Protein AF-0000000078526919 (afdb_homodimer)

pLDDT: mean 97.55, std 2.31, range [70.88, 98.94]

Organism: NCBI:txid29354

Solvent-accessible surface area (backbone atoms only — not comparable to full-atom values): 27205 Å² total; per-residue (Å²): 117,49,40,42,67,61,34,47,48,50,59,70,68,55,74,51,50,83,26,18,33,36,36,26,36,54,46,44,68,9,29,40,35,33,36,46,90,38,31,36,31,35,14,50,44,46,66,88,52,96,64,54,69,58,77,54,49,42,52,47,74,63,44,54,70,42,44,31,36,36,25,27,30,92,43,60,65,25,34,25,65,89,35,48,40,48,31,48,65,33,10,70,80,32,33,39,38,30,26,43,74,48,46,68,61,48,25,66,75,37,72,42,64,66,88,36,51,41,66,38,35,63,77,38,71,44,82,49,77,72,74,22,35,42,29,22,35,64,12,21,54,69,49,54,67,58,36,86,87,77,65,39,28,55,28,24,16,36,38,41,35,29,29,70,31,34,37,35,41,38,45,60,24,32,87,56,88,61,52,65,66,62,54,55,74,66,58,74,32,34,31,36,42,35,35,29,31,16,64,51,24,69,35,47,73,70,70,43,77,32,30,16,34,36,60,55,41,33,50,50,43,56,73,58,54,30,58,27,35,32,70,27,36,24,67,37,31,84,90,48,42,42,68,69,62,58,28,52,43,25,28,52,58,76,35,66,88,60,43,67,51,88,80,55,56,41,39,76,49,76,47,67,98,117,49,40,41,68,59,35,48,49,51,59,69,69,54,73,50,49,84,27,18,32,35,34,27,35,55,46,44,68,8,31,39,36,33,37,45,88,38,30,35,31,34,14,50,44,46,67,88,52,96,64,52,70,58,77,54,49,41,53,46,73,65,45,54,68,41,45,30,36,36,25,27,29,91,42,59,65,23,33,27,67,90,36,49,40,49,30,49,65,33,11,70,81,31,32,39,38,30,27,44,76,48,46,68,62,48,27,65,74,39,72,39,64,67,88,38,51,42,66,37,34,64,75,39,72,44,82,49,76,73,73,22,35,40,29,22,35,64,13,20,55,70,48,51,68,58,36,86,89,79,67,40,30,56,28,25,17,36,38,41,35,29,30,70,31,33,35,35,41,38,45,59,24,32,87,56,86,61,51,65,66,62,55,55,74,66,60,73,33,36,31,36,42,36,34,29,32,16,65,51,23,69,36,48,73,69,70,43,77,30,31,15,34,34,61,55,39,32,51,50,44,56,72,55,52,30,59,26,35,31,70,28,36,23,66,36,33,85,90,48,41,43,67,68,61,59,29,51,43,24,30,51,58,76,34,65,86,62,43,67,52,88,80,56,55,41,38,76,49,77,46,66,99

Sequence (546 aa):
MKEGKELIHEINESAPAFGEAAIWWLGQMGFAVKLAGRTFYLDAFLSQHPNRRIPSLLKPEEVTNADYFFGSHDHTDHIDRKVWHQLSVSSPNAKFIVPKLLIPSLSNDLHINLDRFIGLDDGITLELLDNIRITGIASAHEFLDQDPETGSYPYMGCVLEGGGCSLYHSGDTCVYEGMYGKLRKFGKLDVMFLPINGRDGRRYRENIIGNMTFQEAADMAGTFRPGLVVPAHYEMFAKNREDPLLFADYLAAKYPGINHWIGRHGEKFLIKHMKEGKELIHEINESAPAFGEAAIWWLGQMGFAVKLAGRTFYLDAFLSQHPNRRIPSLLKPEEVTNADYFFGSHDHTDHIDRKVWHQLSVSSPNAKFIVPKLLIPSLSNDLHINLDRFIGLDDGITLELLDNIRITGIASAHEFLDQDPETGSYPYMGCVLEGGGCSLYHSGDTCVYEGMYGKLRKFGKLDVMFLPINGRDGRRYRENIIGNMTFQEAADMAGTFRPGLVVPAHYEMFAKNREDPLLFADYLAAKYPGINHWIGRHGEKFLIKH

Structure (mmCIF, N/CA/C/O backbone):
data_AF-0000000078526919-model_v1
#
loop_
_entity.id
_entity.type
_entity.pdbx_description
1 polymer Beta-lactamase
#
loop_
_atom_site.group_PDB
_atom_site.id
_atom_site.type_symbol
_atom_site.label_atom_id
_atom_site.label_alt_id
_atom_site.label_comp_id
_atom_site.label_asym_id
_atom_site.label_entity_id
_atom_site.label_seq_id
_atom_site.pdbx_PDB_ins_code
_atom_site.Cartn_x
_atom_site.Cartn_y
_atom_site.Cartn_z
_atom_site.occupancy
_atom_site.B_iso_or_equiv
_atom_site.auth_seq_id
_atom_site.auth_comp_id
_atom_site.auth_asym_id
_atom_site.auth_atom_id
_atom_site.pdbx_PDB_model_num
ATOM 1 N N . MET A 1 1 ? -13.898 31.656 -3.881 1 71 1 MET A N 1
ATOM 2 C CA . MET A 1 1 ? -12.961 31.188 -2.865 1 71 1 MET A CA 1
ATOM 3 C C . MET A 1 1 ? -12.656 32.312 -1.861 1 71 1 MET A C 1
ATOM 5 O O . MET A 1 1 ? -12.359 33.438 -2.25 1 71 1 MET A O 1
ATOM 9 N N . LYS A 1 2 ? -13.133 32.094 -0.527 1 85.19 2 LYS A N 1
ATOM 10 C CA . LYS A 1 2 ? -12.828 33.094 0.466 1 85.19 2 LYS A CA 1
ATOM 11 C C . LYS A 1 2 ? -11.352 33.094 0.841 1 85.19 2 LYS A C 1
ATOM 13 O O . LYS A 1 2 ? -10.75 32.031 0.945 1 85.19 2 LYS A O 1
ATOM 18 N N . GLU A 1 3 ? -10.797 34.312 0.961 1 91.25 3 GLU A N 1
ATOM 19 C CA . GLU A 1 3 ? -9.398 34.469 1.363 1 91.25 3 GLU A CA 1
ATOM 20 C C . GLU A 1 3 ? -9.211 35.625 2.312 1 91.25 3 GLU A C 1
ATOM 22 O O . GLU A 1 3 ? -10.156 36.375 2.566 1 91.25 3 GLU A O 1
ATOM 27 N N . GLY A 1 4 ? -8.117 35.656 2.857 1 95.25 4 GLY A N 1
ATOM 28 C CA . GLY A 1 4 ? -7.738 36.781 3.703 1 95.25 4 GLY A CA 1
ATOM 29 C C . GLY A 1 4 ? -8.703 37.031 4.848 1 95.25 4 GLY A C 1
ATOM 30 O O . GLY A 1 4 ? -9.109 36.062 5.531 1 95.25 4 GLY A O 1
ATOM 31 N N . LYS A 1 5 ? -8.992 38.25 5.07 1 95.69 5 LYS A N 1
ATOM 32 C CA . LYS A 1 5 ? -9.805 38.656 6.207 1 95.69 5 LYS A CA 1
ATOM 33 C C . LYS A 1 5 ? -11.219 38.094 6.109 1 95.69 5 LYS A C 1
ATOM 35 O O . LYS A 1 5 ? -11.844 37.781 7.129 1 95.69 5 LYS A O 1
ATOM 40 N N . GLU A 1 6 ? -11.656 37.969 4.941 1 96.25 6 GLU A N 1
ATOM 41 C CA . GLU A 1 6 ? -12.984 37.375 4.762 1 96.25 6 GLU A CA 1
ATOM 42 C C . GLU A 1 6 ? -13.023 35.938 5.254 1 96.25 6 GLU A C 1
ATOM 44 O O . GLU A 1 6 ? -14 35.5 5.879 1 96.25 6 GLU A O 1
ATOM 49 N N . LEU A 1 7 ? -12 35.156 4.891 1 97.5 7 LEU A N 1
ATOM 50 C CA . LEU A 1 7 ? -11.898 33.781 5.359 1 97.5 7 LEU A CA 1
ATOM 51 C C . LEU A 1 7 ? -11.773 33.719 6.879 1 97.5 7 LEU A C 1
ATOM 53 O O . LEU A 1 7 ? -12.445 32.938 7.535 1 97.5 7 LEU A O 1
ATOM 57 N N . ILE A 1 8 ? -10.961 34.594 7.434 1 97.94 8 ILE A N 1
ATOM 58 C CA . ILE A 1 8 ? -10.773 34.688 8.875 1 97.94 8 ILE A CA 1
ATOM 59 C C . ILE A 1 8 ? -12.109 35 9.555 1 97.94 8 ILE A C 1
ATOM 61 O O . ILE A 1 8 ? -12.453 34.406 10.57 1 97.94 8 ILE A O 1
ATOM 65 N N . HIS A 1 9 ? -12.797 35.906 8.984 1 97.31 9 HIS A N 1
ATOM 66 C CA . HIS A 1 9 ? -14.102 36.312 9.516 1 97.31 9 HIS A CA 1
ATOM 67 C C . HIS A 1 9 ? -15.07 35.125 9.5 1 97.31 9 HIS A C 1
ATOM 69 O O . HIS A 1 9 ? -15.789 34.906 10.477 1 97.31 9 HIS A O 1
ATOM 75 N N . GLU A 1 10 ? -15.102 34.406 8.422 1 97.5 10 GLU A N 1
ATOM 76 C CA . GLU A 1 10 ? -15.969 33.25 8.344 1 97.5 10 GLU A CA 1
ATOM 77 C C . GLU A 1 10 ? -15.602 32.219 9.406 1 97.5 10 GLU A C 1
ATOM 79 O O . GLU A 1 10 ? -16.484 31.641 10.062 1 97.5 10 GLU A O 1
ATOM 84 N N . ILE A 1 11 ? -14.305 31.938 9.547 1 97.81 11 ILE A N 1
ATOM 85 C CA . ILE A 1 11 ? -13.844 30.984 10.547 1 97.81 11 ILE A CA 1
ATOM 86 C C . ILE A 1 11 ? -14.266 31.453 11.938 1 97.81 11 ILE A C 1
ATOM 88 O O . ILE A 1 11 ? -14.781 30.672 12.734 1 97.81 11 ILE A O 1
ATOM 92 N N . ASN A 1 12 ? -14.125 32.75 12.195 1 97.62 12 ASN A N 1
ATOM 93 C CA . ASN A 1 12 ? -14.469 33.281 13.5 1 97.62 12 ASN A CA 1
ATOM 94 C C . ASN A 1 12 ? -15.961 33.156 13.789 1 97.62 12 ASN A C 1
ATOM 96 O O . ASN A 1 12 ? -16.359 32.875 14.922 1 97.62 12 ASN A O 1
ATOM 100 N N . GLU A 1 13 ? -16.734 33.344 12.781 1 97.19 13 GLU A N 1
ATOM 101 C CA . GLU A 1 13 ? -18.172 33.375 12.961 1 97.19 13 GLU A CA 1
ATOM 102 C C . GLU A 1 13 ? -18.766 31.969 13.016 1 97.19 13 GLU A C 1
ATOM 104 O O . GLU A 1 13 ? -19.906 31.797 13.43 1 97.19 13 GLU A O 1
ATOM 109 N N . SER A 1 14 ? -18 31.047 12.508 1 97.06 14 SER A N 1
ATOM 110 C CA . SER A 1 14 ? -18.469 29.672 12.508 1 97.06 14 SER A CA 1
ATOM 111 C C . SER A 1 14 ? -18.469 29.094 13.922 1 97.06 14 SER A C 1
ATOM 113 O O . SER A 1 14 ? -17.5 29.234 14.656 1 97.06 14 SER A O 1
ATOM 115 N N . ALA A 1 15 ? -19.594 28.469 14.328 1 96 15 ALA A N 1
ATOM 116 C CA . ALA A 1 15 ? -19.734 27.875 15.648 1 96 15 ALA A CA 1
ATOM 117 C C . ALA A 1 15 ? -20.375 26.484 15.555 1 96 15 ALA A C 1
ATOM 119 O O . ALA A 1 15 ? -21.547 26.312 15.914 1 96 15 ALA A O 1
ATOM 120 N N . PRO A 1 16 ? -19.562 25.547 15.078 1 97.19 16 PRO A N 1
ATOM 121 C CA . PRO A 1 16 ? -20.125 24.203 14.992 1 97.19 16 PRO A CA 1
ATOM 122 C C . PRO A 1 16 ? -20.688 23.703 16.328 1 97.19 16 PRO A C 1
ATOM 124 O O . PRO A 1 16 ? -20.094 23.969 17.391 1 97.19 16 PRO A O 1
ATOM 127 N N . ALA A 1 17 ? -21.797 22.953 16.281 1 96.75 17 ALA A N 1
ATOM 128 C CA . ALA A 1 17 ? -22.422 22.359 17.469 1 96.75 17 ALA A CA 1
ATOM 129 C C . ALA A 1 17 ? -21.734 21.062 17.875 1 96.75 17 ALA A C 1
ATOM 131 O O . ALA A 1 17 ? -20.766 20.641 17.219 1 96.75 17 ALA A O 1
ATOM 132 N N . PHE A 1 18 ? -22.203 20.594 19.094 1 96.75 18 PHE A N 1
ATOM 133 C CA . PHE A 1 18 ? -21.734 19.266 19.469 1 96.75 18 PHE A CA 1
ATOM 134 C C . PHE A 1 18 ? -22.047 18.25 18.375 1 96.75 18 PHE A C 1
ATOM 136 O O . PHE A 1 18 ? -23.141 18.234 17.828 1 96.75 18 PHE A O 1
ATOM 143 N N . GLY A 1 19 ? -21.047 17.531 17.953 1 97.25 19 GLY A N 1
ATOM 144 C CA . GLY A 1 19 ? -21.219 16.562 16.875 1 97.25 19 GLY A CA 1
ATOM 145 C C . GLY A 1 19 ? -20.875 17.125 15.516 1 97.25 19 GLY A C 1
ATOM 146 O O . GLY A 1 19 ? -20.984 16.438 14.508 1 97.25 19 GLY A O 1
ATOM 147 N N . GLU A 1 20 ? -20.391 18.422 15.562 1 97.81 20 GLU A N 1
ATOM 148 C CA . GLU A 1 20 ? -20.047 19.047 14.297 1 97.81 20 GLU A CA 1
ATOM 149 C C . GLU A 1 20 ? -18.641 19.641 14.328 1 97.81 20 GLU A C 1
ATOM 151 O O . GLU A 1 20 ? -18.125 19.984 15.398 1 97.81 20 GLU A O 1
ATOM 156 N N . ALA A 1 21 ? -18.031 19.688 13.219 1 98.25 21 ALA A N 1
ATOM 157 C CA . ALA A 1 21 ? -16.781 20.422 12.992 1 98.25 21 ALA A CA 1
ATOM 158 C C . ALA A 1 21 ? -16.828 21.172 11.664 1 98.25 21 ALA A C 1
ATOM 160 O O . ALA A 1 21 ? -17.375 20.672 10.68 1 98.25 21 ALA A O 1
ATOM 161 N N . ALA A 1 22 ? -16.344 22.375 11.711 1 98.38 22 ALA A N 1
ATOM 162 C CA . ALA A 1 22 ? -16.203 23.156 10.484 1 98.38 22 ALA A CA 1
ATOM 163 C C . ALA A 1 22 ? -14.766 23.094 9.969 1 98.38 22 ALA A C 1
ATOM 165 O O . ALA A 1 22 ? -13.812 23.234 10.742 1 98.38 22 ALA A O 1
ATOM 166 N N . ILE A 1 23 ? -14.625 22.859 8.641 1 98.5 23 ILE A N 1
ATOM 167 C CA . ILE A 1 23 ? -13.297 22.641 8.062 1 98.5 23 ILE A CA 1
ATOM 168 C C . ILE A 1 23 ? -13.141 23.484 6.801 1 98.5 23 ILE A C 1
ATOM 170 O O . ILE A 1 23 ? -14.078 23.609 6.008 1 98.5 23 ILE A O 1
ATOM 174 N N . TRP A 1 24 ? -11.992 24.094 6.688 1 98.38 24 TRP A N 1
ATOM 175 C CA . TRP A 1 24 ? -11.586 24.828 5.488 1 98.38 24 TRP A CA 1
ATOM 176 C C . TRP A 1 24 ? -10.281 24.266 4.926 1 98.38 24 TRP A C 1
ATOM 178 O O . TRP A 1 24 ? -9.305 24.094 5.66 1 98.38 24 TRP A O 1
ATOM 188 N N . TRP A 1 25 ? -10.281 24 3.637 1 97.88 25 TRP A N 1
ATOM 189 C CA . TRP A 1 25 ? -9.047 23.531 3.004 1 97.88 25 TRP A CA 1
ATOM 190 C C . TRP A 1 25 ? -8.172 24.719 2.604 1 97.88 25 TRP A C 1
ATOM 192 O O . TRP A 1 25 ? -8.594 25.578 1.83 1 97.88 25 TRP A O 1
ATOM 202 N N . LEU A 1 26 ? -6.977 24.703 3.096 1 97.5 26 LEU A N 1
ATOM 203 C CA . LEU A 1 26 ? -6.055 25.797 2.807 1 97.5 26 LEU A CA 1
ATOM 204 C C . LEU A 1 26 ? -5.086 25.406 1.695 1 97.5 26 LEU A C 1
ATOM 206 O O . LEU A 1 26 ? -4.316 26.25 1.217 1 97.5 26 LEU A O 1
ATOM 210 N N . GLY A 1 27 ? -5.141 24.188 1.254 1 96.38 27 GLY A N 1
ATOM 211 C CA . GLY A 1 27 ? -4.246 23.672 0.232 1 96.38 27 GLY A CA 1
ATOM 212 C C . GLY A 1 27 ? -3.209 22.703 0.776 1 96.38 27 GLY A C 1
ATOM 213 O O . GLY A 1 27 ? -2.896 22.734 1.969 1 96.38 27 GLY A O 1
ATOM 214 N N . GLN A 1 28 ? -2.676 21.766 -0.161 1 97.12 28 GLN A N 1
ATOM 215 C CA . GLN A 1 28 ? -1.702 20.75 0.254 1 97.12 28 GLN A CA 1
ATOM 216 C C . GLN A 1 28 ? -2.254 19.891 1.384 1 97.12 28 GLN A C 1
ATOM 218 O O . GLN A 1 28 ? -3.32 19.297 1.247 1 97.12 28 GLN A O 1
ATOM 223 N N . MET A 1 29 ? -1.653 19.844 2.525 1 98.31 29 MET A N 1
ATOM 224 C CA . MET A 1 29 ? -2.201 19.172 3.703 1 98.31 29 MET A CA 1
ATOM 225 C C . MET A 1 29 ? -2.705 20.188 4.723 1 98.31 29 MET A C 1
ATOM 227 O O . MET A 1 29 ? -2.895 19.859 5.895 1 98.31 29 MET A O 1
ATOM 231 N N . GLY A 1 30 ? -2.92 21.406 4.242 1 98.19 30 GLY A N 1
ATOM 232 C CA . GLY A 1 30 ? -3.312 22.484 5.145 1 98.19 30 GLY A CA 1
ATOM 233 C C . GLY A 1 30 ? -4.816 22.594 5.324 1 98.19 30 GLY A C 1
ATOM 234 O O . GLY A 1 30 ? -5.555 22.703 4.348 1 98.19 30 GLY A O 1
ATOM 235 N N . PHE A 1 31 ? -5.262 22.625 6.594 1 98.62 31 PHE A N 1
ATOM 236 C CA . PHE A 1 31 ? -6.676 22.766 6.926 1 98.62 31 PHE A CA 1
ATOM 237 C C . PHE A 1 31 ? -6.859 23.672 8.133 1 98.62 31 PHE A C 1
ATOM 239 O O . PHE A 1 31 ? -6.07 23.625 9.086 1 98.62 31 PHE A O 1
ATOM 246 N N . ALA A 1 32 ? -7.844 24.516 8.078 1 98.69 32 ALA A N 1
ATOM 247 C CA . ALA A 1 32 ? -8.406 25.109 9.297 1 98.69 32 ALA A CA 1
ATOM 248 C C . ALA A 1 32 ? -9.594 24.297 9.797 1 98.69 32 ALA A C 1
ATOM 250 O O . ALA A 1 32 ? -10.453 23.891 9.016 1 98.69 32 ALA A O 1
ATOM 251 N N . VAL A 1 33 ? -9.57 24.016 11.062 1 98.75 33 VAL A N 1
ATOM 252 C CA . VAL A 1 33 ? -10.609 23.188 11.664 1 98.75 33 VAL A CA 1
ATOM 253 C C . VAL A 1 33 ? -11.172 23.875 12.906 1 98.75 33 VAL A C 1
ATOM 255 O O . VAL A 1 33 ? -10.406 24.328 13.758 1 98.75 33 VAL A O 1
ATOM 258 N N . LYS A 1 34 ? -12.383 24.031 12.969 1 98.12 34 LYS A N 1
ATOM 259 C CA . LYS A 1 34 ? -13.055 24.5 14.18 1 98.12 34 LYS A CA 1
ATOM 260 C C . LYS A 1 34 ? -13.93 23.422 14.789 1 98.12 34 LYS A C 1
ATOM 262 O O . LYS A 1 34 ? -14.836 22.891 14.125 1 98.12 34 LYS A O 1
ATOM 267 N N . LEU A 1 35 ? -13.586 23.062 15.961 1 96.31 35 LEU A N 1
ATOM 268 C CA . LEU A 1 35 ? -14.367 22.078 16.703 1 96.31 35 LEU A CA 1
ATOM 269 C C . LEU A 1 35 ? -14.289 22.344 18.203 1 96.31 35 LEU A C 1
ATOM 271 O O . LEU A 1 35 ? -13.242 22.766 18.719 1 96.31 35 LEU A O 1
ATOM 275 N N . ALA A 1 36 ? -15.359 22.094 18.922 1 96.56 36 ALA A N 1
ATOM 276 C CA . ALA A 1 36 ? -15.461 22.297 20.375 1 96.56 36 ALA A CA 1
ATOM 277 C C . ALA A 1 36 ? -15 23.688 20.766 1 96.56 36 ALA A C 1
ATOM 279 O O . ALA A 1 36 ? -14.234 23.844 21.734 1 96.56 36 ALA A O 1
ATOM 280 N N . GLY A 1 37 ? -15.289 24.656 19.844 1 95.81 37 GLY A N 1
ATOM 281 C CA . GLY A 1 37 ? -15.047 26.062 20.156 1 95.81 37 GLY A CA 1
ATOM 282 C C . GLY A 1 37 ? -13.602 26.469 19.922 1 95.81 37 GLY A C 1
ATOM 283 O O . GLY A 1 37 ? -13.234 27.625 20.188 1 95.81 37 GLY A O 1
ATOM 284 N N . ARG A 1 38 ? -12.766 25.578 19.438 1 98.25 38 ARG A N 1
ATOM 285 C CA . ARG A 1 38 ? -11.344 25.875 19.25 1 98.25 38 ARG A CA 1
ATOM 286 C C . ARG A 1 38 ? -10.977 25.812 17.766 1 98.25 38 ARG A C 1
ATOM 288 O O . ARG A 1 38 ? -11.57 25.047 17 1 98.25 38 ARG A O 1
ATOM 295 N N . THR A 1 39 ? -10.086 26.656 17.406 1 98.69 39 THR A N 1
ATOM 296 C CA . THR A 1 39 ? -9.625 26.734 16.016 1 98.69 39 THR A CA 1
ATOM 297 C C . THR A 1 39 ? -8.234 26.125 15.883 1 98.69 39 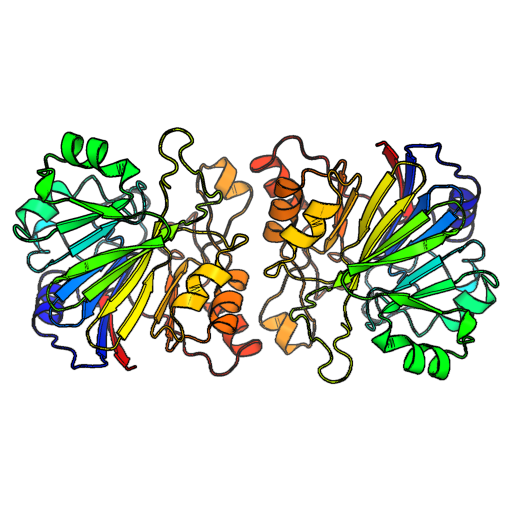THR A C 1
ATOM 299 O O . THR A 1 39 ? -7.293 26.547 16.562 1 98.69 39 THR A O 1
ATOM 302 N N . PHE A 1 40 ? -8.125 25.125 15 1 98.88 40 PHE A N 1
ATOM 303 C CA . PHE A 1 40 ? -6.863 24.484 14.664 1 98.88 40 PHE A CA 1
ATOM 304 C C . PHE A 1 40 ? -6.422 24.844 13.25 1 98.88 40 PHE A C 1
ATOM 306 O O . PHE A 1 40 ? -7.246 24.922 12.336 1 98.88 40 PHE A O 1
ATOM 313 N N . TYR A 1 41 ? -5.172 25.094 13.078 1 98.88 41 TYR A N 1
ATOM 314 C CA . TYR A 1 41 ? -4.539 25.078 11.766 1 98.88 41 TYR A CA 1
ATOM 315 C C . TYR A 1 41 ? -3.592 23.891 11.625 1 98.88 41 TYR A C 1
ATOM 317 O O . TYR A 1 41 ? -2.551 23.844 12.289 1 98.88 41 TYR A O 1
ATOM 325 N N . LEU A 1 42 ? -3.959 22.922 10.797 1 98.88 42 LEU A N 1
ATOM 326 C CA . LEU A 1 42 ? -3.184 21.719 10.539 1 98.88 42 LEU A CA 1
ATOM 327 C C . LEU A 1 42 ? -2.309 21.875 9.305 1 98.88 42 LEU A C 1
ATOM 329 O O . LEU A 1 42 ? -2.82 22.094 8.195 1 98.88 42 LEU A O 1
ATOM 333 N N . ASP A 1 43 ? -0.997 21.828 9.469 1 98.88 43 ASP A N 1
ATOM 334 C CA . ASP A 1 43 ? -0.038 21.859 8.367 1 98.88 43 ASP A CA 1
ATOM 335 C C . ASP A 1 43 ? -0.298 23.047 7.445 1 98.88 43 ASP A C 1
ATOM 337 O O . ASP A 1 43 ? -0.268 22.906 6.223 1 98.88 43 ASP A O 1
ATOM 341 N N . ALA A 1 44 ? -0.567 24.188 8.039 1 98.44 44 ALA A N 1
ATOM 342 C CA . ALA A 1 44 ? -0.835 25.375 7.234 1 98.44 44 ALA A CA 1
ATOM 343 C C . ALA A 1 44 ? 0.43 25.859 6.531 1 98.44 44 ALA A C 1
ATOM 345 O O . ALA A 1 44 ? 1.426 26.188 7.18 1 98.44 44 ALA A O 1
ATOM 346 N N . PHE A 1 45 ? 0.409 25.828 5.266 1 98.31 45 PHE A N 1
ATOM 347 C CA . PHE A 1 45 ? 1.481 26.359 4.43 1 98.31 45 PHE A CA 1
ATOM 348 C C . PHE A 1 45 ? 1.107 27.719 3.869 1 98.31 45 PHE A C 1
ATOM 350 O O . PHE A 1 45 ? 0.336 27.812 2.91 1 98.31 45 PHE A O 1
ATOM 357 N N . LEU A 1 46 ? 1.76 28.812 4.418 1 98.06 46 LEU A N 1
ATOM 358 C CA . LEU A 1 46 ? 1.25 30.141 4.117 1 98.06 46 LEU A CA 1
ATOM 359 C C . LEU A 1 46 ? 2.307 30.984 3.404 1 98.06 46 LEU A C 1
ATOM 361 O O . LEU A 1 46 ? 1.989 32 2.811 1 98.06 46 LEU A O 1
ATOM 365 N N . SER A 1 47 ? 3.547 30.578 3.488 1 97.12 47 SER A N 1
ATOM 366 C CA . SER A 1 47 ? 4.609 31.359 2.873 1 97.12 47 SER A CA 1
ATOM 367 C C . SER A 1 47 ? 4.574 31.25 1.353 1 97.12 47 SER A C 1
ATOM 369 O O . SER A 1 47 ? 4.043 30.266 0.813 1 97.12 47 SER A O 1
ATOM 371 N N . GLN A 1 48 ? 5.094 32.25 0.787 1 93.19 48 GLN A N 1
ATOM 372 C CA . GLN A 1 48 ? 5.309 32.188 -0.654 1 93.19 48 GLN A CA 1
ATOM 373 C C . GLN A 1 48 ? 6.426 31.203 -0.989 1 93.19 48 GLN A C 1
ATOM 375 O O . GLN A 1 48 ? 7.316 30.969 -0.171 1 93.19 48 GLN A O 1
ATOM 380 N N . HIS A 1 49 ? 6.266 30.594 -2.049 1 93.19 49 HIS A N 1
ATOM 381 C CA . HIS A 1 49 ? 7.238 29.641 -2.582 1 93.19 49 HIS A CA 1
ATOM 382 C C . HIS A 1 49 ? 7.289 29.703 -4.105 1 93.19 49 HIS A C 1
ATOM 384 O O . HIS A 1 49 ? 6.25 29.797 -4.762 1 93.19 49 HIS A O 1
ATOM 390 N N . PRO A 1 50 ? 8.484 29.781 -4.652 1 91.88 50 PRO A N 1
ATOM 391 C CA . PRO A 1 50 ? 8.609 29.969 -6.098 1 91.88 50 PRO A CA 1
ATOM 392 C C . PRO A 1 50 ? 7.898 28.875 -6.898 1 91.88 50 PRO A C 1
ATOM 394 O O . PRO A 1 50 ? 7.41 29.141 -8 1 91.88 50 PRO A O 1
ATOM 397 N N . ASN A 1 51 ? 7.805 27.672 -6.379 1 92.31 51 ASN A N 1
ATOM 398 C CA . ASN A 1 51 ? 7.227 26.562 -7.129 1 92.31 51 ASN A CA 1
ATOM 399 C C . ASN A 1 51 ? 5.77 26.328 -6.746 1 92.31 51 ASN A C 1
ATOM 401 O O . ASN A 1 51 ? 5.168 25.328 -7.164 1 92.31 51 ASN A O 1
ATOM 405 N N . ARG A 1 52 ? 5.254 27.156 -5.91 1 94.06 52 ARG A N 1
ATOM 406 C CA . ARG A 1 52 ? 3.859 27.016 -5.5 1 94.06 52 ARG A CA 1
ATOM 407 C C . ARG A 1 52 ? 2.916 27.328 -6.656 1 94.06 52 ARG A C 1
ATOM 409 O O . ARG A 1 52 ? 3.113 28.312 -7.379 1 94.06 52 ARG A O 1
ATOM 416 N N . ARG A 1 53 ? 1.874 26.484 -6.895 1 94.12 53 ARG A N 1
ATOM 417 C CA . ARG A 1 53 ? 0.895 26.672 -7.957 1 94.12 53 ARG A CA 1
ATOM 418 C C . ARG A 1 53 ? -0.37 27.344 -7.422 1 94.12 53 ARG A C 1
ATOM 420 O O . ARG A 1 53 ? -1.156 27.891 -8.188 1 94.12 53 ARG A O 1
ATOM 427 N N . ILE A 1 54 ? -0.567 27.219 -6.125 1 92.25 54 ILE A N 1
ATOM 428 C CA . ILE A 1 54 ? -1.75 27.766 -5.457 1 92.25 54 ILE A CA 1
ATOM 429 C C . ILE A 1 54 ? -1.337 28.828 -4.449 1 92.25 54 ILE A C 1
ATOM 431 O O . ILE A 1 54 ? -0.588 28.547 -3.51 1 92.25 54 ILE A O 1
ATOM 435 N N . PRO A 1 55 ? -1.783 29.984 -4.676 1 93 55 PRO A N 1
ATOM 436 C CA . PRO A 1 55 ? -1.413 31.047 -3.73 1 93 55 PRO A CA 1
ATOM 437 C C . PRO A 1 55 ? -1.942 30.781 -2.32 1 93 55 PRO A C 1
ATOM 439 O O . PRO A 1 55 ? -2.957 30.109 -2.154 1 93 55 PRO A O 1
ATOM 442 N N . SER A 1 56 ? -1.211 31.391 -1.365 1 95.56 56 SER A N 1
ATOM 443 C CA . SER A 1 56 ? -1.696 31.266 0.006 1 95.56 56 SER A CA 1
ATOM 444 C C . SER A 1 56 ? -3.008 32.031 0.194 1 95.56 56 SER A C 1
ATOM 446 O O . SER A 1 56 ? -3.174 33.125 -0.331 1 95.56 56 SER A O 1
ATOM 448 N N . LEU A 1 57 ? -3.922 31.469 0.877 1 96.38 57 LEU A N 1
ATOM 449 C CA . LEU A 1 57 ? -5.223 32.094 1.115 1 96.38 57 LEU A CA 1
ATOM 450 C C . LEU A 1 57 ? -5.145 33.125 2.236 1 96.38 57 LEU A C 1
ATOM 452 O O . LEU A 1 57 ? -6.031 33.969 2.367 1 96.38 57 LEU A O 1
ATOM 456 N N . LEU A 1 58 ? -4.102 33 3.02 1 97.81 58 LEU A N 1
ATOM 457 C CA . LEU A 1 58 ? -3.963 33.844 4.211 1 97.81 58 LEU A CA 1
ATOM 458 C C . LEU A 1 58 ? -2.529 34.344 4.363 1 97.81 58 LEU A C 1
ATOM 460 O O . LEU A 1 58 ? -1.579 33.562 4.133 1 97.81 58 LEU A O 1
ATOM 464 N N . LYS A 1 59 ? -2.463 35.562 4.727 1 97.69 59 LYS A N 1
ATOM 465 C CA . LYS A 1 59 ? -1.178 36.062 5.234 1 97.69 59 LYS A CA 1
ATOM 466 C C . LYS A 1 59 ? -0.997 35.688 6.703 1 97.69 59 LYS A C 1
ATOM 468 O O . LYS A 1 59 ? -1.966 35.656 7.465 1 97.69 59 LYS A O 1
ATOM 473 N N . PRO A 1 60 ? 0.268 35.375 7.004 1 98.12 60 PRO A N 1
ATOM 474 C CA . PRO A 1 60 ? 0.496 34.969 8.391 1 98.12 60 PRO A CA 1
ATOM 475 C C . PRO A 1 60 ? -0.022 36 9.398 1 98.12 60 PRO A C 1
ATOM 477 O O . PRO A 1 60 ? -0.505 35.625 10.469 1 98.12 60 PRO A O 1
ATOM 480 N N . GLU A 1 61 ? -0.01 37.281 9.062 1 98 61 GLU A N 1
ATOM 481 C CA . GLU A 1 61 ? -0.446 38.375 9.953 1 98 61 GLU A CA 1
ATOM 482 C C . GLU A 1 61 ? -1.96 38.344 10.141 1 98 61 GLU A C 1
ATOM 484 O O . GLU A 1 61 ? -2.479 38.906 11.109 1 98 61 GLU A O 1
ATOM 489 N N . GLU A 1 62 ? -2.584 37.719 9.234 1 98.12 62 GLU A N 1
ATOM 490 C CA . GLU A 1 62 ? -4.043 37.719 9.266 1 98.12 62 GLU A CA 1
ATOM 491 C C . GLU A 1 62 ? -4.57 36.594 10.172 1 98.12 62 GLU A C 1
ATOM 493 O O . GLU A 1 62 ? -5.734 36.625 10.562 1 98.12 62 GLU A O 1
ATOM 498 N N . VAL A 1 63 ? -3.754 35.594 10.508 1 98.62 63 VAL A N 1
ATOM 499 C CA . VAL A 1 63 ? -4.172 34.469 11.328 1 98.62 63 VAL A CA 1
ATOM 500 C C . VAL A 1 63 ? -4.141 34.844 12.805 1 98.62 63 VAL A C 1
ATOM 502 O O . VAL A 1 63 ? -3.205 34.5 13.523 1 98.62 63 VAL A O 1
ATOM 505 N N . THR A 1 64 ? -5.191 35.5 13.273 1 98.19 64 THR A N 1
ATOM 506 C CA . THR A 1 64 ? -5.242 36.031 14.633 1 98.19 64 THR A CA 1
ATOM 507 C C . THR A 1 64 ? -6.113 35.156 15.531 1 98.19 64 THR A C 1
ATOM 509 O O . THR A 1 64 ? -6.301 35.469 16.703 1 98.19 64 THR A O 1
ATOM 512 N N . ASN A 1 65 ? -6.605 34.125 14.953 1 98.31 65 ASN A N 1
ATOM 513 C CA . ASN A 1 65 ? -7.691 33.406 15.625 1 98.31 65 ASN A CA 1
ATOM 514 C C . ASN A 1 65 ? -7.285 31.984 16.016 1 98.31 65 ASN A C 1
ATOM 516 O O . ASN A 1 65 ? -8.125 31.188 16.438 1 98.31 65 ASN A O 1
ATOM 520 N N . ALA A 1 66 ? -6.023 31.594 15.898 1 98.81 66 ALA A N 1
ATOM 521 C CA . ALA A 1 66 ? -5.609 30.219 16.141 1 98.81 66 ALA A CA 1
ATOM 522 C C . ALA A 1 66 ? -5.539 29.938 17.641 1 98.81 66 ALA A C 1
ATOM 524 O O . ALA A 1 66 ? -5.031 30.75 18.422 1 98.81 66 ALA A O 1
ATOM 525 N N . ASP A 1 67 ? -6.125 28.844 18.062 1 98.81 67 ASP A N 1
ATOM 526 C CA . ASP A 1 67 ? -5.84 28.281 19.375 1 98.81 67 ASP A CA 1
ATOM 527 C C . ASP A 1 67 ? -4.664 27.312 19.312 1 98.81 67 ASP A C 1
ATOM 529 O O . ASP A 1 67 ? -3.85 27.25 20.234 1 98.81 67 ASP A O 1
ATOM 533 N N . TYR A 1 68 ? -4.59 26.547 18.234 1 98.88 68 TYR A N 1
ATOM 534 C CA . TYR A 1 68 ? -3.533 25.562 18.062 1 98.88 68 TYR A CA 1
ATOM 535 C C . TYR A 1 68 ? -3.027 25.562 16.625 1 98.88 68 TYR A C 1
ATOM 537 O O . TYR A 1 68 ? -3.814 25.688 15.68 1 98.88 68 TYR A O 1
ATOM 545 N N . PHE A 1 69 ? -1.775 25.438 16.438 1 98.88 69 PHE A N 1
ATOM 546 C CA . PHE A 1 69 ? -1.133 25.016 15.203 1 98.88 69 PHE A CA 1
ATOM 547 C C . PHE A 1 69 ? -0.598 23.594 15.312 1 98.88 69 PHE A C 1
ATOM 549 O O . PHE A 1 69 ? -0.031 23.219 16.344 1 98.88 69 PHE A O 1
ATOM 556 N N . PHE A 1 70 ? -0.898 22.797 14.383 1 98.94 70 PHE A N 1
ATOM 557 C CA . PHE A 1 70 ? -0.282 21.484 14.289 1 98.94 70 PHE A CA 1
ATOM 558 C C . PHE A 1 70 ? 0.645 21.391 13.086 1 98.94 70 PHE A C 1
ATOM 560 O O . PHE A 1 70 ? 0.26 21.766 11.969 1 98.94 70 PHE A O 1
ATOM 567 N N . GLY A 1 71 ? 1.838 21.078 13.305 1 98.88 71 GLY A N 1
ATOM 568 C CA . GLY A 1 71 ? 2.805 20.75 12.266 1 98.88 71 GLY A CA 1
ATOM 569 C C . GLY A 1 71 ? 3.248 19.297 12.312 1 98.88 71 GLY A C 1
ATOM 570 O O . GLY A 1 71 ? 3.916 18.875 13.258 1 98.88 71 GLY A O 1
ATOM 571 N N . SER A 1 72 ? 2.969 18.594 11.281 1 98.88 72 SER A N 1
ATOM 572 C CA . SER A 1 72 ? 3.176 17.141 11.258 1 98.88 72 SER A CA 1
ATOM 573 C C . SER A 1 72 ? 4.66 16.797 11.172 1 98.88 72 SER A C 1
ATOM 575 O O . SER A 1 72 ? 5.102 15.781 11.711 1 98.88 72 SER A O 1
ATOM 577 N N . HIS A 1 73 ? 5.41 17.594 10.391 1 98.75 73 HIS A N 1
ATOM 578 C CA . HIS A 1 73 ? 6.84 17.344 10.25 1 98.75 73 HIS A CA 1
ATOM 579 C C . HIS A 1 73 ? 7.562 18.547 9.664 1 98.75 73 HIS A C 1
ATOM 581 O O . HIS A 1 73 ? 6.926 19.5 9.219 1 98.75 73 HIS A O 1
ATOM 587 N N . ASP A 1 74 ? 8.875 18.469 9.648 1 98.06 74 ASP A N 1
ATOM 588 C CA . ASP A 1 74 ? 9.695 19.656 9.406 1 98.06 74 ASP A CA 1
ATOM 589 C C . ASP A 1 74 ? 9.977 19.828 7.918 1 98.06 74 ASP A C 1
ATOM 591 O O . ASP A 1 74 ? 11.125 20.031 7.52 1 98.06 74 ASP A O 1
ATOM 595 N N . HIS A 1 75 ? 9.062 19.719 7.051 1 97.69 75 HIS A N 1
ATOM 596 C CA . HIS A 1 75 ? 9.086 20.234 5.684 1 97.69 75 HIS A CA 1
ATOM 597 C C . HIS A 1 75 ? 8.359 21.562 5.582 1 97.69 75 HIS A C 1
ATOM 599 O O . HIS A 1 75 ? 7.395 21.812 6.305 1 97.69 75 HIS A O 1
ATOM 605 N N . THR A 1 76 ? 8.773 22.375 4.684 1 95.94 76 THR A N 1
ATOM 606 C CA . THR A 1 76 ? 8.32 23.75 4.574 1 95.94 76 THR A CA 1
ATOM 607 C C . THR A 1 76 ? 6.809 23.812 4.363 1 95.94 76 THR A C 1
ATOM 609 O O . THR A 1 76 ? 6.141 24.719 4.859 1 95.94 76 THR A O 1
ATOM 612 N N . ASP A 1 77 ? 6.297 22.828 3.658 1 96.88 77 ASP A N 1
ATOM 613 C CA . ASP A 1 77 ? 4.879 22.859 3.328 1 96.88 77 ASP A CA 1
ATOM 614 C C . ASP A 1 77 ? 4.035 22.297 4.469 1 96.88 77 ASP A C 1
ATOM 616 O O . ASP A 1 77 ? 2.811 22.203 4.352 1 96.88 77 ASP A O 1
ATOM 620 N N . HIS A 1 78 ? 4.641 21.938 5.613 1 98.38 78 HIS A N 1
ATOM 621 C CA . HIS A 1 78 ? 3.918 21.438 6.781 1 98.38 78 HIS A CA 1
ATOM 622 C C . HIS A 1 78 ? 4.242 22.266 8.023 1 98.38 78 HIS A C 1
ATOM 624 O O . HIS A 1 78 ? 3.346 22.844 8.648 1 98.38 78 HIS A O 1
ATOM 630 N N . ILE A 1 79 ? 5.438 22.328 8.359 1 98.56 79 ILE A N 1
ATOM 631 C CA . ILE A 1 79 ? 5.93 23.312 9.305 1 98.56 79 ILE A CA 1
ATOM 632 C C . ILE A 1 79 ? 6.605 24.453 8.547 1 98.56 79 ILE A C 1
ATOM 634 O O . ILE A 1 79 ? 7.801 24.391 8.25 1 98.56 79 ILE A O 1
ATOM 638 N N . ASP A 1 80 ? 5.809 25.469 8.328 1 98.25 80 ASP A N 1
ATOM 639 C CA . ASP A 1 80 ? 6.258 26.625 7.562 1 98.25 80 ASP A CA 1
ATOM 640 C C . ASP A 1 80 ? 7.121 27.547 8.414 1 98.25 80 ASP A C 1
ATOM 642 O O . ASP A 1 80 ? 6.656 28.594 8.875 1 98.25 80 ASP A O 1
ATOM 646 N N . ARG A 1 81 ? 8.367 27.25 8.516 1 98.06 81 ARG A N 1
ATOM 647 C CA . ARG A 1 81 ? 9.281 27.953 9.406 1 98.06 81 ARG A CA 1
ATOM 648 C C . ARG A 1 81 ? 9.352 29.438 9.062 1 98.06 81 ARG A C 1
ATOM 650 O O . ARG A 1 81 ? 9.578 30.281 9.938 1 98.06 81 ARG A O 1
ATOM 657 N N . LYS A 1 82 ? 9.117 29.797 7.855 1 97.69 82 LYS A N 1
ATOM 658 C CA . LYS A 1 82 ? 9.234 31.172 7.414 1 97.69 82 LYS A CA 1
ATOM 659 C C . LYS A 1 82 ? 8.18 32.062 8.07 1 97.69 82 LYS A C 1
ATOM 661 O O . LYS A 1 82 ? 8.375 33.281 8.219 1 97.69 82 LYS A O 1
ATOM 666 N N . VAL A 1 83 ? 7.086 31.406 8.461 1 98.38 83 VAL A N 1
ATOM 667 C CA . VAL A 1 83 ? 6.012 32.312 8.891 1 98.38 83 VAL A CA 1
ATOM 668 C C . VAL A 1 83 ? 5.609 31.969 10.328 1 98.38 83 VAL A C 1
ATOM 670 O O . VAL A 1 83 ? 4.84 32.719 10.945 1 98.38 83 VAL A O 1
ATOM 673 N N . TRP A 1 84 ? 6.121 30.875 10.945 1 98.69 84 TRP A N 1
ATOM 674 C CA . TRP A 1 84 ? 5.625 30.422 12.242 1 98.69 84 TRP A CA 1
ATOM 675 C C . TRP A 1 84 ? 5.902 31.469 13.32 1 98.69 84 TRP A C 1
ATOM 677 O O . TRP A 1 84 ? 5.117 31.625 14.258 1 98.69 84 TRP A O 1
ATOM 687 N N . HIS A 1 85 ? 7.055 32.219 13.211 1 98.5 85 HIS A N 1
ATOM 688 C CA . HIS A 1 85 ? 7.273 33.281 14.156 1 98.5 85 HIS A CA 1
ATOM 689 C C . HIS A 1 85 ? 6.152 34.312 14.078 1 98.5 85 HIS A C 1
ATOM 691 O O . HIS A 1 85 ? 5.594 34.719 15.102 1 98.5 85 HIS A O 1
ATOM 697 N N . GLN A 1 86 ? 5.883 34.75 12.867 1 98.62 86 GLN A N 1
ATOM 698 C CA . GLN A 1 86 ? 4.805 35.719 12.688 1 98.62 86 GLN A CA 1
ATOM 699 C C . GLN A 1 86 ? 3.477 35.156 13.195 1 98.62 86 GLN A C 1
ATOM 701 O O . GLN A 1 86 ? 2.664 35.906 13.758 1 98.62 86 GLN A O 1
ATOM 706 N N . LEU A 1 87 ? 3.199 33.875 12.992 1 98.75 87 LEU A N 1
ATOM 707 C CA . LEU A 1 87 ? 1.986 33.219 13.484 1 98.75 87 LEU A CA 1
ATOM 708 C C . LEU A 1 87 ? 1.918 33.281 15.008 1 98.75 87 LEU A C 1
ATOM 710 O O . LEU A 1 87 ? 0.843 33.5 15.578 1 98.75 87 LEU A O 1
ATOM 714 N N . SER A 1 88 ? 3.082 33.125 15.656 1 98.62 88 SER A N 1
ATOM 715 C CA . SER A 1 88 ? 3.131 33.188 17.109 1 98.62 88 SER A CA 1
ATOM 716 C C . SER A 1 88 ? 2.809 34.594 17.594 1 98.62 88 SER A C 1
ATOM 718 O O . SER A 1 88 ? 2.238 34.781 18.672 1 98.62 88 SER A O 1
ATOM 720 N N . VAL A 1 89 ? 3.135 35.562 16.797 1 98.5 89 VAL A N 1
ATOM 721 C CA . VAL A 1 89 ? 2.871 36.969 17.141 1 98.5 89 VAL A CA 1
ATOM 722 C C . VAL A 1 89 ? 1.405 37.281 16.875 1 98.5 89 VAL A C 1
ATOM 724 O O . VAL A 1 89 ? 0.75 37.938 17.688 1 98.5 89 VAL A O 1
ATOM 727 N N . SER A 1 90 ? 0.899 36.812 15.742 1 98.44 90 SER A N 1
ATOM 728 C CA . SER A 1 90 ? -0.455 37.156 15.312 1 98.44 90 SER A CA 1
ATOM 729 C C . SER A 1 90 ? -1.497 36.406 16.156 1 98.44 90 SER A C 1
ATOM 731 O O . SER A 1 90 ? -2.613 36.906 16.328 1 98.44 90 SER A O 1
ATOM 733 N N . SER A 1 91 ? -1.165 35.25 16.609 1 98.56 91 SER A N 1
ATOM 734 C CA . SER A 1 91 ? -1.982 34.469 17.547 1 98.56 91 SER A CA 1
ATOM 735 C C . SER A 1 91 ? -1.237 34.219 18.859 1 98.56 91 SER A C 1
ATOM 737 O O . SER A 1 91 ? -0.761 33.125 19.109 1 98.56 91 SER A O 1
ATOM 739 N N . PRO A 1 92 ? -1.292 35.156 19.719 1 97.88 92 PRO A N 1
ATOM 740 C CA . PRO A 1 92 ? -0.387 35.156 20.875 1 97.88 92 PRO A CA 1
ATOM 741 C C . PRO A 1 92 ? -0.74 34.062 21.891 1 97.88 92 PRO A C 1
ATOM 743 O O . PRO A 1 92 ? 0.111 33.656 22.672 1 97.88 92 PRO A O 1
ATOM 746 N N . ASN A 1 93 ? -1.913 33.594 21.875 1 96.88 93 ASN A N 1
ATOM 747 C CA . ASN A 1 93 ? -2.312 32.562 22.844 1 96.88 93 ASN A CA 1
ATOM 748 C C . ASN A 1 93 ? -2.244 31.172 22.234 1 96.88 93 ASN A C 1
ATOM 750 O O . ASN A 1 93 ? -2.504 30.172 22.922 1 96.88 93 ASN A O 1
ATOM 754 N N . ALA A 1 94 ? -1.874 31.047 20.953 1 98.62 94 ALA A N 1
ATOM 755 C CA . ALA A 1 94 ? -1.863 29.766 20.266 1 98.62 94 ALA A CA 1
ATOM 756 C C . ALA A 1 94 ? -0.715 28.891 20.766 1 98.62 94 ALA A C 1
ATOM 758 O O . ALA A 1 94 ? 0.366 29.391 21.078 1 98.62 94 ALA A O 1
ATOM 759 N N . LYS A 1 95 ? -0.95 27.594 20.844 1 98.81 95 LYS A N 1
ATOM 760 C CA . LYS A 1 95 ? 0.096 26.609 21.078 1 98.81 95 LYS A CA 1
ATOM 761 C C . LYS A 1 95 ? 0.473 25.891 19.781 1 98.81 95 LYS A C 1
ATOM 763 O O . LYS A 1 95 ? -0.346 25.781 18.859 1 98.81 95 LYS A O 1
ATOM 768 N N . PHE A 1 96 ? 1.688 25.5 19.719 1 98.88 96 PHE A N 1
ATOM 769 C CA . PHE A 1 96 ? 2.232 24.797 18.562 1 98.88 96 PHE A CA 1
ATOM 770 C C . PHE A 1 96 ? 2.463 23.312 18.875 1 98.88 96 PHE A C 1
ATOM 772 O O . PHE A 1 96 ? 3.346 22.984 19.672 1 98.88 96 PHE A O 1
ATOM 779 N N . ILE A 1 97 ? 1.662 22.469 18.297 1 98.88 97 ILE A N 1
ATOM 780 C CA . ILE A 1 97 ? 1.782 21.016 18.5 1 98.88 97 ILE A CA 1
ATOM 781 C C . ILE A 1 97 ? 2.625 20.422 17.375 1 98.88 97 ILE A C 1
ATOM 783 O O . ILE A 1 97 ? 2.279 20.547 16.188 1 98.88 97 ILE A O 1
ATOM 787 N N . VAL A 1 98 ? 3.732 19.812 17.719 1 98.88 98 VAL A N 1
ATOM 788 C CA . VAL A 1 98 ? 4.688 19.281 16.75 1 98.88 98 VAL A CA 1
ATOM 789 C C . VAL A 1 98 ? 5.289 17.984 17.281 1 98.88 98 VAL A C 1
ATOM 791 O O . VAL A 1 98 ? 5.113 17.641 18.453 1 98.88 98 VAL A O 1
ATOM 794 N N . PRO A 1 99 ? 5.926 17.156 16.391 1 98.75 99 PRO A N 1
ATOM 795 C CA . PRO A 1 99 ? 6.727 16.078 16.953 1 98.75 99 PRO A CA 1
ATOM 796 C C . PRO A 1 99 ? 7.715 16.547 18.016 1 98.75 99 PRO A C 1
ATOM 798 O O . PRO A 1 99 ? 8.453 17.516 17.781 1 98.75 99 PRO A O 1
ATOM 801 N N . LYS A 1 100 ? 7.699 15.859 19.125 1 98.38 100 LYS A N 1
ATOM 802 C CA . LYS A 1 100 ? 8.523 16.281 20.25 1 98.38 100 LYS A CA 1
ATOM 803 C C . LYS A 1 100 ? 9.984 16.438 19.844 1 98.38 100 LYS A C 1
ATOM 805 O O . LYS A 1 100 ? 10.688 17.312 20.344 1 98.38 100 LYS A O 1
ATOM 810 N N . LEU A 1 101 ? 10.398 15.609 18.922 1 97.69 101 LEU A N 1
ATOM 811 C CA . LEU A 1 101 ? 11.773 15.57 18.453 1 97.69 101 LEU A CA 1
ATOM 812 C C . LEU A 1 101 ? 12.195 16.922 17.875 1 97.69 101 LEU A C 1
ATOM 814 O O . LEU A 1 101 ? 13.375 17.25 17.859 1 97.69 101 LEU A O 1
ATOM 818 N N . LEU A 1 102 ? 11.266 17.719 17.438 1 98.19 102 LEU A N 1
ATOM 819 C CA . LEU A 1 102 ? 11.57 18.922 16.656 1 98.19 102 LEU A CA 1
ATOM 820 C C . LEU A 1 102 ? 11.594 20.156 17.531 1 98.19 102 LEU A C 1
ATOM 822 O O . LEU A 1 102 ? 12.062 21.219 17.109 1 98.19 102 LEU A O 1
ATOM 826 N N . ILE A 1 103 ? 11.156 20.125 18.75 1 98.06 103 ILE A N 1
ATOM 827 C CA . ILE A 1 103 ? 10.82 21.281 19.578 1 98.06 103 ILE A CA 1
ATOM 828 C C . ILE A 1 103 ? 12.07 22.125 19.828 1 98.06 103 ILE A C 1
ATOM 830 O O . ILE A 1 103 ? 12.055 23.344 19.656 1 98.06 103 ILE A O 1
ATOM 834 N N . PRO A 1 104 ? 13.234 21.5 20.203 1 96.56 104 PRO A N 1
ATOM 835 C CA . PRO A 1 104 ? 14.398 22.359 20.469 1 96.56 104 PRO A CA 1
ATOM 836 C C . PRO A 1 104 ? 14.812 23.188 19.266 1 96.56 104 PRO A C 1
ATOM 838 O O . PRO A 1 104 ? 15.055 24.391 19.391 1 96.56 104 PRO A O 1
ATOM 841 N N . SER A 1 105 ? 14.844 22.547 18.141 1 97.69 105 SER A N 1
ATOM 842 C CA . SER A 1 105 ? 15.234 23.266 16.938 1 97.69 105 SER A CA 1
ATOM 843 C C . SER A 1 105 ? 14.219 24.344 16.578 1 97.69 105 SER A C 1
ATOM 845 O O . SER A 1 105 ? 14.602 25.453 16.219 1 97.69 105 SER A O 1
ATOM 847 N N . LEU A 1 106 ? 12.953 24.016 16.656 1 98.25 106 LEU A N 1
ATOM 848 C CA . LEU A 1 106 ? 11.891 24.953 16.297 1 98.25 106 LEU A CA 1
ATOM 849 C C . LEU A 1 106 ? 11.891 26.156 17.219 1 98.25 106 LEU A C 1
ATOM 851 O O . LEU A 1 106 ? 11.828 27.312 16.766 1 98.25 106 LEU A O 1
ATOM 855 N N . SER A 1 107 ? 11.914 25.922 18.516 1 97.44 107 SER A N 1
ATOM 856 C CA . SER A 1 107 ? 11.875 27.016 19.469 1 97.44 107 SER A CA 1
ATOM 857 C C . SER A 1 107 ? 13.047 27.969 19.266 1 97.44 107 SER A C 1
ATOM 859 O O . SER A 1 107 ? 12.859 29.188 19.188 1 97.44 107 SER A O 1
ATOM 861 N N . ASN A 1 108 ? 14.234 27.406 19.141 1 96.81 108 ASN A N 1
ATOM 862 C CA . ASN A 1 108 ? 15.445 28.219 19 1 96.81 108 ASN A CA 1
ATOM 863 C C . ASN A 1 108 ? 15.445 29 17.703 1 96.81 108 ASN A C 1
ATOM 865 O O . ASN A 1 108 ? 15.617 30.219 17.703 1 96.81 108 ASN A O 1
ATOM 869 N N . ASP A 1 109 ? 15.125 28.359 16.656 1 98 109 ASP A N 1
ATOM 870 C CA . ASP A 1 109 ? 15.281 28.953 15.328 1 98 109 ASP A CA 1
ATOM 871 C C . ASP A 1 109 ? 14.164 29.953 15.031 1 98 109 ASP A C 1
ATOM 873 O O . ASP A 1 109 ? 14.367 30.922 14.312 1 98 109 ASP A O 1
ATOM 877 N N . LEU A 1 110 ? 12.992 29.719 15.594 1 98.12 110 LEU A N 1
ATOM 878 C CA . LEU A 1 110 ? 11.828 30.516 15.219 1 98.12 110 LEU A CA 1
ATOM 879 C C . LEU A 1 110 ? 11.539 31.578 16.266 1 98.12 110 LEU A C 1
ATOM 881 O O . LEU A 1 110 ? 10.609 32.375 16.125 1 98.12 110 LEU A O 1
ATOM 885 N N . HIS A 1 111 ? 12.305 31.578 17.312 1 97.44 111 HIS A N 1
ATOM 886 C CA . HIS A 1 111 ? 12.148 32.531 18.391 1 97.44 111 HIS A CA 1
ATOM 887 C C . HIS A 1 111 ? 10.742 32.5 18.969 1 97.44 111 HIS A C 1
ATOM 889 O O . HIS A 1 111 ? 10.094 33.531 19.125 1 97.44 111 HIS A O 1
ATOM 895 N N . ILE A 1 112 ? 10.25 31.328 19.141 1 98.44 112 ILE A N 1
ATOM 896 C CA . ILE A 1 112 ? 9 31.047 19.844 1 98.44 112 ILE A CA 1
ATOM 897 C C . ILE A 1 112 ? 9.305 30.359 21.172 1 98.44 112 ILE A C 1
ATOM 899 O O . ILE A 1 112 ? 10.055 29.375 21.219 1 98.44 112 ILE A O 1
ATOM 903 N N . ASN A 1 113 ? 8.781 30.922 22.234 1 97.62 113 ASN A N 1
ATOM 904 C CA . ASN A 1 113 ? 9.078 30.391 23.562 1 97.62 113 ASN A CA 1
ATOM 905 C C . ASN A 1 113 ? 8.742 28.906 23.672 1 97.62 113 ASN A C 1
ATOM 907 O O . ASN A 1 113 ? 7.723 28.469 23.156 1 97.62 113 ASN A O 1
ATOM 911 N N . LEU A 1 114 ? 9.523 28.172 24.406 1 98 114 LEU A N 1
ATOM 912 C CA . LEU A 1 114 ? 9.383 26.734 24.578 1 98 114 LEU A CA 1
ATOM 913 C C . LEU A 1 114 ? 8.008 26.375 25.141 1 98 114 LEU A C 1
ATOM 915 O O . LEU A 1 114 ? 7.445 25.344 24.812 1 98 114 LEU A O 1
ATOM 919 N N . ASP A 1 115 ? 7.527 27.188 26 1 97.31 115 ASP A N 1
ATOM 920 C CA . ASP A 1 115 ? 6.277 26.891 26.688 1 97.31 115 ASP A CA 1
ATOM 921 C C . ASP A 1 115 ? 5.086 26.984 25.734 1 97.31 115 ASP A C 1
ATOM 923 O O . ASP A 1 115 ? 3.982 26.547 26.078 1 97.31 115 ASP A O 1
ATOM 927 N N . ARG A 1 116 ? 5.328 27.469 24.484 1 98.44 116 ARG A N 1
ATOM 928 C CA . ARG A 1 116 ? 4.285 27.562 23.469 1 98.44 116 ARG A CA 1
ATOM 929 C C . ARG A 1 116 ? 4.188 26.266 22.672 1 98.44 116 ARG A C 1
ATOM 931 O O . ARG A 1 116 ? 3.215 26.047 21.938 1 98.44 116 ARG A O 1
ATOM 938 N N . PHE A 1 117 ? 5.148 25.406 22.875 1 98.69 117 PHE A N 1
ATOM 939 C CA . PHE A 1 117 ? 5.172 24.156 22.109 1 98.69 117 P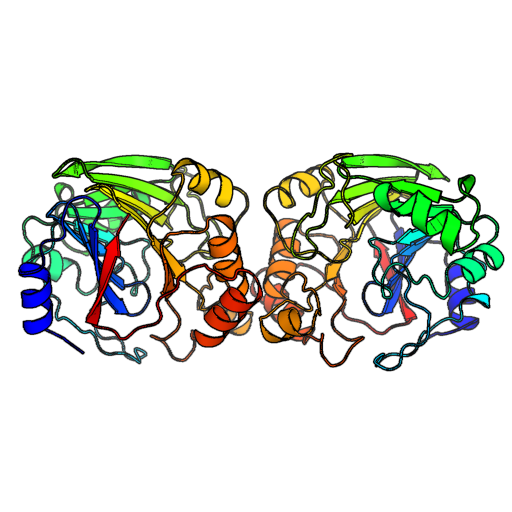HE A CA 1
ATOM 940 C C . PHE A 1 117 ? 4.605 23.016 22.938 1 98.69 117 PHE A C 1
ATOM 942 O O . PHE A 1 117 ? 4.809 22.969 24.156 1 98.69 117 PHE A O 1
ATOM 949 N N . ILE A 1 118 ? 3.893 22.141 22.297 1 98.44 118 ILE A N 1
ATOM 950 C CA . ILE A 1 118 ? 3.441 20.844 22.812 1 98.44 118 ILE A CA 1
ATOM 951 C C . ILE A 1 118 ? 4.004 19.734 21.938 1 98.44 118 ILE A C 1
ATOM 953 O O . ILE A 1 118 ? 3.871 19.75 20.719 1 98.44 118 ILE A O 1
ATOM 957 N N . GLY A 1 119 ? 4.633 18.766 22.562 1 98.56 119 GLY A N 1
ATOM 958 C CA . GLY A 1 119 ? 5.273 17.688 21.828 1 98.56 119 GLY A CA 1
ATOM 959 C C . GLY A 1 119 ? 4.406 16.438 21.719 1 98.56 119 GLY A C 1
ATOM 960 O O . GLY A 1 119 ? 3.863 15.961 22.719 1 98.56 119 GLY A O 1
ATOM 961 N N . LEU A 1 120 ? 4.258 15.961 20.516 1 98.38 120 LEU A N 1
ATOM 962 C CA . LEU A 1 120 ? 3.537 14.719 20.266 1 98.38 120 LEU A CA 1
ATOM 963 C C . LEU A 1 120 ? 4.504 13.594 19.891 1 98.38 120 LEU A C 1
ATOM 965 O O . LEU A 1 120 ? 5.621 13.859 19.438 1 98.38 120 LEU A O 1
ATOM 969 N N . ASP A 1 121 ? 4.074 12.445 20.125 1 98.75 121 ASP A N 1
ATOM 970 C CA . ASP A 1 121 ? 4.766 11.242 19.672 1 98.75 121 ASP A CA 1
ATOM 971 C C . ASP A 1 121 ? 3.781 10.102 19.422 1 98.75 121 ASP A C 1
ATOM 973 O O . ASP A 1 121 ? 2.58 10.25 19.656 1 98.75 121 ASP A O 1
ATOM 977 N N . ASP A 1 122 ? 4.363 9.055 18.844 1 98.75 122 ASP A N 1
ATOM 978 C CA . ASP A 1 122 ? 3.506 7.926 18.484 1 98.75 122 ASP A CA 1
ATOM 979 C C . ASP A 1 122 ? 2.768 7.383 19.703 1 98.75 122 ASP A C 1
ATOM 981 O O . ASP A 1 122 ? 3.393 7.02 20.703 1 98.75 122 ASP A O 1
ATOM 985 N N . GLY A 1 123 ? 1.461 7.352 19.594 1 98.38 123 GLY A N 1
ATOM 986 C CA . GLY A 1 123 ? 0.642 6.75 20.641 1 98.38 123 GLY A CA 1
ATOM 987 C C . GLY A 1 123 ? 0.416 7.664 21.828 1 98.38 123 GLY A C 1
ATOM 988 O O . GLY A 1 123 ? -0.341 7.328 22.734 1 98.38 123 GLY A O 1
ATOM 989 N N . ILE A 1 124 ? 0.984 8.812 21.891 1 98.31 124 ILE A N 1
ATOM 990 C CA . ILE A 1 124 ? 0.825 9.742 23 1 98.31 124 ILE A CA 1
ATOM 991 C C . ILE A 1 124 ? -0.454 10.555 22.812 1 98.31 124 ILE A C 1
ATOM 993 O O . ILE A 1 124 ? -0.672 11.141 21.75 1 98.31 124 ILE A O 1
ATOM 997 N N . THR A 1 125 ? -1.259 10.547 23.812 1 98.69 125 THR A N 1
ATOM 998 C CA . THR A 1 125 ? -2.486 11.336 23.828 1 98.69 125 THR A CA 1
ATOM 999 C C . THR A 1 125 ? -2.352 12.523 24.781 1 98.69 125 THR A C 1
ATOM 1001 O O . THR A 1 125 ? -1.954 12.367 25.938 1 98.69 125 THR A O 1
ATOM 1004 N N . LEU A 1 126 ? -2.65 13.648 24.312 1 98.5 126 LEU A N 1
ATOM 1005 C CA . LEU A 1 126 ? -2.607 14.859 25.125 1 98.5 126 LEU A CA 1
ATOM 1006 C C . LEU A 1 126 ? -4 15.461 25.266 1 98.5 126 LEU A C 1
ATOM 1008 O O . LEU A 1 126 ? -4.793 15.453 24.328 1 98.5 126 LEU A O 1
ATOM 1012 N N . GLU A 1 127 ? -4.25 16.016 26.438 1 98.38 127 GLU A N 1
ATOM 1013 C CA . GLU A 1 127 ? -5.484 16.75 26.703 1 98.38 127 GLU A CA 1
ATOM 1014 C C . GLU A 1 127 ? -5.301 18.25 26.438 1 98.38 127 GLU A C 1
ATOM 1016 O O . GLU A 1 127 ? -4.371 18.875 26.969 1 98.38 127 GLU A O 1
ATOM 1021 N N . LEU A 1 128 ? -6.164 18.766 25.562 1 98.44 128 LEU A N 1
ATOM 1022 C CA . LEU A 1 128 ? -6.168 20.188 25.234 1 98.44 128 LEU A CA 1
ATOM 1023 C C . LEU A 1 128 ? -7.359 20.891 25.875 1 98.44 128 LEU A C 1
ATOM 1025 O O . LEU A 1 128 ? -8.062 20.312 26.703 1 98.44 128 LEU A O 1
ATOM 1029 N N . LEU A 1 129 ? -7.469 22.172 25.609 1 97.25 129 LEU A N 1
ATOM 1030 C CA . LEU A 1 129 ? -8.586 22.922 26.156 1 97.25 129 LEU A CA 1
ATOM 1031 C C . LEU A 1 129 ? -9.914 22.359 25.672 1 97.25 129 LEU A C 1
ATOM 1033 O O . LEU A 1 129 ? -9.984 21.766 24.594 1 97.25 129 LEU A O 1
ATOM 1037 N N . ASP A 1 130 ? -10.977 22.531 26.516 1 97.25 130 ASP A N 1
ATOM 1038 C CA . ASP A 1 130 ? -12.359 22.234 26.156 1 97.25 130 ASP A CA 1
ATOM 1039 C C . ASP A 1 130 ? -12.547 20.734 25.891 1 97.25 130 ASP A C 1
ATOM 1041 O O . ASP A 1 130 ? -13.281 20.344 24.984 1 97.25 130 ASP A O 1
ATOM 1045 N N . ASN A 1 131 ? -11.805 19.891 26.578 1 97.38 131 ASN A N 1
ATOM 1046 C CA . ASN A 1 131 ? -11.914 18.438 26.547 1 97.38 131 ASN A CA 1
ATOM 1047 C C . ASN A 1 131 ? -11.578 17.891 25.172 1 97.38 131 ASN A C 1
ATOM 1049 O O . ASN A 1 131 ? -12.219 16.938 24.703 1 97.38 131 ASN A O 1
ATOM 1053 N N . ILE A 1 132 ? -10.688 18.594 24.469 1 98.5 132 ILE A N 1
ATOM 1054 C CA . ILE A 1 132 ? -10.172 18.094 23.203 1 98.5 132 ILE A CA 1
ATOM 1055 C C . ILE A 1 132 ? -8.953 17.203 23.453 1 98.5 132 ILE A C 1
ATOM 1057 O O . ILE A 1 132 ? -8.125 17.516 24.312 1 98.5 132 ILE A O 1
ATOM 1061 N N . ARG A 1 133 ? -8.945 16.094 22.828 1 98.62 133 ARG A N 1
ATOM 1062 C CA . ARG A 1 133 ? -7.785 15.211 22.891 1 98.62 133 ARG A CA 1
ATOM 1063 C C . ARG A 1 133 ? -7.098 15.133 21.531 1 98.62 133 ARG A C 1
ATOM 1065 O O . ARG A 1 133 ? -7.762 15.109 20.484 1 98.62 133 ARG A O 1
ATOM 1072 N N . ILE A 1 134 ? -5.777 15.094 21.547 1 98.88 134 ILE A N 1
ATOM 1073 C CA . ILE A 1 134 ? -4.992 14.859 20.344 1 98.88 134 ILE A CA 1
ATOM 1074 C C . ILE A 1 134 ? -4.035 13.688 20.578 1 98.88 134 ILE A C 1
ATOM 1076 O O . ILE A 1 134 ? -3.361 13.625 21.609 1 98.88 134 ILE A O 1
ATOM 1080 N N . THR A 1 135 ? -4.039 12.719 19.688 1 98.94 135 THR A N 1
ATOM 1081 C CA . THR A 1 135 ? -3.154 11.555 19.766 1 98.94 135 THR A CA 1
ATOM 1082 C C . THR A 1 135 ? -2.229 11.508 18.547 1 98.94 135 THR A C 1
ATOM 1084 O O . THR A 1 135 ? -2.684 11.641 17.406 1 98.94 135 THR A O 1
ATOM 1087 N N . GLY A 1 136 ? -0.938 11.344 18.859 1 98.88 136 GLY A N 1
ATOM 1088 C CA . GLY A 1 136 ? 0.022 11.227 17.766 1 98.88 136 GLY A CA 1
ATOM 1089 C C . GLY A 1 136 ? 0.056 9.852 17.141 1 98.88 136 GLY A C 1
ATOM 1090 O O . GLY A 1 136 ? -0.057 8.844 17.844 1 98.88 136 GLY A O 1
ATOM 1091 N N . ILE A 1 137 ? 0.172 9.82 15.828 1 98.75 137 ILE A N 1
ATOM 1092 C CA . ILE A 1 137 ? 0.401 8.609 15.047 1 98.75 137 ILE A CA 1
ATOM 1093 C C . ILE A 1 137 ? 1.659 8.773 14.195 1 98.75 137 ILE A C 1
ATOM 1095 O O . ILE A 1 137 ? 1.73 9.672 13.352 1 98.75 137 ILE A O 1
ATOM 1099 N N . ALA A 1 138 ? 2.623 7.945 14.43 1 98.62 138 ALA A N 1
ATOM 1100 C CA . ALA A 1 138 ? 3.826 8.039 13.602 1 98.62 138 ALA A CA 1
ATOM 1101 C C . ALA A 1 138 ? 3.486 7.898 12.125 1 98.62 138 ALA A C 1
ATOM 1103 O O . ALA A 1 138 ? 2.588 7.137 11.75 1 98.62 138 ALA A O 1
ATOM 1104 N N . SER A 1 139 ? 4.141 8.602 11.297 1 98.56 139 SER A N 1
ATOM 1105 C CA . SER A 1 139 ? 3.963 8.547 9.844 1 98.56 139 SER A CA 1
ATOM 1106 C C . SER A 1 139 ? 5.219 8.039 9.148 1 98.56 139 SER A C 1
ATOM 1108 O O . SER A 1 139 ? 6.336 8.297 9.609 1 98.56 139 SER A O 1
ATOM 1110 N N . ALA A 1 140 ? 5.008 7.297 8.102 1 98.25 140 ALA A N 1
ATOM 1111 C CA . ALA A 1 140 ? 6.102 6.848 7.25 1 98.25 140 ALA A CA 1
ATOM 1112 C C . ALA A 1 140 ? 6.246 7.746 6.023 1 98.25 140 ALA A C 1
ATOM 1114 O O . ALA A 1 140 ? 5.684 7.457 4.965 1 98.25 140 ALA A O 1
ATOM 1115 N N . HIS A 1 141 ? 6.938 8.922 6.293 1 97.56 141 HIS A N 1
ATOM 1116 C CA . HIS A 1 141 ? 7.27 9.703 5.109 1 97.56 141 HIS A CA 1
ATOM 1117 C C . HIS A 1 141 ? 8.305 8.992 4.246 1 97.56 141 HIS A C 1
ATOM 1119 O O . HIS A 1 141 ? 9.406 9.5 4.035 1 97.56 141 HIS A O 1
ATOM 1125 N N . GLU A 1 142 ? 8.031 8.055 3.846 1 93.44 142 GLU A N 1
ATOM 1126 C CA . GLU A 1 142 ? 8.43 6.855 3.115 1 93.44 142 GLU A CA 1
ATOM 1127 C C . GLU A 1 142 ? 9.078 5.836 4.043 1 93.44 142 GLU A C 1
ATOM 1129 O O . GLU A 1 142 ? 9.203 4.66 3.693 1 93.44 142 GLU A O 1
ATOM 1134 N N . PHE A 1 143 ? 9.68 6.324 5.086 1 96.56 143 PHE A N 1
ATOM 1135 C CA . PHE A 1 143 ? 10.133 5.453 6.16 1 96.56 143 PHE A CA 1
ATOM 1136 C C . PHE A 1 143 ? 9.719 6.008 7.52 1 96.56 143 PHE A C 1
ATOM 1138 O O . PHE A 1 143 ? 9.414 7.195 7.641 1 96.56 143 PHE A O 1
ATOM 1145 N N . LEU A 1 144 ? 9.633 5.211 8.562 1 97.12 144 LEU A N 1
ATOM 1146 C CA . LEU A 1 144 ? 9.234 5.664 9.891 1 97.12 144 LEU A CA 1
ATOM 1147 C C . LEU A 1 144 ? 10.344 6.488 10.539 1 97.12 144 LEU A C 1
ATOM 1149 O O . LEU A 1 144 ? 10.086 7.301 11.422 1 97.12 144 LEU A O 1
ATOM 1153 N N . ASP A 1 145 ? 11.453 6.391 10.133 1 97.12 145 ASP A N 1
ATOM 1154 C CA . ASP A 1 145 ? 12.633 7.152 10.523 1 97.12 145 ASP A CA 1
ATOM 1155 C C . ASP A 1 145 ? 12.664 7.391 12.031 1 97.12 145 ASP A C 1
ATOM 1157 O O . ASP A 1 145 ? 12.859 8.523 12.477 1 97.12 145 ASP A O 1
ATOM 1161 N N . GLN A 1 146 ? 12.43 6.418 12.875 1 97.5 146 GLN A N 1
ATOM 1162 C CA . GLN A 1 146 ? 12.484 6.531 14.328 1 97.5 146 GLN A CA 1
ATOM 1163 C C . GLN A 1 146 ? 13.875 6.945 14.797 1 97.5 146 GLN A C 1
ATOM 1165 O O . GLN A 1 146 ? 14.875 6.34 14.414 1 97.5 146 GLN A O 1
ATOM 1170 N N . ASP A 1 147 ? 13.906 7.984 15.609 1 97.81 147 ASP A N 1
ATOM 1171 C CA . ASP A 1 147 ? 15.18 8.422 16.172 1 97.81 147 ASP A CA 1
ATOM 1172 C C . ASP A 1 147 ? 15.766 7.352 17.094 1 97.81 147 ASP A C 1
ATOM 1174 O O . ASP A 1 147 ? 15.141 6.957 18.078 1 97.81 147 ASP A O 1
ATOM 1178 N N . PRO A 1 148 ? 16.969 6.906 16.766 1 96.88 148 PRO A N 1
ATOM 1179 C CA . PRO A 1 148 ? 17.516 5.785 17.531 1 96.88 148 PRO A CA 1
ATOM 1180 C C . PRO A 1 148 ? 17.859 6.172 18.969 1 96.88 148 PRO A C 1
ATOM 1182 O O . PRO A 1 148 ? 17.875 5.316 19.859 1 96.88 148 PRO A O 1
ATOM 1185 N N . GLU A 1 149 ? 18.109 7.434 19.219 1 96.75 149 GLU A N 1
ATOM 1186 C CA . GLU A 1 149 ? 18.516 7.887 20.547 1 96.75 149 GLU A CA 1
ATOM 1187 C C . GLU A 1 149 ? 17.297 8.055 21.469 1 96.75 149 GLU A C 1
ATOM 1189 O O . GLU A 1 149 ? 17.312 7.617 22.609 1 96.75 149 GLU A O 1
ATOM 1194 N N . THR A 1 150 ? 16.25 8.609 20.953 1 96.69 150 THR A N 1
ATOM 1195 C CA . THR A 1 150 ? 15.125 8.992 21.797 1 96.69 150 THR A CA 1
ATOM 1196 C C . THR A 1 150 ? 13.953 8.031 21.609 1 96.69 150 THR A C 1
ATOM 1198 O O . THR A 1 150 ? 13.039 7.996 22.438 1 96.69 150 THR A O 1
ATOM 1201 N N . GLY A 1 151 ? 13.977 7.328 20.453 1 97.56 151 GLY A N 1
ATOM 1202 C CA . GLY A 1 151 ? 12.844 6.484 20.109 1 97.56 151 GLY A CA 1
ATOM 1203 C C . GLY A 1 151 ? 11.664 7.27 19.562 1 97.56 151 GLY A C 1
ATOM 1204 O O . GLY A 1 151 ? 10.617 6.691 19.25 1 97.56 151 GLY A O 1
ATOM 1205 N N . SER A 1 152 ? 11.812 8.578 19.375 1 98.19 152 SER A N 1
ATOM 1206 C CA . SER A 1 152 ? 10.742 9.445 18.891 1 98.19 152 SER A CA 1
ATOM 1207 C C . SER A 1 152 ? 10.703 9.469 17.359 1 98.19 152 SER A C 1
ATOM 1209 O O . SER A 1 152 ? 11.641 9.023 16.703 1 98.19 152 SER A O 1
ATOM 1211 N N . TYR A 1 153 ? 9.625 9.914 16.859 1 98.62 153 TYR A N 1
ATOM 1212 C CA . TYR A 1 153 ? 9.438 9.93 15.414 1 98.62 153 TYR A CA 1
ATOM 1213 C C . TYR A 1 153 ? 9.406 11.359 14.883 1 98.62 153 TYR A C 1
ATOM 1215 O O . TYR A 1 153 ? 8.805 12.25 15.5 1 98.62 153 TYR A O 1
ATOM 1223 N N . PRO A 1 154 ? 10.023 11.602 13.734 1 98.38 154 PRO A N 1
ATOM 1224 C CA . PRO A 1 154 ? 10.086 12.961 13.18 1 98.38 154 PRO A CA 1
ATOM 1225 C C . PRO A 1 154 ? 8.859 13.312 12.352 1 98.38 154 PRO A C 1
ATOM 1227 O O . PRO A 1 154 ? 8.617 14.492 12.07 1 98.38 154 PRO A O 1
ATOM 1230 N N . TYR A 1 155 ? 8.164 12.32 11.82 1 98.62 155 TYR A N 1
ATOM 1231 C CA . TYR A 1 155 ? 6.961 12.492 11.016 1 98.62 155 TYR A CA 1
ATOM 1232 C C . TYR A 1 155 ? 5.73 11.977 11.758 1 98.62 155 TYR A C 1
ATOM 1234 O O . TYR A 1 155 ? 5.754 10.883 12.32 1 98.62 155 TYR A O 1
ATOM 1242 N N . MET A 1 156 ? 4.695 12.844 11.719 1 97.56 156 MET A N 1
ATOM 1243 C CA . MET A 1 156 ? 3.553 12.508 12.562 1 97.56 156 MET A CA 1
ATOM 1244 C C . MET A 1 156 ? 2.242 12.875 11.875 1 97.56 156 MET A C 1
ATOM 1246 O O . MET A 1 156 ? 2.154 13.906 11.203 1 97.56 156 MET A O 1
ATOM 1250 N N . GLY A 1 157 ? 1.226 11.953 11.984 1 98.69 157 GLY A N 1
ATOM 1251 C CA . GLY A 1 157 ? -0.169 12.359 11.914 1 98.69 157 GLY A CA 1
ATOM 1252 C C . GLY A 1 157 ? -0.81 12.523 13.281 1 98.69 157 GLY A C 1
ATOM 1253 O O . GLY A 1 157 ? -0.135 12.406 14.312 1 98.69 157 GLY A O 1
ATOM 1254 N N . CYS A 1 158 ? -2.068 12.898 13.32 1 98.88 158 CYS A N 1
ATOM 1255 C CA . CYS A 1 158 ? -2.754 13.008 14.602 1 98.88 158 CYS A CA 1
ATOM 1256 C C . CYS A 1 158 ? -4.234 12.672 14.461 1 98.88 158 CYS A C 1
ATOM 1258 O O . CYS A 1 158 ? -4.797 12.797 13.367 1 98.88 158 CYS A O 1
ATOM 1260 N N . VAL A 1 159 ? -4.789 12.172 15.531 1 98.88 159 VAL A N 1
ATOM 1261 C CA . VAL A 1 159 ? -6.234 12.062 15.688 1 98.88 159 VAL A CA 1
ATOM 1262 C C . VAL A 1 159 ? -6.727 13.125 16.672 1 98.88 159 VAL A C 1
ATOM 1264 O O . VAL A 1 159 ? -6.258 13.188 17.812 1 98.88 159 VAL A O 1
ATOM 1267 N N . LEU A 1 160 ? -7.566 13.969 16.188 1 98.62 160 LEU A N 1
ATOM 1268 C CA . LEU A 1 160 ? -8.219 14.984 17 1 98.62 160 LEU A CA 1
ATOM 1269 C C . LEU A 1 160 ? -9.609 14.539 17.422 1 98.62 160 LEU A C 1
ATOM 1271 O O . LEU A 1 160 ? -10.438 14.188 16.578 1 98.62 160 LEU A O 1
ATOM 1275 N N . GLU A 1 161 ? -9.828 14.477 18.688 1 98.44 161 GLU A N 1
ATOM 1276 C CA . GLU A 1 161 ? -11.141 14.148 19.219 1 98.44 161 GLU A CA 1
ATOM 1277 C C . GLU A 1 161 ? -11.688 15.281 20.078 1 98.44 161 GLU A C 1
ATOM 1279 O O . GLU A 1 161 ? -11.055 15.68 21.062 1 98.44 161 GLU A O 1
ATOM 1284 N N . GLY A 1 162 ? -12.797 15.844 19.75 1 97.56 162 GLY A N 1
ATOM 1285 C CA . GLY A 1 162 ? -13.414 16.922 20.484 1 97.56 162 GLY A CA 1
ATOM 1286 C C . GLY A 1 162 ? -14.805 17.266 20 1 97.56 162 GLY A C 1
ATOM 1287 O O . GLY A 1 162 ? -15.102 17.141 18.812 1 97.56 162 GLY A O 1
ATOM 1288 N N . GLY A 1 163 ? -15.641 17.766 20.906 1 96.62 163 GLY A N 1
ATOM 1289 C CA . GLY A 1 163 ? -16.984 18.156 20.516 1 96.62 163 GLY A CA 1
ATOM 1290 C C . GLY A 1 163 ? -17.781 17.031 19.891 1 96.62 163 GLY A C 1
ATOM 1291 O O . GLY A 1 163 ? -18.594 17.25 19 1 96.62 163 GLY A O 1
ATOM 1292 N N . GLY A 1 164 ? -17.469 15.875 20.203 1 97.38 164 GLY A N 1
ATOM 1293 C CA . GLY A 1 164 ? -18.219 14.734 19.672 1 97.38 164 GLY A CA 1
ATOM 1294 C C . GLY A 1 164 ? -17.734 14.289 18.312 1 97.38 164 GLY A C 1
ATOM 1295 O O . GLY A 1 164 ? -18.328 13.391 17.703 1 97.38 164 GLY A O 1
ATOM 1296 N N . CYS A 1 165 ? -16.609 14.891 17.797 1 97.75 165 CYS A N 1
ATOM 1297 C CA . CYS A 1 165 ? -16.078 14.562 16.484 1 97.75 165 CYS A CA 1
ATOM 1298 C C . CYS A 1 165 ? -14.68 13.977 16.609 1 97.75 165 CYS A C 1
ATOM 1300 O O . CYS A 1 165 ? -13.961 14.242 17.578 1 97.75 165 CYS A O 1
ATOM 1302 N N . SER A 1 166 ? -14.336 13.141 15.664 1 98.31 166 SER A N 1
ATOM 1303 C CA . SER A 1 166 ? -13 12.562 15.555 1 98.31 166 SER A CA 1
ATOM 1304 C C . SER A 1 166 ? -12.438 12.734 14.141 1 98.31 166 SER A C 1
ATOM 1306 O O . SER A 1 166 ? -13.094 12.375 13.164 1 98.31 166 SER A O 1
ATOM 1308 N N . LEU A 1 167 ? -11.227 13.305 14.055 1 98.56 167 LEU A N 1
ATOM 1309 C CA . LEU A 1 167 ? -10.578 13.594 12.781 1 98.56 167 LEU A CA 1
ATOM 1310 C C . LEU A 1 167 ? -9.164 13.023 12.75 1 98.56 167 LEU A C 1
ATOM 1312 O O . LEU A 1 167 ? -8.406 13.164 13.711 1 98.56 167 LEU A O 1
ATOM 1316 N N . TYR A 1 168 ? -8.891 12.344 11.711 1 98.94 168 TYR A N 1
ATOM 1317 C CA . TYR A 1 168 ? -7.523 11.891 11.492 1 98.94 168 TYR A CA 1
ATOM 1318 C C . TYR A 1 168 ? -6.84 12.719 10.414 1 98.94 168 TYR A C 1
ATOM 1320 O O . TYR A 1 168 ? -7.324 12.789 9.281 1 98.94 168 TYR A O 1
ATOM 1328 N N . HIS A 1 169 ? -5.789 13.383 10.75 1 98.94 169 HIS A N 1
ATOM 1329 C CA . HIS A 1 169 ? -4.871 14.055 9.836 1 98.94 169 HIS A CA 1
ATOM 1330 C C . HIS A 1 169 ? -3.568 13.273 9.695 1 98.94 169 HIS A C 1
ATOM 1332 O O . HIS A 1 169 ? -2.75 13.25 10.617 1 98.94 169 HIS A O 1
ATOM 1338 N N . SER A 1 170 ? -3.33 12.773 8.508 1 98.88 170 SER A N 1
ATOM 1339 C CA . SER A 1 170 ? -2.264 11.789 8.367 1 98.88 170 SER A CA 1
ATOM 1340 C C . SER A 1 170 ? -0.9 12.461 8.25 1 98.88 170 SER A C 1
ATOM 1342 O O . SER A 1 170 ? 0.135 11.812 8.43 1 98.88 170 SER A O 1
ATOM 1344 N N . GLY A 1 171 ? -0.896 13.789 7.961 1 98.62 171 GLY A N 1
ATOM 1345 C CA . GLY A 1 171 ? 0.365 14.312 7.461 1 98.62 171 GLY A CA 1
ATOM 1346 C C . GLY A 1 171 ? 0.837 13.625 6.195 1 98.62 171 GLY A C 1
ATOM 1347 O O . GLY A 1 171 ? 0.024 13.227 5.355 1 98.62 171 GLY A O 1
ATOM 1348 N N . ASP A 1 172 ? 2.17 13.711 6.008 1 98.75 172 ASP A N 1
ATOM 1349 C CA . ASP A 1 172 ? 2.764 12.961 4.906 1 98.75 172 ASP A CA 1
ATOM 1350 C C . ASP A 1 172 ? 3.107 11.539 5.34 1 98.75 172 ASP A C 1
ATOM 1352 O O . ASP A 1 172 ? 3.846 11.336 6.305 1 98.75 172 ASP A O 1
ATOM 1356 N N . THR A 1 173 ? 2.547 10.586 4.641 1 98.81 173 THR A N 1
ATOM 1357 C CA . THR A 1 173 ? 2.789 9.219 5.066 1 98.81 173 THR A CA 1
ATOM 1358 C C . THR A 1 173 ? 2.5 8.234 3.936 1 98.81 173 THR A C 1
ATOM 1360 O O . THR A 1 173 ? 1.605 8.469 3.119 1 98.81 173 THR A O 1
ATOM 1363 N N . CYS A 1 174 ? 3.264 7.199 3.861 1 98.56 174 CYS A N 1
ATOM 1364 C CA . CYS A 1 174 ? 2.873 5.957 3.197 1 98.56 174 CYS A CA 1
ATOM 1365 C C . CYS A 1 174 ? 2.156 5.023 4.164 1 98.56 174 CYS A C 1
ATOM 1367 O O . CYS A 1 174 ? 2.168 5.25 5.379 1 98.56 174 CYS A O 1
ATOM 1369 N N . VAL A 1 175 ? 1.477 4.004 3.572 1 98.19 175 VAL A N 1
ATOM 1370 C CA . VAL A 1 175 ? 0.954 2.941 4.426 1 98.19 175 VAL A CA 1
ATOM 1371 C C . VAL A 1 175 ? 2.104 2.08 4.941 1 98.19 175 VAL A C 1
ATOM 1373 O O . VAL A 1 175 ? 3.059 1.804 4.211 1 98.19 175 VAL A O 1
ATOM 1376 N N . TYR A 1 176 ? 2.084 1.684 6.176 1 97.31 176 TYR A N 1
ATOM 1377 C CA . TYR A 1 176 ? 3.109 0.818 6.75 1 97.31 176 TYR A CA 1
ATOM 1378 C C . TYR A 1 176 ? 2.496 -0.178 7.727 1 97.31 176 TYR A C 1
ATOM 1380 O O . TYR A 1 176 ? 1.364 0.006 8.18 1 97.31 176 TYR A O 1
ATOM 1388 N N . GLU A 1 177 ? 3.221 -1.241 7.961 1 96.19 177 GLU A N 1
ATOM 1389 C CA . GLU A 1 177 ? 2.748 -2.295 8.859 1 96.19 177 GLU A CA 1
ATOM 1390 C C . GLU A 1 177 ? 2.465 -1.748 10.25 1 96.19 177 GLU A C 1
ATOM 1392 O O . GLU A 1 177 ? 3.307 -1.064 10.836 1 96.19 177 GLU A O 1
ATOM 1397 N N . GLY A 1 178 ? 1.28 -2.021 10.758 1 96.25 178 GLY A N 1
ATOM 1398 C CA . GLY A 1 178 ? 0.895 -1.581 12.086 1 96.25 178 GLY A CA 1
ATOM 1399 C C . GLY A 1 178 ? 0.04 -0.327 12.078 1 96.25 178 GLY A C 1
ATOM 1400 O O . GLY A 1 178 ? -0.615 -0.008 13.07 1 96.25 178 GLY A O 1
ATOM 1401 N N . MET A 1 179 ? 0.029 0.383 11.008 1 98 179 MET A N 1
ATOM 1402 C CA . MET A 1 179 ? -0.688 1.651 10.898 1 98 179 MET A CA 1
ATOM 1403 C C . MET A 1 179 ? -2.182 1.453 11.133 1 98 179 MET A C 1
ATOM 1405 O O . MET A 1 179 ? -2.807 2.219 11.867 1 98 179 MET A O 1
ATOM 1409 N N . TYR A 1 180 ? -2.777 0.406 10.508 1 97.75 180 TYR A N 1
ATOM 1410 C CA . TYR A 1 180 ? -4.211 0.156 10.617 1 97.75 180 TYR A CA 1
ATOM 1411 C C . TYR A 1 180 ? -4.59 -0.221 12.039 1 97.75 180 TYR A C 1
ATOM 1413 O O . TYR A 1 180 ? -5.633 0.205 12.547 1 97.75 180 TYR A O 1
ATOM 1421 N N . GLY A 1 181 ? -3.715 -1.015 12.664 1 97.25 181 GLY A N 1
ATOM 1422 C CA . GLY A 1 181 ? -3.963 -1.35 14.055 1 97.25 181 GLY A CA 1
ATOM 1423 C C . GLY A 1 181 ? -4.027 -0.134 14.961 1 97.25 181 GLY A C 1
ATOM 1424 O O . GLY A 1 181 ? -4.887 -0.051 15.836 1 97.25 181 GLY A O 1
ATOM 1425 N N . LYS A 1 182 ? -3.154 0.803 14.75 1 97.75 182 LYS A N 1
ATOM 1426 C CA . LYS A 1 182 ? -3.131 2.037 15.531 1 97.75 182 LYS A CA 1
ATOM 1427 C C . LYS A 1 182 ? -4.418 2.832 15.336 1 97.75 182 LYS A C 1
ATOM 1429 O O . LYS A 1 182 ? -5.008 3.314 16.312 1 97.75 182 LYS A O 1
ATOM 1434 N N . LEU A 1 183 ? -4.891 2.898 14.117 1 98.31 183 LEU A N 1
ATOM 1435 C CA . LEU A 1 183 ? -6.047 3.727 13.789 1 98.31 183 LEU A CA 1
ATOM 1436 C C . LEU A 1 183 ? -7.34 3.061 14.258 1 98.31 183 LEU A C 1
ATOM 1438 O O . LEU A 1 183 ? -8.305 3.746 14.602 1 98.31 183 LEU A O 1
ATOM 1442 N N . ARG A 1 184 ? -7.367 1.749 14.344 1 97.69 184 ARG A N 1
ATOM 1443 C CA . ARG A 1 184 ? -8.562 1.009 14.742 1 97.69 184 ARG A CA 1
ATOM 1444 C C . ARG A 1 184 ? -8.914 1.286 16.203 1 97.69 184 ARG A C 1
ATOM 1446 O O . ARG A 1 184 ? -10.062 1.1 16.609 1 97.69 184 ARG A O 1
ATOM 1453 N N . LYS A 1 185 ? -7.984 1.768 16.922 1 97.25 185 LYS A N 1
ATOM 1454 C CA . LYS A 1 185 ? -8.211 2.047 18.344 1 97.25 185 LYS A CA 1
ATOM 1455 C C . LYS A 1 185 ? -9.203 3.191 18.531 1 97.25 185 LYS A C 1
ATOM 1457 O O . LYS A 1 185 ? -9.734 3.387 19.625 1 97.25 185 LYS A O 1
ATOM 1462 N N . PHE A 1 186 ? -9.453 3.965 17.5 1 97.62 186 PHE A N 1
ATOM 1463 C CA . PHE A 1 186 ? -10.266 5.168 17.609 1 97.62 186 PHE A CA 1
ATOM 1464 C C . PHE A 1 186 ? -11.695 4.902 17.141 1 97.62 186 PHE A C 1
ATOM 1466 O O . PHE A 1 186 ? -12.539 5.805 17.172 1 97.62 186 PHE A O 1
ATOM 1473 N N . GLY A 1 187 ? -12.039 3.68 16.797 1 93.44 187 GLY A N 1
ATOM 1474 C CA . GLY A 1 187 ? -13.359 3.4 16.266 1 93.44 187 GLY A CA 1
ATOM 1475 C C . GLY A 1 187 ? -13.648 4.121 14.953 1 93.44 187 GLY A C 1
ATOM 1476 O O . GLY A 1 187 ? -12.773 4.219 14.086 1 93.44 187 GLY A O 1
ATOM 1477 N N . LYS A 1 188 ? -14.914 4.609 14.82 1 94.62 188 LYS A N 1
ATOM 1478 C CA . LYS A 1 188 ? -15.281 5.289 13.578 1 94.62 188 LYS A CA 1
ATOM 1479 C C . LYS A 1 188 ? -14.773 6.727 13.562 1 94.62 188 LYS A C 1
ATOM 1481 O O . LYS A 1 188 ? -15.07 7.504 14.469 1 94.62 188 LYS A O 1
ATOM 1486 N N . LEU A 1 189 ? -13.977 7.062 12.602 1 98.25 189 LEU A N 1
ATOM 1487 C CA . LEU A 1 189 ? -13.477 8.414 12.391 1 98.25 189 LEU A CA 1
ATOM 1488 C C . LEU A 1 189 ? -14.461 9.234 11.555 1 98.25 189 LEU A C 1
ATOM 1490 O O . LEU A 1 189 ? -15.031 8.719 10.586 1 98.25 189 LEU A O 1
ATOM 1494 N N . ASP A 1 190 ? -14.703 10.438 11.945 1 98.56 190 ASP A N 1
ATOM 1495 C CA . ASP A 1 190 ? -15.625 11.289 11.195 1 98.56 190 ASP A CA 1
ATOM 1496 C C . ASP A 1 190 ? -14.977 11.789 9.906 1 98.56 190 ASP A C 1
ATOM 1498 O O . ASP A 1 190 ? -15.648 11.906 8.875 1 98.56 190 ASP A O 1
ATOM 1502 N N . VAL A 1 191 ? -13.688 12.102 9.992 1 98.69 191 VAL A N 1
ATOM 1503 C CA . VAL A 1 191 ? -12.992 12.602 8.812 1 98.69 191 VAL A CA 1
ATOM 1504 C C . VAL A 1 191 ? -11.578 12.016 8.758 1 98.69 191 VAL A C 1
ATOM 1506 O O . VAL A 1 191 ? -10.93 11.852 9.789 1 98.69 191 VAL A O 1
ATOM 1509 N N . MET A 1 192 ? -11.156 11.656 7.598 1 98.81 192 MET A N 1
ATOM 1510 C CA . MET A 1 192 ? -9.758 11.336 7.324 1 98.81 192 MET A CA 1
ATOM 1511 C C . MET A 1 192 ? -9.195 12.258 6.246 1 98.81 192 MET A C 1
ATOM 1513 O O . MET A 1 192 ? -9.727 12.32 5.137 1 98.81 192 MET A O 1
ATOM 1517 N N . PHE A 1 193 ? -8.164 13.047 6.559 1 98.88 193 PHE A N 1
ATOM 1518 C CA . PHE A 1 193 ? -7.375 13.773 5.574 1 98.88 193 PHE A CA 1
ATOM 1519 C C . PHE A 1 193 ? -6.176 12.953 5.113 1 98.88 193 PHE A C 1
ATOM 1521 O O . PHE A 1 193 ? -5.273 12.664 5.902 1 98.88 193 PHE A O 1
ATOM 1528 N N . LEU A 1 194 ? -6.16 12.57 3.818 1 98.94 194 LEU A N 1
ATOM 1529 C CA . LEU A 1 194 ? -5.145 11.633 3.344 1 98.94 194 LEU A CA 1
ATOM 1530 C C . LEU A 1 194 ? -4.418 12.195 2.129 1 98.94 194 LEU A C 1
ATOM 1532 O O . LEU A 1 194 ? -5.051 12.68 1.186 1 98.94 194 LEU A O 1
ATOM 1536 N N . PRO A 1 195 ? -3.084 12.18 2.148 1 98.88 195 PRO A N 1
ATOM 1537 C CA . PRO A 1 195 ? -2.357 12.547 0.929 1 98.88 195 PRO A CA 1
ATOM 1538 C C . PRO A 1 195 ? -2.512 11.508 -0.182 1 98.88 195 PRO A C 1
ATOM 1540 O O . PRO A 1 195 ? -2.605 10.312 0.096 1 98.88 195 PRO A O 1
ATOM 1543 N N . ILE A 1 196 ? -2.475 11.984 -1.47 1 98.88 196 ILE A N 1
ATOM 1544 C CA . ILE A 1 196 ? -2.699 11.008 -2.527 1 98.88 196 ILE A CA 1
ATOM 1545 C C . ILE A 1 196 ? -1.698 11.227 -3.658 1 98.88 196 ILE A C 1
ATOM 1547 O O . ILE A 1 196 ? -1.854 10.68 -4.754 1 98.88 196 ILE A O 1
ATOM 1551 N N . ASN A 1 197 ? -0.629 12.055 -3.385 1 98.56 197 ASN A N 1
ATOM 1552 C CA . ASN A 1 197 ? 0.272 12.445 -4.461 1 98.56 197 ASN A CA 1
ATOM 1553 C C . ASN A 1 197 ? 1.154 11.289 -4.91 1 98.56 197 ASN A C 1
ATOM 1555 O O . ASN A 1 197 ? 1.762 11.344 -5.98 1 98.56 197 ASN A O 1
ATOM 1559 N N . GLY A 1 198 ? 1.259 10.219 -4.094 1 98.44 198 GLY A N 1
ATOM 1560 C CA . GLY A 1 198 ? 1.994 9.023 -4.48 1 98.44 198 GLY A CA 1
ATOM 1561 C C . GLY A 1 198 ? 3.498 9.188 -4.367 1 98.44 198 GLY A C 1
ATOM 1562 O O . GLY A 1 198 ? 3.984 9.93 -3.51 1 98.44 198 GLY A O 1
ATOM 1563 N N . ARG A 1 199 ? 4.195 8.352 -5.055 1 98.69 199 ARG A N 1
ATOM 1564 C CA . ARG A 1 199 ? 5.652 8.266 -5.023 1 98.69 199 ARG A CA 1
ATOM 1565 C C . ARG A 1 199 ? 6.18 7.496 -6.23 1 98.69 199 ARG A C 1
ATOM 1567 O O . ARG A 1 199 ? 5.492 6.629 -6.77 1 98.69 199 ARG A O 1
ATOM 1574 N N . ASP A 1 200 ? 7.375 7.844 -6.711 1 98.5 200 ASP A N 1
ATOM 1575 C CA . ASP A 1 200 ? 8.047 7.121 -7.785 1 98.5 200 ASP A CA 1
ATOM 1576 C C . ASP A 1 200 ? 9.539 7.465 -7.828 1 98.5 200 ASP A C 1
ATOM 1578 O O . ASP A 1 200 ? 10.031 8.203 -6.977 1 98.5 200 ASP A O 1
ATOM 1582 N N . GLY A 1 201 ? 10.234 6.828 -8.812 1 98.44 201 GLY A N 1
ATOM 1583 C CA . GLY A 1 201 ? 11.68 6.992 -8.906 1 98.44 201 GLY A CA 1
ATOM 1584 C C . GLY A 1 201 ? 12.094 8.414 -9.227 1 98.44 201 GLY A C 1
ATOM 1585 O O . GLY A 1 201 ? 13.047 8.938 -8.641 1 98.44 201 GLY A O 1
ATOM 1586 N N . ARG A 1 202 ? 11.406 9 -10.156 1 98.06 202 ARG A N 1
ATOM 1587 C CA . ARG A 1 202 ? 11.727 10.375 -10.531 1 98.06 202 ARG A CA 1
ATOM 1588 C C . ARG A 1 202 ? 11.648 11.305 -9.328 1 98.06 202 ARG A C 1
ATOM 1590 O O . ARG A 1 202 ? 12.602 12.031 -9.031 1 98.06 202 ARG A O 1
ATOM 1597 N N . ARG A 1 203 ? 10.57 11.289 -8.617 1 98.25 203 ARG A N 1
ATOM 1598 C CA . ARG A 1 203 ? 10.375 12.133 -7.449 1 98.25 203 ARG A CA 1
ATOM 1599 C C . ARG A 1 203 ? 11.438 11.859 -6.391 1 98.25 203 ARG A C 1
ATOM 1601 O O . ARG A 1 203 ? 12.016 12.797 -5.828 1 98.25 203 ARG A O 1
ATOM 1608 N N . TYR A 1 204 ? 11.68 10.617 -6.176 1 98.31 204 TYR A N 1
ATOM 1609 C CA . TYR A 1 204 ? 12.664 10.266 -5.16 1 98.31 204 TYR A CA 1
ATOM 1610 C C . TYR A 1 204 ? 14.031 10.836 -5.504 1 98.31 204 TYR A C 1
ATOM 1612 O O . TYR A 1 204 ? 14.711 11.398 -4.641 1 98.31 204 TYR A O 1
ATOM 1620 N N . ARG A 1 205 ? 14.453 10.734 -6.754 1 97.69 205 ARG A N 1
ATOM 1621 C CA . ARG A 1 205 ? 15.75 11.227 -7.199 1 97.69 205 ARG A CA 1
ATOM 1622 C C . ARG A 1 205 ? 15.82 12.75 -7.098 1 97.69 205 ARG A C 1
ATOM 1624 O O . ARG A 1 205 ? 16.906 13.312 -6.93 1 97.69 205 ARG A O 1
ATOM 1631 N N . GLU A 1 206 ? 14.695 13.375 -7.188 1 97.31 206 GLU A N 1
ATOM 1632 C CA . GLU A 1 206 ? 14.641 14.836 -7.113 1 97.31 206 GLU A CA 1
ATOM 1633 C C . GLU A 1 206 ? 14.398 15.305 -5.68 1 97.31 206 GLU A C 1
ATOM 1635 O O . GLU A 1 206 ? 14.055 16.469 -5.449 1 97.31 206 GLU A O 1
ATOM 1640 N N . ASN A 1 207 ? 14.445 14.414 -4.727 1 96.31 207 ASN A N 1
ATOM 1641 C CA . ASN A 1 207 ? 14.289 14.672 -3.301 1 96.31 207 ASN A CA 1
ATOM 1642 C C . ASN A 1 207 ? 12.867 15.125 -2.967 1 96.31 207 ASN A C 1
ATOM 1644 O O . ASN A 1 207 ? 12.664 15.938 -2.062 1 96.31 207 ASN A O 1
ATOM 1648 N N . ILE A 1 208 ? 11.898 14.719 -3.77 1 97 208 ILE A N 1
ATOM 1649 C CA . ILE A 1 208 ? 10.477 14.844 -3.48 1 97 208 ILE A CA 1
ATOM 1650 C C . ILE A 1 208 ? 9.977 13.57 -2.795 1 97 208 ILE A C 1
ATOM 1652 O O . ILE A 1 208 ? 9.641 12.594 -3.461 1 97 208 ILE A O 1
ATOM 1656 N N . ILE A 1 209 ? 9.93 13.617 -1.489 1 96.31 209 ILE A N 1
ATOM 1657 C CA . ILE A 1 209 ? 9.602 12.422 -0.715 1 96.31 209 ILE A CA 1
ATOM 1658 C C . ILE A 1 209 ? 8.109 12.117 -0.845 1 96.31 209 ILE A C 1
ATOM 1660 O O . ILE A 1 209 ? 7.273 13.008 -0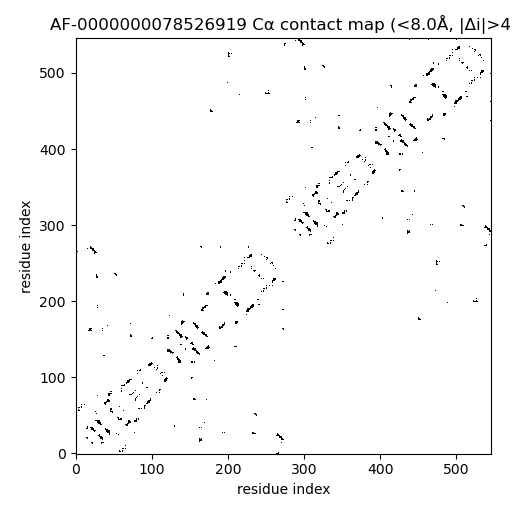.709 1 96.31 209 ILE A O 1
ATOM 1664 N N . GLY A 1 210 ? 7.812 10.891 -1.11 1 97.12 210 GLY A N 1
ATOM 1665 C CA . GLY A 1 210 ? 6.473 10.508 -1.532 1 97.12 210 GLY A CA 1
ATOM 1666 C C . GLY A 1 210 ? 5.555 10.18 -0.372 1 97.12 210 GLY A C 1
ATOM 1667 O O . GLY A 1 210 ? 5.984 10.156 0.782 1 97.12 210 GLY A O 1
ATOM 1668 N N . ASN A 1 211 ? 4.305 9.992 -0.629 1 98.69 211 ASN A N 1
ATOM 1669 C CA . ASN A 1 211 ? 3.225 9.586 0.264 1 98.69 211 ASN A CA 1
ATOM 1670 C C . ASN A 1 211 ? 2.418 8.43 -0.319 1 98.69 211 ASN A C 1
ATOM 1672 O O . ASN A 1 211 ? 2.922 7.672 -1.15 1 98.69 211 ASN A O 1
ATOM 1676 N N . MET A 1 212 ? 1.208 8.188 0.22 1 98.75 212 MET A N 1
ATOM 1677 C CA . MET A 1 212 ? 0.281 7.184 -0.295 1 98.75 212 MET A CA 1
ATOM 1678 C C . MET A 1 212 ? -0.061 7.457 -1.756 1 98.75 212 MET A C 1
ATOM 1680 O O . MET A 1 212 ? -0.209 8.617 -2.15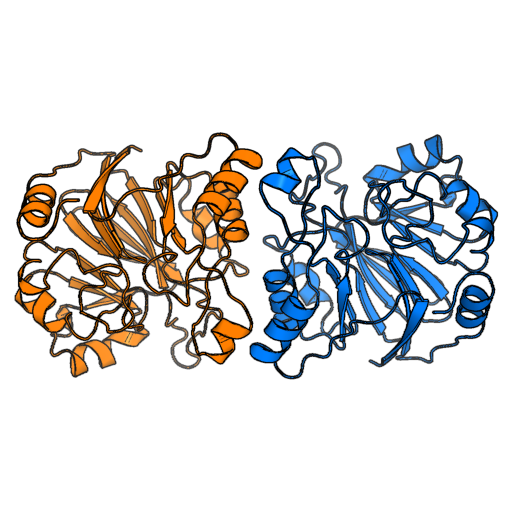6 1 98.75 212 MET A O 1
ATOM 1684 N N . THR A 1 213 ? -0.212 6.398 -2.529 1 98.75 213 THR A N 1
ATOM 1685 C CA . THR A 1 213 ? -0.901 6.527 -3.809 1 98.75 213 THR A CA 1
ATOM 1686 C C . THR A 1 213 ? -2.398 6.734 -3.598 1 98.75 213 THR A C 1
ATOM 1688 O O . THR A 1 213 ? -2.91 6.531 -2.494 1 98.75 213 THR A O 1
ATOM 1691 N N . PHE A 1 214 ? -3.043 7.164 -4.695 1 98.88 214 PHE A N 1
ATOM 1692 C CA . PHE A 1 214 ? -4.484 7.344 -4.562 1 98.88 214 PHE A CA 1
ATOM 1693 C C . PHE A 1 214 ? -5.172 6.016 -4.27 1 98.88 214 PHE A C 1
ATOM 1695 O O . PHE A 1 214 ? -6.191 5.977 -3.58 1 98.88 214 PHE A O 1
ATOM 1702 N N . GLN A 1 215 ? -4.582 4.898 -4.73 1 98.81 215 GLN A N 1
ATOM 1703 C CA . GLN A 1 215 ? -5.129 3.574 -4.457 1 98.81 215 GLN A CA 1
ATOM 1704 C C . GLN A 1 215 ? -5.035 3.234 -2.973 1 98.81 215 GLN A C 1
ATOM 1706 O O . GLN A 1 215 ? -6.012 2.777 -2.373 1 98.81 215 GLN A O 1
ATOM 1711 N N . GLU A 1 216 ? -3.869 3.471 -2.412 1 98.75 216 GLU A N 1
ATOM 1712 C CA . GLU A 1 216 ? -3.65 3.197 -0.995 1 98.75 216 GLU A CA 1
ATOM 1713 C C . GLU A 1 216 ? -4.582 4.031 -0.122 1 98.75 216 GLU A C 1
ATOM 1715 O O . GLU A 1 216 ? -5.141 3.527 0.855 1 98.75 216 GLU A O 1
ATOM 1720 N N . ALA A 1 217 ? -4.715 5.277 -0.463 1 98.94 217 ALA A N 1
ATOM 1721 C CA . ALA A 1 217 ? -5.59 6.168 0.291 1 98.94 217 ALA A CA 1
ATOM 1722 C C . ALA A 1 217 ? -7.043 5.711 0.21 1 98.94 217 ALA A C 1
ATOM 1724 O O . ALA A 1 217 ? -7.75 5.684 1.221 1 98.94 217 ALA A O 1
ATOM 1725 N N . ALA A 1 218 ? -7.492 5.348 -1.004 1 98.88 218 ALA A N 1
ATOM 1726 C CA . ALA A 1 218 ? -8.859 4.863 -1.183 1 98.88 218 ALA A CA 1
ATOM 1727 C C . ALA A 1 218 ? -9.094 3.574 -0.397 1 98.88 218 ALA A C 1
ATOM 1729 O O . ALA A 1 218 ? -10.133 3.41 0.244 1 98.88 218 ALA A O 1
ATOM 1730 N N . ASP A 1 219 ? -8.125 2.695 -0.451 1 98.69 219 ASP A N 1
ATOM 1731 C CA . ASP A 1 219 ? -8.242 1.433 0.272 1 98.69 219 ASP A CA 1
ATOM 1732 C C . ASP A 1 219 ? -8.281 1.666 1.78 1 98.69 219 ASP A C 1
ATOM 1734 O O . ASP A 1 219 ? -9.008 0.976 2.5 1 98.69 219 ASP A O 1
ATOM 1738 N N . MET A 1 220 ? -7.496 2.602 2.262 1 98.62 220 MET A N 1
ATOM 1739 C CA . MET A 1 220 ? -7.551 2.947 3.68 1 98.62 220 MET A CA 1
ATOM 1740 C C . MET A 1 220 ? -8.93 3.477 4.055 1 98.62 220 MET A C 1
ATOM 1742 O O . MET A 1 220 ? -9.516 3.053 5.055 1 98.62 220 MET A O 1
ATOM 1746 N N . ALA A 1 221 ? -9.445 4.402 3.266 1 98.81 221 ALA A N 1
ATOM 1747 C CA . ALA A 1 221 ? -10.789 4.922 3.498 1 98.81 221 ALA A CA 1
ATOM 1748 C C . ALA A 1 221 ? -11.82 3.797 3.477 1 98.81 221 ALA A C 1
ATOM 1750 O O . ALA A 1 221 ? -12.742 3.775 4.297 1 98.81 221 ALA A O 1
ATOM 1751 N N . GLY A 1 222 ? -11.695 2.904 2.516 1 98.38 222 GLY A N 1
ATOM 1752 C CA . GLY A 1 222 ? -12.594 1.762 2.432 1 98.38 222 GLY A CA 1
ATOM 1753 C C . GLY A 1 222 ? -12.562 0.889 3.672 1 98.38 222 GLY A C 1
ATOM 1754 O O . GLY A 1 222 ? -13.594 0.365 4.094 1 98.38 222 GLY A O 1
ATOM 1755 N N . THR A 1 223 ? -11.383 0.731 4.25 1 97.69 223 THR A N 1
ATOM 1756 C CA . THR A 1 223 ? -11.195 -0.111 5.426 1 97.69 223 THR A CA 1
ATOM 1757 C C . THR A 1 223 ? -11.828 0.525 6.656 1 97.69 223 THR A C 1
ATOM 1759 O O . THR A 1 223 ? -12.508 -0.152 7.43 1 97.69 223 THR A O 1
ATOM 1762 N N . PHE A 1 224 ? -11.656 1.81 6.805 1 98.44 224 PHE A N 1
ATOM 1763 C CA . PHE A 1 224 ? -12.062 2.461 8.047 1 98.44 224 PHE A CA 1
ATOM 1764 C C . PHE A 1 224 ? -13.453 3.064 7.914 1 98.44 224 PHE A C 1
ATOM 1766 O O . PHE A 1 224 ? -14.094 3.381 8.922 1 98.44 224 PHE A O 1
ATOM 1773 N N . ARG A 1 225 ? -13.898 3.318 6.672 1 98.25 225 ARG A N 1
ATOM 1774 C CA . ARG A 1 225 ? -15.227 3.842 6.359 1 98.25 225 ARG A CA 1
ATOM 1775 C C . ARG A 1 225 ? -15.531 5.09 7.188 1 98.25 225 ARG A C 1
ATOM 1777 O O . ARG A 1 225 ? -16.547 5.141 7.891 1 98.25 225 ARG A O 1
ATOM 1784 N N . PRO A 1 226 ? -14.656 6.102 7.059 1 98.56 226 PRO A N 1
ATOM 1785 C CA . PRO A 1 226 ? -14.922 7.348 7.785 1 98.56 226 PRO A CA 1
ATOM 1786 C C . PRO A 1 226 ? -16.219 8.023 7.336 1 98.56 226 PRO A C 1
ATOM 1788 O O . PRO A 1 226 ? -16.781 7.66 6.309 1 98.56 226 PRO A O 1
ATOM 1791 N N . GLY A 1 227 ? -16.688 8.945 8.203 1 98.31 227 GLY A N 1
ATOM 1792 C CA . GLY A 1 227 ? -17.797 9.758 7.734 1 98.31 227 GLY A CA 1
ATOM 1793 C C . GLY A 1 227 ? -17.516 10.461 6.426 1 98.31 227 GLY A C 1
ATOM 1794 O O . GLY A 1 227 ? -18.375 10.539 5.551 1 98.31 227 GLY A O 1
ATOM 1795 N N . LEU A 1 228 ? -16.297 10.953 6.277 1 98.56 228 LEU A N 1
ATOM 1796 C CA . LEU A 1 228 ? -15.82 11.664 5.094 1 98.56 228 LEU A CA 1
ATOM 1797 C C . LEU A 1 228 ? -14.32 11.477 4.906 1 98.56 228 LEU A C 1
ATOM 1799 O O . LEU A 1 228 ? -13.555 11.578 5.863 1 98.56 228 LEU A O 1
ATOM 1803 N N . VAL A 1 229 ? -13.93 11.117 3.711 1 98.81 229 VAL A N 1
ATOM 1804 C CA . VAL A 1 229 ? -12.5 11.117 3.391 1 98.81 229 VAL A CA 1
ATOM 1805 C C . VAL A 1 229 ? -12.188 12.297 2.467 1 98.81 229 VAL A C 1
ATOM 1807 O O . VAL A 1 229 ? -12.953 12.602 1.553 1 98.81 229 VAL A O 1
ATOM 1810 N N . VAL A 1 230 ? -11.086 13.008 2.768 1 98.81 230 VAL A N 1
ATOM 1811 C CA . VAL A 1 230 ? -10.648 14.188 2.02 1 98.81 230 VAL A CA 1
ATOM 1812 C C . VAL A 1 230 ? -9.234 13.961 1.483 1 98.81 230 VAL A C 1
ATOM 1814 O O . VAL A 1 230 ? -8.258 14.055 2.23 1 98.81 230 VAL A O 1
ATOM 1817 N N . PRO A 1 231 ? -9.133 13.633 0.165 1 98.88 231 PRO A N 1
ATOM 1818 C CA . PRO A 1 231 ? -7.789 13.586 -0.413 1 98.88 231 PRO A CA 1
ATOM 1819 C C . PRO A 1 231 ? -7.113 14.953 -0.462 1 98.88 231 PRO A C 1
ATOM 1821 O O . PRO A 1 231 ? -7.781 15.969 -0.687 1 98.88 231 PRO A O 1
ATOM 1824 N N . ALA A 1 232 ? -5.793 14.961 -0.257 1 98.5 232 ALA A N 1
ATOM 1825 C CA . ALA A 1 232 ? -5.023 16.203 -0.257 1 98.5 232 ALA A CA 1
ATOM 1826 C C . ALA A 1 232 ? -3.604 15.977 -0.766 1 98.5 232 ALA A C 1
ATOM 1828 O O . ALA A 1 232 ? -3.287 14.891 -1.269 1 98.5 232 ALA A O 1
ATOM 1829 N N . HIS A 1 233 ? -2.766 17.047 -0.795 1 98.44 233 HIS A N 1
ATOM 1830 C CA . HIS A 1 233 ? -1.356 16.984 -1.163 1 98.44 233 HIS A CA 1
ATOM 1831 C C . HIS A 1 233 ? -1.184 16.641 -2.637 1 98.44 233 HIS A C 1
ATOM 1833 O O . HIS A 1 233 ? -0.307 15.844 -2.988 1 98.44 233 HIS A O 1
ATOM 1839 N N . TYR A 1 234 ? -2.039 17.031 -3.484 1 98.31 234 TYR A N 1
ATOM 1840 C CA . TYR A 1 234 ? -1.996 16.562 -4.863 1 98.31 234 TYR A CA 1
ATOM 1841 C C . TYR A 1 234 ? -1.93 17.734 -5.84 1 98.31 234 TYR A C 1
ATOM 1843 O O . TYR A 1 234 ? -1.875 17.531 -7.055 1 98.31 234 TYR A O 1
ATOM 1851 N N . GLU A 1 235 ? -1.818 18.984 -5.379 1 97.44 235 GLU A N 1
ATOM 1852 C CA . GLU A 1 235 ? -2.143 20.047 -6.328 1 97.44 235 GLU A CA 1
ATOM 1853 C C . GLU A 1 235 ? -1.152 21.203 -6.219 1 97.44 235 GLU A C 1
ATOM 1855 O O . GLU A 1 235 ? -1.022 22 -7.148 1 97.44 235 GLU A O 1
ATOM 1860 N N . MET A 1 236 ? -0.4 21.375 -5.07 1 96.81 236 MET A N 1
ATOM 1861 C CA . MET A 1 236 ? 0.32 22.594 -4.738 1 96.81 236 MET A CA 1
ATOM 1862 C C . MET A 1 236 ? 1.553 22.766 -5.617 1 96.81 236 MET A C 1
ATOM 1864 O O . MET A 1 236 ? 1.915 23.875 -5.984 1 96.81 236 MET A O 1
ATOM 1868 N N . PHE A 1 237 ? 2.186 21.672 -5.934 1 97.25 237 PHE A N 1
ATOM 1869 C CA . PHE A 1 237 ? 3.445 21.719 -6.664 1 97.25 237 PHE A CA 1
ATOM 1870 C C . PHE A 1 237 ? 3.346 20.922 -7.965 1 97.25 237 PHE A C 1
ATOM 1872 O O . PHE A 1 237 ? 2.889 19.781 -7.969 1 97.25 237 PHE A O 1
ATOM 1879 N N . ALA A 1 238 ? 3.859 21.469 -9.039 1 96 238 ALA A N 1
ATOM 1880 C CA . ALA A 1 238 ? 3.701 20.906 -10.375 1 96 238 ALA A CA 1
ATOM 1881 C C . ALA A 1 238 ? 4.348 19.516 -10.477 1 96 238 ALA A C 1
ATOM 1883 O O . ALA A 1 238 ? 3.834 18.641 -11.164 1 96 238 ALA A O 1
ATOM 1884 N N . LYS A 1 239 ? 5.461 19.281 -9.805 1 96.44 239 LYS A N 1
ATOM 1885 C CA . LYS A 1 239 ? 6.223 18.047 -9.93 1 96.44 239 LYS A CA 1
ATOM 1886 C C . LYS A 1 239 ? 5.754 17 -8.914 1 96.44 239 LYS A C 1
ATOM 1888 O O . LYS A 1 239 ? 6.305 15.906 -8.844 1 96.44 239 LYS A O 1
ATOM 1893 N N . ASN A 1 240 ? 4.797 17.312 -8.164 1 97.38 240 ASN A N 1
ATOM 1894 C CA . ASN A 1 240 ? 4.316 16.469 -7.082 1 97.38 240 ASN A CA 1
ATOM 1895 C C . ASN A 1 240 ? 2.791 16.438 -7.027 1 97.38 240 ASN A C 1
ATOM 1897 O O . ASN A 1 240 ? 2.201 16.656 -5.965 1 97.38 240 ASN A O 1
ATOM 1901 N N . ARG A 1 241 ? 2.197 16.156 -8.172 1 97.25 241 ARG A N 1
ATOM 1902 C CA . ARG A 1 241 ? 0.748 16.234 -8.312 1 97.25 241 ARG A CA 1
ATOM 1903 C C . ARG A 1 241 ? 0.14 14.852 -8.539 1 97.25 241 ARG A C 1
ATOM 1905 O O . ARG A 1 241 ? 0.854 13.898 -8.859 1 97.25 241 ARG A O 1
ATOM 1912 N N . GLU A 1 242 ? -1.064 14.742 -8.375 1 98.38 242 GLU A N 1
ATOM 1913 C CA . GLU A 1 242 ? -1.919 13.625 -8.766 1 98.38 242 GLU A CA 1
ATOM 1914 C C . GLU A 1 242 ? -3.314 14.109 -9.156 1 98.38 242 GLU A C 1
ATOM 1916 O O . GLU A 1 242 ? -3.738 15.188 -8.75 1 98.38 242 GLU A O 1
ATOM 1921 N N . ASP A 1 243 ? -4.016 13.367 -10.023 1 98.44 243 ASP A N 1
ATOM 1922 C CA . ASP A 1 243 ? -5.406 13.641 -10.367 1 98.44 243 ASP A CA 1
ATOM 1923 C C . ASP A 1 243 ? -6.359 13.109 -9.297 1 98.44 243 ASP A C 1
ATOM 1925 O O . ASP A 1 243 ? -6.551 11.898 -9.18 1 98.44 243 ASP A O 1
ATOM 1929 N N . PRO A 1 244 ? -6.992 14.016 -8.523 1 98.62 244 PRO A N 1
ATOM 1930 C CA . PRO A 1 244 ? -7.863 13.547 -7.441 1 98.62 244 PRO A CA 1
ATOM 1931 C C . PRO A 1 244 ? -9.07 12.758 -7.957 1 98.62 244 PRO A C 1
ATOM 1933 O O . PRO A 1 244 ? -9.711 12.039 -7.195 1 98.62 244 PRO A O 1
ATOM 1936 N N . LEU A 1 245 ? -9.367 12.883 -9.242 1 98.69 245 LEU A N 1
ATOM 1937 C CA . LEU A 1 245 ? -10.5 12.156 -9.805 1 98.69 245 LEU A CA 1
ATOM 1938 C C . LEU A 1 245 ? -10.203 10.664 -9.883 1 98.69 245 LEU A C 1
ATOM 1940 O O . LEU A 1 245 ? -11.117 9.844 -9.859 1 98.69 245 LEU A O 1
ATOM 1944 N N . LEU A 1 246 ? -8.977 10.273 -10.023 1 98.81 246 LEU A N 1
ATOM 1945 C CA . LEU A 1 246 ? -8.609 8.859 -9.969 1 98.81 246 LEU A CA 1
ATOM 1946 C C . LEU A 1 246 ? -8.938 8.266 -8.602 1 98.81 246 LEU A C 1
ATOM 1948 O O . LEU A 1 246 ? -9.422 7.137 -8.516 1 98.81 246 LEU A O 1
ATOM 1952 N N . PHE A 1 247 ? -8.656 9.062 -7.57 1 98.88 247 PHE A N 1
ATOM 1953 C CA . PHE A 1 247 ? -9.016 8.664 -6.215 1 98.88 247 PHE A CA 1
ATOM 1954 C C . PHE A 1 247 ? -10.523 8.469 -6.086 1 98.88 247 PHE A C 1
ATOM 1956 O O . PHE A 1 247 ? -10.977 7.418 -5.617 1 98.88 247 PHE A O 1
ATOM 1963 N N . ALA A 1 248 ? -11.227 9.469 -6.477 1 98.81 248 ALA A N 1
ATOM 1964 C CA . ALA A 1 248 ? -12.68 9.438 -6.363 1 98.81 248 ALA A CA 1
ATOM 1965 C C . ALA A 1 248 ? -13.266 8.273 -7.156 1 98.81 248 ALA A C 1
ATOM 1967 O O . ALA A 1 248 ? -14.18 7.594 -6.684 1 98.81 248 ALA A O 1
ATOM 1968 N N . ASP A 1 249 ? -12.773 8.109 -8.375 1 98.81 249 ASP A N 1
ATOM 1969 C CA . ASP A 1 249 ? -13.258 7.055 -9.25 1 98.81 249 ASP A CA 1
ATOM 1970 C C . ASP A 1 249 ? -13.031 5.676 -8.633 1 98.81 249 ASP A C 1
ATOM 1972 O O . ASP A 1 249 ? -13.93 4.836 -8.617 1 98.81 249 ASP A O 1
ATOM 1976 N N . TYR A 1 250 ? -11.891 5.453 -8.148 1 98.81 250 TYR A N 1
ATOM 1977 C CA . TYR A 1 250 ? -11.562 4.164 -7.543 1 98.81 250 TYR A CA 1
ATOM 1978 C C . TYR A 1 250 ? -12.383 3.936 -6.281 1 98.81 250 TYR A C 1
ATOM 1980 O O . TYR A 1 250 ? -12.906 2.84 -6.066 1 98.81 250 TYR A O 1
ATOM 1988 N N . LEU A 1 251 ? -12.469 4.98 -5.457 1 98.81 251 LEU A N 1
ATOM 1989 C CA . LEU A 1 251 ? -13.273 4.902 -4.238 1 98.81 251 LEU A CA 1
ATOM 1990 C C . LEU A 1 251 ? -14.719 4.527 -4.562 1 98.81 251 LEU A C 1
ATOM 1992 O O . LEU A 1 251 ? -15.297 3.65 -3.916 1 98.81 251 LEU A O 1
ATOM 1996 N N . ALA A 1 252 ? -15.266 5.184 -5.516 1 98.5 252 ALA A N 1
ATOM 1997 C CA . ALA A 1 252 ? -16.656 4.949 -5.895 1 98.5 252 ALA A CA 1
ATOM 1998 C C . ALA A 1 252 ? -16.859 3.527 -6.418 1 98.5 252 ALA A C 1
ATOM 2000 O O . ALA A 1 252 ? -17.875 2.898 -6.156 1 98.5 252 ALA A O 1
ATOM 2001 N N . ALA A 1 253 ? -15.914 3.072 -7.152 1 98.62 253 ALA A N 1
ATOM 2002 C CA . ALA A 1 253 ? -16.016 1.754 -7.773 1 98.62 253 ALA A CA 1
ATOM 2003 C C . ALA A 1 253 ? -15.891 0.646 -6.73 1 98.62 253 ALA A C 1
ATOM 2005 O O . ALA A 1 253 ? -16.703 -0.288 -6.711 1 98.62 253 ALA A O 1
ATOM 2006 N N . LYS A 1 254 ? -14.961 0.712 -5.859 1 98.38 254 LYS A N 1
ATOM 2007 C CA . LYS A 1 254 ? -14.617 -0.391 -4.969 1 98.38 254 LYS A CA 1
ATOM 2008 C C . LYS A 1 254 ? -15.352 -0.28 -3.641 1 98.38 254 LYS A C 1
ATOM 2010 O O . LYS A 1 254 ? -15.68 -1.294 -3.016 1 98.38 254 LYS A O 1
ATOM 2015 N N . TYR A 1 255 ? -15.555 0.907 -3.219 1 98.25 255 TYR A N 1
ATOM 2016 C CA . TYR A 1 255 ? -16.156 1.149 -1.912 1 98.25 255 TYR A CA 1
ATOM 2017 C C . TYR A 1 255 ? -17.344 2.094 -2.025 1 98.25 255 TYR A C 1
ATOM 2019 O O . TYR A 1 255 ? -17.344 3.172 -1.425 1 98.25 255 TYR A O 1
ATOM 2027 N N . PRO A 1 256 ? -18.328 1.627 -2.707 1 97.75 256 PRO A N 1
ATOM 2028 C CA . PRO A 1 256 ? -19.484 2.504 -2.854 1 97.75 256 PRO A CA 1
ATOM 2029 C C . PRO A 1 256 ? -20.078 2.922 -1.51 1 97.75 256 PRO A C 1
ATOM 2031 O O . PRO A 1 256 ? -20.109 2.125 -0.568 1 97.75 256 PRO A O 1
ATOM 2034 N N . GLY A 1 257 ? -20.453 4.148 -1.379 1 97.44 257 GLY A N 1
ATOM 2035 C CA . GLY A 1 257 ? -21.125 4.633 -0.179 1 97.44 257 GLY A CA 1
ATOM 2036 C C . GLY A 1 257 ? -20.219 5.457 0.716 1 97.44 257 GLY A C 1
ATOM 2037 O O . GLY A 1 257 ? -20.688 6.16 1.609 1 97.44 257 GLY A O 1
ATOM 2038 N N . ILE A 1 258 ? -18.922 5.359 0.496 1 97.62 258 ILE A N 1
ATOM 2039 C CA . ILE A 1 258 ? -18.016 6.18 1.28 1 97.62 258 ILE A CA 1
ATOM 2040 C C . ILE A 1 258 ? -18.016 7.609 0.742 1 97.62 258 ILE A C 1
ATOM 2042 O O . ILE A 1 258 ? -17.75 7.836 -0.442 1 97.62 258 ILE A O 1
ATOM 2046 N N . ASN A 1 259 ? -18.312 8.562 1.619 1 97.81 259 ASN A N 1
ATOM 2047 C CA . ASN A 1 259 ? -18.344 9.969 1.226 1 97.81 259 ASN A CA 1
ATOM 2048 C C . ASN A 1 259 ? -16.938 10.539 1.092 1 97.81 259 ASN A C 1
ATOM 2050 O O . ASN A 1 259 ? -16.047 10.211 1.884 1 97.81 259 ASN A O 1
ATOM 2054 N N . HIS A 1 260 ? -16.734 11.266 0.075 1 98.44 260 HIS A N 1
ATOM 2055 C CA . HIS A 1 260 ? -15.484 11.992 -0.103 1 98.44 260 HIS A CA 1
ATOM 2056 C C . HIS A 1 260 ? -15.742 13.445 -0.489 1 98.44 260 HIS A C 1
ATOM 2058 O O . HIS A 1 260 ? -16.859 13.797 -0.884 1 98.44 260 HIS A O 1
ATOM 2064 N N . TRP A 1 261 ? -14.75 14.281 -0.26 1 98.12 261 TRP A N 1
ATOM 2065 C CA . TRP A 1 261 ? -14.867 15.695 -0.619 1 98.12 261 TRP A CA 1
ATOM 2066 C C . TRP A 1 261 ? -13.633 16.172 -1.38 1 98.12 261 TRP A C 1
ATOM 2068 O O . TRP A 1 261 ? -12.508 16.031 -0.895 1 98.12 261 TRP A O 1
ATOM 2078 N N . ILE A 1 262 ? -13.836 16.531 -2.574 1 97.62 262 ILE A N 1
ATOM 2079 C CA . ILE A 1 262 ? -12.859 17.234 -3.402 1 97.62 262 ILE A CA 1
ATOM 2080 C C . ILE A 1 262 ? -13.375 18.625 -3.736 1 97.62 262 ILE A C 1
ATOM 2082 O O . ILE A 1 262 ? -14.242 18.781 -4.602 1 97.62 262 ILE A O 1
ATOM 2086 N N . GLY A 1 263 ? -12.914 19.594 -2.941 1 94.06 263 GLY A N 1
ATOM 2087 C CA . GLY A 1 263 ? -13.453 20.922 -3.102 1 94.06 263 GLY A CA 1
ATOM 2088 C C . GLY A 1 263 ? -12.391 21.969 -3.393 1 94.06 263 GLY A C 1
ATOM 2089 O O . GLY A 1 263 ? -11.312 21.641 -3.896 1 94.06 263 GLY A O 1
ATOM 2090 N N . ARG A 1 264 ? -12.891 23.203 -3.221 1 94.88 264 ARG A N 1
ATOM 2091 C CA . ARG A 1 264 ? -12.031 24.344 -3.531 1 94.88 264 ARG A CA 1
ATOM 2092 C C . ARG A 1 264 ? -11.328 24.859 -2.279 1 94.88 264 ARG A C 1
ATOM 2094 O O . ARG A 1 264 ? -11.852 24.734 -1.171 1 94.88 264 ARG A O 1
ATOM 2101 N N . HIS A 1 265 ? -10.109 25.328 -2.465 1 95.94 265 HIS A N 1
ATOM 2102 C CA . HIS A 1 265 ? -9.406 25.984 -1.367 1 95.94 265 HIS A CA 1
ATOM 2103 C C . HIS A 1 265 ? -10.25 27.109 -0.762 1 95.94 265 HIS A C 1
ATOM 2105 O O . HIS A 1 265 ? -10.914 27.844 -1.487 1 95.94 265 HIS A O 1
ATOM 2111 N N . GLY A 1 266 ? -10.227 27.203 0.519 1 95.44 266 GLY A N 1
ATOM 2112 C CA . GLY A 1 266 ? -10.977 28.234 1.222 1 95.44 266 GLY A CA 1
ATOM 2113 C C . GLY A 1 266 ? -12.445 27.891 1.393 1 95.44 266 GLY A C 1
ATOM 2114 O O . GLY A 1 266 ? -13.18 28.625 2.061 1 95.44 266 GLY A O 1
ATOM 2115 N N . GLU A 1 267 ? -12.859 26.812 0.823 1 93.44 267 GLU A N 1
ATOM 2116 C CA . GLU A 1 267 ? -14.25 26.375 0.922 1 93.44 267 GLU A CA 1
ATOM 2117 C C . GLU A 1 267 ? -14.508 25.656 2.244 1 93.44 267 GLU A C 1
ATOM 2119 O O . GLU A 1 267 ? -13.711 24.828 2.678 1 93.44 267 GLU A O 1
ATOM 2124 N N . LYS A 1 268 ? -15.625 26.094 2.848 1 94.94 268 LYS A N 1
ATOM 2125 C CA . LYS A 1 268 ? -16.047 25.469 4.102 1 94.94 268 LYS A CA 1
ATOM 2126 C C . LYS A 1 268 ? -16.859 24.203 3.848 1 94.94 268 LYS A C 1
ATOM 2128 O O . LYS A 1 268 ? -17.719 24.188 2.961 1 94.94 268 LYS A O 1
ATOM 2133 N N . PHE A 1 269 ? -16.578 23.188 4.59 1 94.5 269 PHE A N 1
ATOM 2134 C CA . PHE A 1 269 ? -17.516 22.078 4.676 1 94.5 269 PHE A CA 1
ATOM 2135 C C . PHE A 1 269 ? -17.719 21.641 6.125 1 94.5 269 PHE A C 1
ATOM 2137 O O . PHE A 1 269 ? -16.797 21.766 6.945 1 94.5 269 PHE A O 1
ATOM 2144 N N . LEU A 1 270 ? -18.922 21.297 6.449 1 95.69 270 LEU A N 1
ATOM 2145 C CA . LEU A 1 270 ? -19.297 20.875 7.793 1 95.69 270 LEU A CA 1
ATOM 2146 C C . LEU A 1 270 ? -19.391 19.359 7.887 1 95.69 270 LEU A C 1
ATOM 2148 O O . LEU A 1 270 ? -19.938 18.719 6.988 1 95.69 270 LEU A O 1
ATOM 2152 N N . ILE A 1 271 ? -18.812 18.828 8.922 1 94.94 271 ILE A N 1
ATOM 2153 C CA . ILE A 1 271 ? -18.938 17.406 9.164 1 94.94 271 ILE A CA 1
ATOM 2154 C C . ILE A 1 271 ? -19.828 17.172 10.391 1 94.94 271 ILE A C 1
ATOM 2156 O O . ILE A 1 271 ? -19.859 17.984 11.305 1 94.94 271 ILE A O 1
ATOM 2160 N N . LYS A 1 272 ? -20.594 16.078 10.266 1 91.75 272 LYS A N 1
ATOM 2161 C CA . LYS A 1 272 ? -21.484 15.664 11.352 1 91.75 272 LYS A CA 1
ATOM 2162 C C . LYS A 1 272 ? -21.219 14.219 11.75 1 91.75 272 LYS A C 1
ATOM 2164 O O . LYS A 1 272 ? -20.984 13.367 10.891 1 91.75 272 LYS A O 1
ATOM 2169 N N . HIS A 1 273 ? -21.047 14 13.008 1 91.38 273 HIS A N 1
ATOM 2170 C CA . HIS A 1 273 ? -20.875 12.656 13.547 1 91.38 273 HIS A CA 1
ATOM 2171 C C . HIS A 1 273 ? -22.094 11.789 13.266 1 91.38 273 HIS A C 1
ATOM 2173 O O . HIS A 1 273 ? -23.219 12.266 13.336 1 91.38 273 HIS A O 1
ATOM 2179 N N . MET B 1 1 ? 13.852 -16.734 -27.406 1 70.88 1 MET B N 1
ATOM 2180 C CA . MET B 1 1 ? 12.852 -17.25 -26.484 1 70.88 1 MET B CA 1
ATOM 2181 C C . MET B 1 1 ? 12.586 -18.719 -26.734 1 70.88 1 MET B C 1
ATOM 2183 O O . MET B 1 1 ? 12.336 -19.125 -27.859 1 70.88 1 MET B O 1
ATOM 2187 N N . LYS B 1 2 ? 13.055 -19.625 -25.719 1 85.62 2 LYS B N 1
ATOM 2188 C CA . LYS B 1 2 ? 12.766 -21.047 -25.891 1 85.62 2 LYS B CA 1
ATOM 2189 C C . LYS B 1 2 ? 11.297 -21.344 -25.609 1 85.62 2 LYS B C 1
ATOM 2191 O O . LYS B 1 2 ? 10.703 -20.781 -24.703 1 85.62 2 LYS B O 1
ATOM 2196 N N . GLU B 1 3 ? 10.734 -22.234 -26.5 1 91.44 3 GLU B N 1
ATOM 2197 C CA . GLU B 1 3 ? 9.344 -22.641 -26.328 1 91.44 3 GLU B CA 1
ATOM 2198 C C . GLU B 1 3 ? 9.172 -24.125 -26.656 1 91.44 3 GLU B C 1
ATOM 2200 O O . GLU B 1 3 ? 10.109 -24.781 -27.109 1 91.44 3 GLU B O 1
ATOM 2205 N N . GLY B 1 4 ? 8.086 -24.594 -26.312 1 95.31 4 GLY B N 1
ATOM 2206 C CA . GLY B 1 4 ? 7.715 -25.953 -26.656 1 95.31 4 GLY B CA 1
ATOM 2207 C C . GLY B 1 4 ? 8.703 -26.984 -26.141 1 95.31 4 GLY B C 1
ATOM 2208 O O . GLY B 1 4 ? 9.133 -26.922 -24.984 1 95.31 4 GLY B O 1
ATOM 2209 N N . LYS B 1 5 ? 8.977 -27.922 -26.984 1 95.69 5 LYS B N 1
ATOM 2210 C CA . LYS B 1 5 ? 9.812 -29.062 -26.609 1 95.69 5 LYS B CA 1
ATOM 2211 C C . LYS B 1 5 ? 11.227 -28.625 -26.25 1 95.69 5 LYS B C 1
ATOM 2213 O O . LYS B 1 5 ? 11.883 -29.219 -25.406 1 95.69 5 LYS B O 1
ATOM 2218 N N . GLU B 1 6 ? 11.648 -27.625 -26.891 1 96.31 6 GLU B N 1
ATOM 2219 C CA . GLU B 1 6 ? 12.977 -27.109 -26.578 1 96.31 6 GLU B CA 1
ATOM 2220 C C . GLU B 1 6 ? 13.039 -26.578 -25.141 1 96.31 6 GLU B C 1
ATOM 2222 O O . GLU B 1 6 ? 14.031 -26.812 -24.438 1 96.31 6 GLU B O 1
ATOM 2227 N N . LEU B 1 7 ? 12.016 -25.812 -24.719 1 97.56 7 LEU B N 1
ATOM 2228 C CA . LEU B 1 7 ? 11.938 -25.328 -23.359 1 97.56 7 LEU B CA 1
ATOM 2229 C C . LEU B 1 7 ? 11.844 -26.484 -22.359 1 97.56 7 LEU B C 1
ATOM 2231 O O . LEU B 1 7 ? 12.547 -26.5 -21.359 1 97.56 7 LEU B O 1
ATOM 2235 N N . ILE B 1 8 ? 11.039 -27.484 -22.703 1 97.94 8 ILE B N 1
ATOM 2236 C CA . ILE B 1 8 ? 10.883 -28.656 -21.844 1 97.94 8 ILE B CA 1
ATOM 2237 C C . ILE B 1 8 ? 12.219 -29.375 -21.703 1 97.94 8 ILE B C 1
ATOM 2239 O O . ILE B 1 8 ? 12.602 -29.781 -20.609 1 97.94 8 ILE B O 1
ATOM 2243 N N . HIS B 1 9 ? 12.898 -29.5 -22.797 1 97.31 9 HIS B N 1
ATOM 2244 C CA . HIS B 1 9 ? 14.203 -30.141 -22.797 1 97.31 9 HIS B CA 1
ATOM 2245 C C . HIS B 1 9 ? 15.188 -29.391 -21.906 1 97.31 9 HIS B C 1
ATOM 2247 O O . HIS B 1 9 ? 15.922 -30 -21.125 1 97.31 9 HIS B O 1
ATOM 2253 N N . GLU B 1 10 ? 15.203 -28.094 -22.016 1 97.56 10 GLU B N 1
ATOM 2254 C CA . GLU B 1 10 ? 16.094 -27.297 -21.172 1 97.56 10 GLU B CA 1
ATOM 2255 C C . GLU B 1 10 ? 15.758 -27.484 -19.703 1 97.56 10 GLU B C 1
ATOM 2257 O O . GLU B 1 10 ? 16.656 -27.641 -18.875 1 97.56 10 GLU B O 1
ATOM 2262 N N . ILE B 1 11 ? 14.469 -27.438 -19.375 1 97.88 11 ILE B N 1
ATOM 2263 C CA . ILE B 1 11 ? 14.039 -27.625 -17.984 1 97.88 11 ILE B CA 1
ATOM 2264 C C . ILE B 1 11 ? 14.484 -29 -17.484 1 97.88 11 ILE B C 1
ATOM 2266 O O . ILE B 1 11 ? 15.023 -29.125 -16.391 1 97.88 11 ILE B O 1
ATOM 2270 N N . ASN B 1 12 ? 14.328 -30 -18.328 1 97.69 12 ASN B N 1
ATOM 2271 C CA . ASN B 1 12 ? 14.688 -31.375 -17.953 1 97.69 12 ASN B CA 1
ATOM 2272 C C . ASN B 1 12 ? 16.188 -31.516 -17.703 1 97.69 12 ASN B C 1
ATOM 2274 O O . ASN B 1 12 ? 16.609 -32.219 -16.781 1 97.69 12 ASN B O 1
ATOM 2278 N N . GLU B 1 13 ? 16.922 -30.828 -18.5 1 97.19 13 GLU B N 1
ATOM 2279 C CA . GLU B 1 13 ? 18.375 -30.984 -18.453 1 97.19 13 GLU B CA 1
ATOM 2280 C C . GLU B 1 13 ? 19 -30.141 -17.344 1 97.19 13 GLU B C 1
ATOM 2282 O O . GLU B 1 13 ? 20.156 -30.344 -16.969 1 97.19 13 GLU B O 1
ATOM 2287 N N . SER B 1 14 ? 18.219 -29.156 -16.906 1 97.06 14 SER B N 1
ATOM 2288 C CA . SER B 1 14 ? 18.734 -28.297 -15.844 1 97.06 14 SER B CA 1
ATOM 2289 C C . SER B 1 14 ? 18.766 -29.031 -14.508 1 97.06 14 SER B C 1
ATOM 2291 O O . SER B 1 14 ? 17.812 -29.719 -14.141 1 97.06 14 SER B O 1
ATOM 2293 N N . ALA B 1 15 ? 19.906 -28.953 -13.797 1 96.12 15 ALA B N 1
ATOM 2294 C CA . ALA B 1 15 ? 20.094 -29.609 -12.5 1 96.12 15 ALA B CA 1
ATOM 2295 C C . ALA B 1 15 ? 20.75 -28.656 -11.5 1 96.12 15 ALA B C 1
ATOM 2297 O O . ALA B 1 15 ? 21.938 -28.812 -11.172 1 96.12 15 ALA B O 1
ATOM 2298 N N . PRO B 1 16 ? 19.922 -27.703 -11.047 1 97.31 16 PRO B N 1
ATOM 2299 C CA . PRO B 1 16 ? 20.516 -26.797 -10.062 1 97.31 16 PRO B CA 1
ATOM 2300 C C . PRO B 1 16 ? 21.109 -27.516 -8.859 1 97.31 16 PRO B C 1
ATOM 2302 O O . PRO B 1 16 ? 20.531 -28.516 -8.398 1 97.31 16 PRO B O 1
ATOM 2305 N N . ALA B 1 17 ? 22.234 -27 -8.328 1 96.94 17 ALA B N 1
ATOM 2306 C CA . ALA B 1 17 ? 22.891 -27.562 -7.145 1 96.94 17 ALA B CA 1
ATOM 2307 C C . ALA B 1 17 ? 22.234 -27.062 -5.863 1 96.94 17 ALA B C 1
ATOM 2309 O O . ALA B 1 17 ? 21.266 -26.297 -5.914 1 96.94 17 ALA B O 1
ATOM 2310 N N . PHE B 1 18 ? 22.734 -27.734 -4.738 1 96.88 18 PHE B N 1
ATOM 2311 C CA . PHE B 1 18 ? 22.281 -27.203 -3.453 1 96.88 18 PHE B CA 1
ATOM 2312 C C . PHE B 1 18 ? 22.578 -25.703 -3.357 1 96.88 18 PHE B C 1
ATOM 2314 O O . PHE B 1 18 ? 23.672 -25.266 -3.715 1 96.88 18 PHE B O 1
ATOM 2321 N N . GLY B 1 19 ? 21.594 -24.938 -3.033 1 97.38 19 GLY B N 1
ATOM 2322 C CA . GLY B 1 19 ? 21.75 -23.5 -2.961 1 97.38 19 GLY B CA 1
ATOM 2323 C C . GLY B 1 19 ? 21.359 -22.781 -4.246 1 97.38 19 GLY B C 1
ATOM 2324 O O . GLY B 1 19 ? 21.453 -21.562 -4.336 1 97.38 19 GLY B O 1
ATOM 2325 N N . GLU B 1 20 ? 20.875 -23.609 -5.207 1 97.94 20 GLU B N 1
ATOM 2326 C CA . GLU B 1 20 ? 20.5 -23.016 -6.484 1 97.94 20 GLU B CA 1
ATOM 2327 C C . GLU B 1 20 ? 19.078 -23.422 -6.887 1 97.94 20 GLU B C 1
ATOM 2329 O O . GLU B 1 20 ? 18.594 -24.469 -6.48 1 97.94 20 GLU B O 1
ATOM 2334 N N . ALA B 1 21 ? 18.438 -22.594 -7.598 1 98.31 21 ALA B N 1
ATOM 2335 C CA . ALA B 1 21 ? 17.188 -22.891 -8.281 1 98.31 21 ALA B CA 1
ATOM 2336 C C . ALA B 1 21 ? 17.188 -22.328 -9.695 1 98.31 21 ALA B C 1
ATOM 2338 O O . ALA B 1 21 ? 17.703 -21.234 -9.938 1 98.31 21 ALA B O 1
ATOM 2339 N N . ALA B 1 22 ? 16.703 -23.109 -10.602 1 98.44 22 ALA B N 1
ATOM 2340 C CA . ALA B 1 22 ? 16.516 -22.641 -11.969 1 98.44 22 ALA B CA 1
ATOM 2341 C C . ALA B 1 22 ? 15.07 -22.219 -12.219 1 98.44 22 ALA B C 1
ATOM 2343 O O . ALA B 1 22 ? 14.133 -22.922 -11.82 1 98.44 22 ALA B O 1
ATOM 2344 N N . ILE B 1 23 ? 14.906 -21.031 -12.859 1 98.5 23 ILE B N 1
ATOM 2345 C CA . ILE B 1 23 ? 13.578 -20.453 -13.016 1 98.5 23 ILE B CA 1
ATOM 2346 C C . ILE B 1 23 ? 13.383 -20 -14.461 1 98.5 23 ILE B C 1
ATOM 2348 O O . ILE B 1 23 ? 14.297 -19.438 -15.07 1 98.5 23 ILE B O 1
ATOM 2352 N N . TRP B 1 24 ? 12.219 -20.312 -14.992 1 98.38 24 TRP B N 1
ATOM 2353 C CA . TRP B 1 24 ? 11.781 -19.828 -16.297 1 98.38 24 TRP B CA 1
ATOM 2354 C C . TRP B 1 24 ? 10.469 -19.062 -16.188 1 98.38 24 TRP B C 1
ATOM 2356 O O . TRP B 1 24 ? 9.508 -19.531 -15.586 1 98.38 24 TRP B O 1
ATOM 2366 N N . TRP B 1 25 ? 10.445 -17.875 -16.781 1 97.94 25 TRP B N 1
ATOM 2367 C CA . TRP B 1 25 ? 9.203 -17.109 -16.781 1 97.94 25 TRP B CA 1
ATOM 2368 C C . TRP B 1 25 ? 8.305 -17.531 -17.938 1 97.94 25 TRP B C 1
ATOM 2370 O O . TRP B 1 25 ? 8.695 -17.469 -19.094 1 97.94 25 TRP B O 1
ATOM 2380 N N . LEU B 1 26 ? 7.113 -17.922 -17.594 1 97.56 26 LEU B N 1
ATOM 2381 C CA . LEU B 1 26 ? 6.168 -18.391 -18.594 1 97.56 26 LEU B CA 1
ATOM 2382 C C . LEU B 1 26 ? 5.18 -17.297 -18.969 1 97.56 26 LEU B C 1
ATOM 2384 O O . LEU B 1 26 ? 4.391 -17.453 -19.906 1 97.56 26 LEU B O 1
ATOM 2388 N N . GLY B 1 27 ? 5.242 -16.188 -18.297 1 96.44 27 GLY B N 1
ATOM 2389 C CA . GLY B 1 27 ? 4.328 -15.078 -18.516 1 96.44 27 GLY B CA 1
ATOM 2390 C C . GLY B 1 27 ? 3.322 -14.898 -17.391 1 96.44 27 GLY B C 1
ATOM 2391 O O . GLY B 1 27 ? 3.037 -15.844 -16.656 1 96.44 27 GLY B O 1
ATOM 2392 N N . GLN B 1 28 ? 2.785 -13.578 -17.234 1 97.19 28 GLN B N 1
ATOM 2393 C CA . GLN B 1 28 ? 1.839 -13.281 -16.156 1 97.19 28 GLN B CA 1
ATOM 2394 C C . GLN B 1 28 ? 2.43 -13.609 -14.797 1 97.19 28 GLN B C 1
ATOM 2396 O O . GLN B 1 28 ? 3.506 -13.125 -14.445 1 97.19 28 GLN B O 1
ATOM 2401 N N . MET B 1 29 ? 1.844 -14.477 -14.016 1 98.38 29 MET B N 1
ATOM 2402 C CA . MET B 1 29 ? 2.428 -14.969 -12.773 1 98.38 29 MET B CA 1
ATOM 2403 C C . MET B 1 29 ? 2.939 -16.391 -12.938 1 98.38 29 MET B C 1
ATOM 2405 O O . MET B 1 29 ? 3.156 -17.094 -11.953 1 98.38 29 MET B O 1
ATOM 2409 N N . GLY B 1 30 ? 3.139 -16.797 -14.203 1 98.25 30 GLY B N 1
ATOM 2410 C CA . GLY B 1 30 ? 3.537 -18.156 -14.484 1 98.25 30 GLY B CA 1
ATOM 2411 C C . GLY B 1 30 ? 5.043 -18.359 -14.484 1 98.25 30 GLY B C 1
ATOM 2412 O O . GLY B 1 30 ? 5.762 -17.656 -15.203 1 98.25 30 GLY B O 1
ATOM 2413 N N . PHE B 1 31 ? 5.516 -19.359 -13.734 1 98.62 31 PHE B N 1
ATOM 2414 C CA . PHE B 1 31 ? 6.934 -19.703 -13.672 1 98.62 31 PHE B CA 1
ATOM 2415 C C . PHE B 1 31 ? 7.125 -21.203 -13.633 1 98.62 31 PHE B C 1
ATOM 2417 O O . PHE B 1 31 ? 6.363 -21.922 -12.969 1 98.62 31 PHE B O 1
ATOM 2424 N N . ALA B 1 32 ? 8.086 -21.703 -14.344 1 98.69 32 ALA B N 1
ATOM 2425 C CA . ALA B 1 32 ? 8.664 -23.016 -14.055 1 98.69 32 ALA B CA 1
ATOM 2426 C C . ALA B 1 32 ? 9.875 -22.891 -13.141 1 98.69 32 ALA B C 1
ATOM 2428 O O . ALA B 1 32 ? 10.727 -22.016 -13.344 1 98.69 32 ALA B O 1
ATOM 2429 N N . VAL B 1 33 ? 9.883 -23.688 -12.125 1 98.75 33 VAL B N 1
ATOM 2430 C CA . VAL B 1 33 ? 10.953 -23.625 -11.125 1 98.75 33 VAL B CA 1
ATOM 2431 C C . VAL B 1 33 ? 11.523 -25.031 -10.898 1 98.75 33 VAL B C 1
ATOM 2433 O O . VAL B 1 33 ? 10.773 -25.984 -10.711 1 98.75 33 VAL B O 1
ATOM 2436 N N . LYS B 1 34 ? 12.727 -25.156 -11 1 98.12 34 LYS B N 1
ATOM 2437 C CA . LYS B 1 34 ? 13.422 -26.391 -10.633 1 98.12 34 LYS B CA 1
ATOM 2438 C C . LYS B 1 34 ? 14.328 -26.188 -9.43 1 98.12 34 LYS B C 1
ATOM 2440 O O . LYS B 1 34 ? 15.227 -25.344 -9.461 1 98.12 34 LYS B O 1
ATOM 2445 N N . LEU B 1 35 ? 14.023 -26.875 -8.406 1 96.44 35 LEU B N 1
ATOM 2446 C CA . LEU B 1 35 ? 14.836 -26.844 -7.195 1 96.44 35 LEU B CA 1
ATOM 2447 C C . LEU B 1 35 ? 14.781 -28.188 -6.461 1 96.44 35 LEU B C 1
ATOM 2449 O O . LEU B 1 35 ? 13.742 -28.844 -6.453 1 96.44 35 LEU B O 1
ATOM 2453 N N . ALA B 1 36 ? 15.859 -28.578 -5.848 1 96.56 36 ALA B N 1
ATOM 2454 C CA . ALA B 1 36 ? 15.984 -29.828 -5.094 1 96.56 36 ALA B CA 1
ATOM 2455 C C . ALA B 1 36 ? 15.508 -31.016 -5.926 1 96.56 36 ALA B C 1
ATOM 2457 O O . ALA B 1 36 ? 14.758 -31.859 -5.434 1 96.56 36 ALA B O 1
ATOM 2458 N N . GLY B 1 37 ? 15.781 -30.906 -7.262 1 95.81 37 GLY B N 1
ATOM 2459 C CA . GLY B 1 37 ? 15.523 -32.031 -8.156 1 95.81 37 GLY B CA 1
ATOM 2460 C C . GLY B 1 37 ? 14.07 -32.125 -8.586 1 95.81 37 GLY B C 1
ATOM 2461 O O . GLY B 1 37 ? 13.695 -33.031 -9.312 1 95.81 37 GLY B O 1
ATOM 2462 N N . ARG B 1 38 ? 13.234 -31.172 -8.18 1 98.31 38 ARG B N 1
ATOM 2463 C CA . ARG B 1 38 ? 11.812 -31.219 -8.5 1 98.31 38 ARG B CA 1
ATOM 2464 C C . ARG B 1 38 ? 11.414 -30.031 -9.367 1 98.31 38 ARG B C 1
ATOM 2466 O O . ARG B 1 38 ? 12.008 -28.953 -9.273 1 98.31 38 ARG B O 1
ATOM 2473 N N . THR B 1 39 ? 10.492 -30.281 -10.219 1 98.69 39 THR B N 1
ATOM 2474 C CA . THR B 1 39 ? 10 -29.266 -11.141 1 98.69 39 THR B CA 1
ATOM 2475 C C . THR B 1 39 ? 8.617 -28.781 -10.727 1 98.69 39 THR B C 1
ATOM 2477 O O . THR B 1 39 ? 7.688 -29.594 -10.594 1 98.69 39 THR B O 1
ATOM 2480 N N . PHE B 1 40 ? 8.5 -27.469 -10.5 1 98.88 40 PHE B N 1
ATOM 2481 C CA . PHE B 1 40 ? 7.238 -26.812 -10.172 1 98.88 40 PHE B CA 1
ATOM 2482 C C . PHE B 1 40 ? 6.766 -25.938 -11.336 1 98.88 40 PHE B C 1
ATOM 2484 O O . PHE B 1 40 ? 7.574 -25.281 -11.984 1 98.88 40 PHE B O 1
ATOM 2491 N N . TYR B 1 41 ? 5.516 -25.969 -11.602 1 98.88 41 TYR B N 1
ATOM 2492 C CA . TYR B 1 41 ? 4.859 -24.938 -12.398 1 98.88 41 TYR B CA 1
ATOM 2493 C C . TYR B 1 41 ? 3.926 -24.094 -11.539 1 98.88 41 TYR B C 1
ATOM 2495 O O . TYR B 1 41 ? 2.898 -24.594 -11.062 1 98.88 41 TYR B O 1
ATOM 2503 N N . LEU B 1 42 ? 4.289 -22.844 -11.312 1 98.88 42 LEU B N 1
ATOM 2504 C CA . LEU B 1 42 ? 3.525 -21.891 -10.508 1 98.88 42 LEU B CA 1
ATOM 2505 C C . LEU B 1 42 ? 2.623 -21.031 -11.391 1 98.88 42 LEU B C 1
ATOM 2507 O O . LEU B 1 42 ? 3.107 -20.312 -12.266 1 98.88 42 LEU B O 1
ATOM 2511 N N . ASP B 1 43 ? 1.314 -21.141 -11.203 1 98.88 43 ASP B N 1
ATOM 2512 C CA . ASP B 1 43 ? 0.333 -20.312 -11.898 1 98.88 43 ASP B CA 1
ATOM 2513 C C . ASP B 1 43 ? 0.555 -20.328 -13.406 1 98.88 43 ASP B C 1
ATOM 2515 O O . ASP B 1 43 ? 0.497 -19.297 -14.07 1 98.88 43 ASP B O 1
ATOM 2519 N N . ALA B 1 44 ? 0.816 -21.516 -13.938 1 98.5 44 ALA B N 1
ATOM 2520 C CA . ALA B 1 44 ? 1.052 -21.625 -15.375 1 98.5 44 ALA B CA 1
ATOM 2521 C C . ALA B 1 44 ? -0.233 -21.391 -16.156 1 98.5 44 ALA B C 1
ATOM 2523 O O . ALA B 1 44 ? -1.22 -22.109 -15.984 1 98.5 44 ALA B O 1
ATOM 2524 N N . PHE B 1 45 ? -0.233 -20.375 -16.922 1 98.31 45 PHE B N 1
ATOM 2525 C CA . PHE B 1 45 ? -1.329 -20.062 -17.828 1 98.31 45 PHE B CA 1
ATOM 2526 C C . PHE B 1 45 ? -0.986 -20.469 -19.25 1 98.31 45 PHE B C 1
ATOM 2528 O O . PHE B 1 45 ? -0.233 -19.781 -19.938 1 98.31 45 PHE B O 1
ATOM 2535 N N . LEU B 1 46 ? -1.646 -21.578 -19.75 1 98.06 46 LEU B N 1
ATOM 2536 C CA . LEU B 1 46 ? -1.164 -22.172 -20.984 1 98.06 46 LEU B CA 1
ATOM 2537 C C . LEU B 1 46 ? -2.248 -22.156 -22.062 1 98.06 46 LEU B C 1
ATOM 2539 O O . LEU B 1 46 ? -1.96 -22.344 -23.25 1 98.06 46 LEU B O 1
ATOM 2543 N N . SER B 1 47 ? -3.482 -21.969 -21.656 1 97.12 47 SER B N 1
ATOM 2544 C CA . SER B 1 47 ? -4.566 -21.984 -22.625 1 97.12 47 SER B CA 1
ATOM 2545 C C . SER B 1 47 ? -4.562 -20.719 -23.484 1 97.12 47 SER B C 1
ATOM 2547 O O . SER B 1 47 ? -4.027 -19.688 -23.078 1 97.12 47 SER B O 1
ATOM 2549 N N . GLN B 1 48 ? -5.105 -20.922 -24.625 1 93.19 48 GLN B N 1
ATOM 2550 C CA . GLN B 1 48 ? -5.352 -19.734 -25.453 1 93.19 48 GLN B CA 1
ATOM 2551 C C . GLN B 1 48 ? -6.469 -18.875 -24.875 1 93.19 48 GLN B C 1
ATOM 2553 O O . GLN B 1 48 ? -7.34 -19.375 -24.172 1 93.19 48 GLN B O 1
ATOM 2558 N N . HIS B 1 49 ? -6.324 -17.672 -25.047 1 93.12 49 HIS B N 1
ATOM 2559 C CA . HIS B 1 49 ? -7.297 -16.672 -24.625 1 93.12 49 HIS B CA 1
ATOM 2560 C C . HIS B 1 49 ? -7.387 -15.523 -25.625 1 93.12 49 HIS B C 1
ATOM 2562 O O . HIS B 1 49 ? -6.367 -15.055 -26.141 1 93.12 49 HIS B O 1
ATOM 2568 N N . PRO B 1 50 ? -8.602 -15.148 -25.984 1 91.81 50 PRO B N 1
ATOM 2569 C CA . PRO B 1 50 ? -8.773 -14.141 -27.031 1 91.81 50 PRO B CA 1
ATOM 2570 C C . PRO B 1 50 ? -8.055 -12.828 -26.703 1 91.81 50 PRO B C 1
ATOM 2572 O O . PRO B 1 50 ? -7.605 -12.125 -27.609 1 91.81 50 PRO B O 1
ATOM 2575 N N . ASN B 1 51 ? -7.914 -12.492 -25.422 1 92.31 51 ASN B N 1
ATOM 2576 C CA . ASN B 1 51 ? -7.332 -11.211 -25.047 1 92.31 51 ASN B CA 1
ATOM 2577 C C . ASN B 1 51 ? -5.859 -11.352 -24.672 1 92.31 51 ASN B C 1
ATOM 2579 O O . ASN B 1 51 ? -5.246 -10.406 -24.172 1 92.31 51 ASN B O 1
ATOM 2583 N N . ARG B 1 52 ? -5.355 -12.523 -24.812 1 94.25 52 ARG B N 1
ATOM 2584 C CA . ARG B 1 52 ? -3.951 -12.758 -24.484 1 94.25 52 ARG B CA 1
ATOM 2585 C C . ARG B 1 52 ? -3.035 -12.047 -25.484 1 94.25 52 ARG B C 1
ATOM 2587 O O . ARG B 1 52 ? -3.26 -12.102 -26.688 1 94.25 52 ARG B O 1
ATOM 2594 N N . ARG B 1 53 ? -1.981 -11.312 -25 1 94.31 53 ARG B N 1
ATOM 2595 C CA . ARG B 1 53 ? -1.031 -10.594 -25.844 1 94.31 53 ARG B CA 1
ATOM 2596 C C . ARG B 1 53 ? 0.235 -11.414 -26.062 1 94.31 53 ARG B C 1
ATOM 2598 O O . ARG B 1 53 ? 0.993 -11.156 -27 1 94.31 53 ARG B O 1
ATOM 2605 N N . ILE B 1 54 ? 0.464 -12.359 -25.172 1 92.44 54 ILE B N 1
ATOM 2606 C CA . ILE B 1 54 ? 1.655 -13.203 -25.203 1 92.44 54 ILE B CA 1
ATOM 2607 C C . ILE B 1 54 ? 1.253 -14.664 -25.391 1 92.44 54 ILE B C 1
ATOM 2609 O O . ILE B 1 54 ? 0.523 -15.227 -24.578 1 92.44 54 ILE B O 1
ATOM 2613 N N . PRO B 1 55 ? 1.684 -15.203 -26.453 1 93.06 55 PRO B N 1
ATOM 2614 C CA . PRO B 1 55 ? 1.323 -16.609 -26.672 1 93.06 55 PRO B CA 1
ATOM 2615 C C . PRO B 1 55 ? 1.881 -17.547 -25.594 1 93.06 55 PRO B C 1
ATOM 2617 O O . PRO B 1 55 ? 2.91 -17.234 -24.984 1 93.06 55 PRO B O 1
ATOM 2620 N N . SER B 1 56 ? 1.148 -18.672 -25.453 1 95.62 56 SER B N 1
ATOM 2621 C CA . SER B 1 56 ? 1.664 -19.656 -24.516 1 95.62 56 SER B CA 1
ATOM 2622 C C . SER B 1 56 ? 2.969 -20.266 -25.016 1 95.62 56 SER B C 1
ATOM 2624 O O . SER B 1 56 ? 3.107 -20.547 -26.219 1 95.62 56 SER B O 1
ATOM 2626 N N . LEU B 1 57 ? 3.908 -20.453 -24.188 1 96.44 57 LEU B N 1
ATOM 2627 C CA . LEU B 1 57 ? 5.207 -21 -24.547 1 96.44 57 LEU B CA 1
ATOM 2628 C C . LEU B 1 57 ? 5.137 -22.531 -24.656 1 96.44 57 LEU B C 1
ATOM 2630 O O . LEU B 1 57 ? 6.012 -23.156 -25.25 1 96.44 57 LEU B O 1
ATOM 2634 N N . LEU B 1 58 ? 4.113 -23.078 -24.047 1 97.81 58 LEU B N 1
ATOM 2635 C CA . LEU B 1 58 ? 3.986 -24.531 -23.953 1 97.81 58 LEU B CA 1
ATOM 2636 C C . LEU B 1 58 ? 2.549 -24.969 -24.219 1 97.81 58 LEU B C 1
ATOM 2638 O O . LEU B 1 58 ? 1.604 -24.312 -23.75 1 97.81 58 LEU B O 1
ATOM 2642 N N . LYS B 1 59 ? 2.469 -26.031 -24.938 1 97.69 59 LYS B N 1
ATOM 2643 C CA . LYS B 1 59 ? 1.189 -26.734 -24.953 1 97.69 59 LYS B CA 1
ATOM 2644 C C . LYS B 1 59 ? 1.044 -27.656 -23.75 1 97.69 59 LYS B C 1
ATOM 2646 O O . LYS B 1 59 ? 2.027 -28.219 -23.266 1 97.69 59 LYS B O 1
ATOM 2651 N N . PRO B 1 60 ? -0.21 -27.703 -23.297 1 98.12 60 PRO B N 1
ATOM 2652 C CA . PRO B 1 60 ? -0.404 -28.547 -22.109 1 98.12 60 PRO B CA 1
ATOM 2653 C C . PRO B 1 60 ? 0.12 -29.969 -22.297 1 98.12 60 PRO B C 1
ATOM 2655 O O . PRO B 1 60 ? 0.632 -30.562 -21.344 1 98.12 60 PRO B O 1
ATOM 2658 N N . GLU B 1 61 ? 0.092 -30.516 -23.5 1 98 61 GLU B N 1
ATOM 2659 C CA . GLU B 1 61 ? 0.529 -31.875 -23.797 1 98 61 GLU B CA 1
ATOM 2660 C C . GLU B 1 61 ? 2.047 -32 -23.703 1 98 61 GLU B C 1
ATOM 2662 O O . GLU B 1 61 ? 2.576 -33.094 -23.547 1 98 61 GLU B O 1
ATOM 2667 N N . GLU B 1 62 ? 2.664 -30.906 -23.797 1 98.19 62 GLU B N 1
ATOM 2668 C CA . GLU B 1 62 ? 4.125 -30.906 -23.812 1 98.19 62 GLU B CA 1
ATOM 2669 C C . GLU B 1 62 ? 4.68 -30.922 -22.391 1 98.19 62 GLU B C 1
ATOM 2671 O O . GLU B 1 62 ? 5.855 -31.234 -22.188 1 98.19 62 GLU B O 1
ATOM 2676 N N . VAL B 1 63 ? 3.887 -30.578 -21.375 1 98.62 63 VAL B N 1
ATOM 2677 C CA . VAL B 1 63 ? 4.336 -30.5 -20 1 98.62 63 VAL B CA 1
ATOM 2678 C C . VAL B 1 63 ? 4.328 -31.891 -19.375 1 98.62 63 VAL B C 1
ATOM 2680 O O . VAL B 1 63 ? 3.398 -32.25 -18.641 1 98.62 63 VAL B O 1
ATOM 2683 N N . THR B 1 64 ? 5.387 -32.656 -19.594 1 98.19 64 THR B N 1
ATOM 2684 C CA . THR B 1 64 ? 5.457 -34.031 -19.156 1 98.19 64 THR B CA 1
ATOM 2685 C C . THR B 1 64 ? 6.363 -34.188 -17.938 1 98.19 64 THR B C 1
ATOM 2687 O O . THR B 1 64 ? 6.566 -35.312 -17.438 1 98.19 64 THR B O 1
ATOM 2690 N N . ASN B 1 65 ? 6.855 -33.062 -17.5 1 98.31 65 ASN B N 1
ATOM 2691 C CA . ASN B 1 65 ? 7.969 -33.125 -16.547 1 98.31 65 ASN B CA 1
ATOM 2692 C C . ASN B 1 65 ? 7.59 -32.562 -15.195 1 98.31 65 ASN B C 1
ATOM 2694 O O . ASN B 1 65 ? 8.453 -32.375 -14.336 1 98.31 65 ASN B O 1
ATOM 2698 N N . ALA B 1 66 ? 6.324 -32.25 -14.93 1 98.81 66 ALA B N 1
ATOM 2699 C CA . ALA B 1 66 ? 5.934 -31.578 -13.688 1 98.81 66 ALA B CA 1
ATOM 2700 C C . ALA B 1 66 ? 5.902 -32.562 -12.523 1 98.81 66 ALA B C 1
ATOM 2702 O O . ALA B 1 66 ? 5.395 -33.688 -12.664 1 98.81 66 ALA B O 1
ATOM 2703 N N . ASP B 1 67 ? 6.523 -32.219 -11.43 1 98.81 67 ASP B N 1
ATOM 2704 C CA . ASP B 1 67 ? 6.27 -32.875 -10.156 1 98.81 67 ASP B CA 1
ATOM 2705 C C . ASP B 1 67 ? 5.105 -32.219 -9.414 1 98.81 67 ASP B C 1
ATOM 2707 O O . ASP B 1 67 ? 4.312 -32.906 -8.766 1 98.81 67 ASP B O 1
ATOM 2711 N N . TYR B 1 68 ? 5.016 -30.922 -9.5 1 98.88 68 TYR B N 1
ATOM 2712 C CA . TYR B 1 68 ? 3.971 -30.156 -8.812 1 98.88 68 TYR B CA 1
ATOM 2713 C C . TYR B 1 68 ? 3.439 -29.047 -9.695 1 98.88 68 TYR B C 1
ATOM 2715 O O . TYR B 1 68 ? 4.203 -28.391 -10.406 1 98.88 68 TYR B O 1
ATOM 2723 N N . PHE B 1 69 ? 2.186 -28.828 -9.68 1 98.88 69 PHE B N 1
ATOM 2724 C CA . PHE B 1 69 ? 1.523 -27.609 -10.125 1 98.88 69 PHE B CA 1
ATOM 2725 C C . PHE B 1 69 ? 1.011 -26.812 -8.93 1 98.88 69 PHE B C 1
ATOM 2727 O O . PHE B 1 69 ? 0.465 -27.375 -7.98 1 98.88 69 PHE B O 1
ATOM 2734 N N . PHE B 1 70 ? 1.306 -25.578 -8.891 1 98.94 70 PHE B N 1
ATOM 2735 C CA . PHE B 1 70 ? 0.708 -24.688 -7.906 1 98.94 70 PHE B CA 1
ATOM 2736 C C . PHE B 1 70 ? -0.241 -23.703 -8.578 1 98.94 70 PHE B C 1
ATOM 2738 O O . PHE B 1 70 ? 0.117 -23.062 -9.57 1 98.94 70 PHE B O 1
ATOM 2745 N N . GLY B 1 71 ? -1.426 -23.672 -8.156 1 98.88 71 GLY B N 1
ATOM 2746 C CA . GLY B 1 71 ? -2.408 -22.672 -8.523 1 98.88 71 GLY B CA 1
ATOM 2747 C C . GLY B 1 71 ? -2.828 -21.797 -7.355 1 98.88 71 GLY B C 1
ATOM 2748 O O . GLY B 1 71 ? -3.465 -22.266 -6.414 1 98.88 71 GLY B O 1
ATOM 2749 N N . SER B 1 72 ? -2.561 -20.547 -7.465 1 98.88 72 SER B N 1
ATOM 2750 C CA . SER B 1 72 ? -2.744 -19.625 -6.344 1 98.88 72 SER B CA 1
ATOM 2751 C C . SER B 1 72 ? -4.223 -19.344 -6.098 1 98.88 72 SER B C 1
ATOM 2753 O O . SER B 1 72 ? -4.637 -19.125 -4.957 1 98.88 72 SER B O 1
ATOM 2755 N N . HIS B 1 73 ? -4.996 -19.234 -7.188 1 98.81 73 HIS B N 1
ATOM 2756 C CA . HIS B 1 73 ? -6.422 -18.969 -7.043 1 98.81 73 HIS B CA 1
ATOM 2757 C C . HIS B 1 73 ? -7.18 -19.281 -8.328 1 98.81 73 HIS B C 1
ATOM 2759 O O . HIS B 1 73 ? -6.566 -19.516 -9.367 1 98.81 73 HIS B O 1
ATOM 2765 N N . ASP B 1 74 ? -8.492 -19.219 -8.242 1 98.12 74 ASP B N 1
ATOM 2766 C CA . ASP B 1 74 ? -9.344 -19.781 -9.289 1 98.12 74 ASP B CA 1
ATOM 2767 C C . ASP B 1 74 ? -9.656 -18.75 -10.359 1 98.12 74 ASP B C 1
ATOM 2769 O O . ASP B 1 74 ? -10.82 -18.562 -10.734 1 98.12 74 ASP B O 1
ATOM 2773 N N . HIS B 1 75 ? -8.758 -18.016 -10.852 1 97.75 75 HIS B N 1
ATOM 2774 C CA . HIS B 1 75 ? -8.82 -17.266 -12.102 1 97.75 75 HIS B CA 1
ATOM 2775 C C . HIS B 1 75 ? -8.109 -18.016 -13.227 1 97.75 75 HIS B C 1
ATOM 2777 O O . HIS B 1 75 ? -7.133 -18.734 -12.984 1 97.75 75 HIS B O 1
ATOM 2783 N N . THR B 1 76 ? -8.562 -17.828 -14.398 1 96 76 THR B N 1
ATOM 2784 C CA . THR B 1 76 ? -8.117 -18.609 -15.555 1 96 76 THR B CA 1
ATOM 2785 C C . THR B 1 76 ? -6.613 -18.469 -15.766 1 96 76 THR B C 1
ATOM 2787 O O . THR B 1 76 ? -5.945 -19.422 -16.172 1 96 76 THR B O 1
ATOM 2790 N N . ASP B 1 77 ? -6.109 -17.281 -15.445 1 96.94 77 ASP B N 1
ATOM 2791 C CA . ASP B 1 77 ? -4.695 -17.031 -15.711 1 96.94 77 ASP B CA 1
ATOM 2792 C C . ASP B 1 77 ? -3.82 -17.562 -14.578 1 96.94 77 ASP B C 1
ATOM 2794 O O . ASP B 1 77 ? -2.598 -17.406 -14.602 1 96.94 77 ASP B O 1
ATOM 2798 N N . HIS B 1 78 ? -4.398 -18.25 -13.57 1 98.38 78 HIS B N 1
ATOM 2799 C CA . HIS B 1 78 ? -3.645 -18.844 -12.477 1 98.38 78 HIS B CA 1
ATOM 2800 C C . HIS B 1 78 ? -3.957 -20.328 -12.336 1 98.38 78 HIS B C 1
ATOM 2802 O O . HIS B 1 78 ? -3.057 -21.156 -12.406 1 98.38 78 HIS B O 1
ATOM 2808 N N . ILE B 1 79 ? -5.141 -20.641 -12.133 1 98.56 79 ILE B N 1
ATOM 2809 C CA . ILE B 1 79 ? -5.633 -22 -12.305 1 98.56 79 ILE B CA 1
ATOM 2810 C C . ILE B 1 79 ? -6.344 -22.125 -13.648 1 98.56 79 ILE B C 1
ATOM 2812 O O . ILE B 1 79 ? -7.539 -21.844 -13.758 1 98.56 79 ILE B O 1
ATOM 2816 N N . ASP B 1 80 ? -5.566 -22.578 -14.602 1 98.25 80 ASP B N 1
ATOM 2817 C CA . ASP B 1 80 ? -6.047 -22.719 -15.969 1 98.25 80 ASP B CA 1
ATOM 2818 C C . ASP B 1 80 ? -6.906 -23.969 -16.141 1 98.25 80 ASP B C 1
ATOM 2820 O O . ASP B 1 80 ? -6.449 -24.969 -16.672 1 98.25 80 ASP B O 1
ATOM 2824 N N . ARG B 1 81 ? -8.148 -23.844 -15.805 1 98 81 ARG B N 1
ATOM 2825 C CA . ARG B 1 81 ? -9.055 -24.984 -15.781 1 98 81 ARG B CA 1
ATOM 2826 C C . ARG B 1 81 ? -9.156 -25.656 -17.156 1 98 81 ARG B C 1
ATOM 2828 O O . ARG B 1 81 ? -9.391 -26.859 -17.25 1 98 81 ARG B O 1
ATOM 2835 N N . LYS B 1 82 ? -8.938 -24.938 -18.188 1 97.69 82 LYS B N 1
ATOM 2836 C CA . LYS B 1 82 ? -9.086 -25.453 -19.547 1 97.69 82 LYS B CA 1
ATOM 2837 C C . LYS B 1 82 ? -8.031 -26.516 -19.844 1 97.69 82 LYS B C 1
ATOM 2839 O O . LYS B 1 82 ? -8.25 -27.391 -20.688 1 97.69 82 LYS B O 1
ATOM 2844 N N . VAL B 1 83 ? -6.926 -26.422 -19.109 1 98.38 83 VAL B N 1
ATOM 2845 C CA . VAL B 1 83 ? -5.855 -27.297 -19.562 1 98.38 83 VAL B CA 1
ATOM 2846 C C . VAL B 1 83 ? -5.422 -28.203 -18.422 1 98.38 83 VAL B C 1
ATOM 2848 O O . VAL B 1 83 ? -4.652 -29.156 -18.625 1 98.38 83 VAL B O 1
ATOM 2851 N N . TRP B 1 84 ? -5.902 -28.016 -17.172 1 98.69 84 TRP B N 1
ATOM 2852 C CA . TRP B 1 84 ? -5.375 -28.734 -16.016 1 98.69 84 TRP B CA 1
ATOM 2853 C C . TRP B 1 84 ? -5.648 -30.234 -16.141 1 98.69 84 TRP B C 1
ATOM 2855 O O . TRP B 1 84 ? -4.844 -31.062 -15.703 1 98.69 84 TRP B O 1
ATOM 2865 N N . HIS B 1 85 ? -6.809 -30.609 -16.766 1 98.5 85 HIS B N 1
ATOM 2866 C CA . HIS B 1 85 ? -7.023 -32.031 -17.016 1 98.5 85 HIS B CA 1
ATOM 2867 C C . HIS B 1 85 ? -5.922 -32.594 -17.891 1 98.5 85 HIS B C 1
ATOM 2869 O O . HIS B 1 85 ? -5.344 -33.656 -17.562 1 98.5 85 HIS B O 1
ATOM 2875 N N . GLN B 1 86 ? -5.688 -31.938 -19 1 98.62 86 GLN B N 1
ATOM 2876 C CA . GLN B 1 86 ? -4.625 -32.406 -19.891 1 98.62 86 GLN B CA 1
ATOM 2877 C C . GLN B 1 86 ? -3.279 -32.438 -19.156 1 98.62 86 GLN B C 1
ATOM 2879 O O . GLN B 1 86 ? -2.471 -33.344 -19.391 1 98.62 86 GLN B O 1
ATOM 2884 N N . LEU B 1 87 ? -2.986 -31.453 -18.297 1 98.75 87 LEU B N 1
ATOM 2885 C CA . LEU B 1 87 ? -1.755 -31.438 -17.516 1 98.75 87 LEU B CA 1
ATOM 2886 C C . LEU B 1 87 ? -1.657 -32.656 -16.609 1 98.75 87 LEU B C 1
ATOM 2888 O O . LEU B 1 87 ? -0.575 -33.219 -16.438 1 98.75 87 LEU B O 1
ATOM 2892 N N . SER B 1 88 ? -2.809 -33.062 -16.047 1 98.62 88 SER B N 1
ATOM 2893 C CA . SER B 1 88 ? -2.828 -34.25 -15.188 1 98.62 88 SER B CA 1
ATOM 2894 C C . SER B 1 88 ? -2.518 -35.5 -15.984 1 98.62 88 SER B C 1
ATOM 2896 O O . SER B 1 88 ? -1.936 -36.469 -15.461 1 98.62 88 SER B O 1
ATOM 2898 N N . VAL B 1 89 ? -2.869 -35.5 -17.234 1 98.5 89 VAL B N 1
ATOM 2899 C CA . VAL B 1 89 ? -2.619 -36.625 -18.109 1 98.5 89 VAL B CA 1
ATOM 2900 C C . VAL B 1 89 ? -1.163 -36.625 -18.578 1 98.5 89 VAL B C 1
ATOM 2902 O O . VAL B 1 89 ? -0.5 -37.656 -18.594 1 98.5 89 VAL B O 1
ATOM 2905 N N . SER B 1 90 ? -0.683 -35.438 -18.906 1 98.44 90 SER B N 1
ATOM 2906 C CA . SER B 1 90 ? 0.657 -35.281 -19.469 1 98.44 90 SER B CA 1
ATOM 2907 C C . SER B 1 90 ? 1.728 -35.469 -18.406 1 98.44 90 SER B C 1
ATOM 2909 O O . SER B 1 90 ? 2.838 -35.938 -18.703 1 98.44 90 SER B O 1
ATOM 2911 N N . SER B 1 91 ? 1.433 -35.094 -17.203 1 98.56 91 SER B N 1
ATOM 2912 C CA . SER B 1 91 ? 2.281 -35.344 -16.031 1 98.56 91 SER B CA 1
ATOM 2913 C C . SER B 1 91 ? 1.566 -36.219 -15.008 1 98.56 91 SER B C 1
ATOM 2915 O O . SER B 1 91 ? 1.11 -35.719 -13.977 1 98.56 91 SER B O 1
ATOM 2917 N N . PRO B 1 92 ? 1.624 -37.5 -15.203 1 97.88 92 PRO B N 1
ATOM 2918 C CA . PRO B 1 92 ? 0.745 -38.375 -14.445 1 97.88 92 PRO B CA 1
ATOM 2919 C C . PRO B 1 92 ? 1.138 -38.469 -12.969 1 97.88 92 PRO B C 1
ATOM 2921 O O . PRO B 1 92 ? 0.311 -38.844 -12.133 1 97.88 92 PRO B O 1
ATOM 2924 N N . ASN B 1 93 ? 2.316 -38.156 -12.641 1 96.81 93 ASN B N 1
ATOM 2925 C CA . ASN B 1 93 ? 2.752 -38.281 -11.25 1 96.81 93 ASN B CA 1
ATOM 2926 C C . ASN B 1 93 ? 2.691 -36.938 -10.539 1 96.81 93 ASN B C 1
ATOM 2928 O O . ASN B 1 93 ? 2.979 -36.844 -9.344 1 96.81 93 ASN B O 1
ATOM 2932 N N . ALA B 1 94 ? 2.299 -35.875 -11.234 1 98.62 94 ALA B N 1
ATOM 2933 C CA . ALA B 1 94 ? 2.289 -34.531 -10.656 1 98.62 94 ALA B CA 1
ATOM 2934 C C . ALA B 1 94 ? 1.165 -34.375 -9.641 1 98.62 94 ALA B C 1
ATOM 2936 O O . ALA B 1 94 ? 0.084 -34.938 -9.805 1 98.62 94 ALA B O 1
ATOM 2937 N N . LYS B 1 95 ? 1.416 -33.625 -8.578 1 98.81 95 LYS B N 1
ATOM 2938 C CA . LYS B 1 95 ? 0.39 -33.188 -7.641 1 98.81 95 LYS B CA 1
ATOM 2939 C C . LYS B 1 95 ? -0.004 -31.734 -7.895 1 98.81 95 LYS B C 1
ATOM 2941 O O . LYS B 1 95 ? 0.797 -30.953 -8.406 1 98.81 95 LYS B O 1
ATOM 2946 N N . PHE B 1 96 ? -1.207 -31.438 -7.59 1 98.88 96 PHE B N 1
ATOM 2947 C CA . PHE B 1 96 ? -1.766 -30.109 -7.754 1 98.88 96 PHE B CA 1
ATOM 2948 C C . PHE B 1 96 ? -1.969 -29.438 -6.402 1 98.88 96 PHE B C 1
ATOM 2950 O O . PHE B 1 96 ? -2.832 -29.844 -5.621 1 98.88 96 PHE B O 1
ATOM 2957 N N . ILE B 1 97 ? -1.169 -28.438 -6.109 1 98.88 97 ILE B N 1
ATOM 2958 C CA . ILE B 1 97 ? -1.264 -27.688 -4.863 1 98.88 97 ILE B CA 1
ATOM 2959 C C . ILE B 1 97 ? -2.119 -26.438 -5.078 1 98.88 97 ILE B C 1
ATOM 2961 O O . ILE B 1 97 ? -1.797 -25.594 -5.914 1 98.88 97 ILE B O 1
ATOM 2965 N N . VAL B 1 98 ? -3.215 -26.344 -4.367 1 98.88 98 VAL B N 1
ATOM 2966 C CA . VAL B 1 98 ? -4.18 -25.266 -4.531 1 98.88 98 VAL B CA 1
ATOM 2967 C C . VAL B 1 98 ? -4.75 -24.875 -3.172 1 98.88 98 VAL B C 1
ATOM 2969 O O . VAL B 1 98 ? -4.543 -25.562 -2.176 1 98.88 98 VAL B O 1
ATOM 2972 N N . PRO B 1 99 ? -5.391 -23.656 -3.084 1 98.75 99 PRO B N 1
ATOM 2973 C CA . PRO B 1 99 ? -6.16 -23.422 -1.862 1 98.75 99 PRO B CA 1
ATOM 2974 C C . PRO B 1 99 ? -7.137 -24.547 -1.549 1 98.75 99 PRO B C 1
ATOM 2976 O O . PRO B 1 99 ? -7.891 -24.984 -2.424 1 98.75 99 PRO B O 1
ATOM 2979 N N . LYS B 1 100 ? -7.082 -24.984 -0.305 1 98.38 100 LYS B N 1
ATOM 2980 C CA . LYS B 1 100 ? -7.887 -26.141 0.092 1 98.38 100 LYS B CA 1
ATOM 2981 C C . LYS B 1 100 ? -9.359 -25.922 -0.239 1 98.38 100 LYS B C 1
ATOM 2983 O O . LYS B 1 100 ? -10.07 -26.859 -0.584 1 98.38 100 LYS B O 1
ATOM 2988 N N . LEU B 1 101 ? -9.781 -24.672 -0.169 1 97.69 101 LEU B N 1
ATOM 2989 C CA . LEU B 1 101 ? -11.164 -24.297 -0.398 1 97.69 101 LEU B CA 1
ATOM 2990 C C . LEU B 1 101 ? -11.617 -24.688 -1.803 1 97.69 101 LEU B C 1
ATOM 2992 O O . LEU B 1 101 ? -12.805 -24.891 -2.043 1 97.69 101 LEU B O 1
ATOM 2996 N N . LEU B 1 102 ? -10.711 -24.859 -2.734 1 98.19 102 LEU B N 1
ATOM 2997 C CA . LEU B 1 102 ? -11.047 -24.984 -4.148 1 98.19 102 LEU B CA 1
ATOM 2998 C C . LEU B 1 102 ? -11.078 -26.453 -4.559 1 98.19 102 LEU B C 1
ATOM 3000 O O . LEU B 1 102 ? -11.57 -26.797 -5.637 1 98.19 102 LEU B O 1
ATOM 3004 N N . ILE B 1 103 ? -10.617 -27.391 -3.785 1 98 103 ILE B N 1
ATOM 3005 C CA . ILE B 1 103 ? -10.289 -28.766 -4.172 1 98 103 ILE B CA 1
ATOM 3006 C C . ILE B 1 103 ? -11.547 -29.484 -4.641 1 98 103 ILE B C 1
ATOM 3008 O O . ILE B 1 103 ? -11.555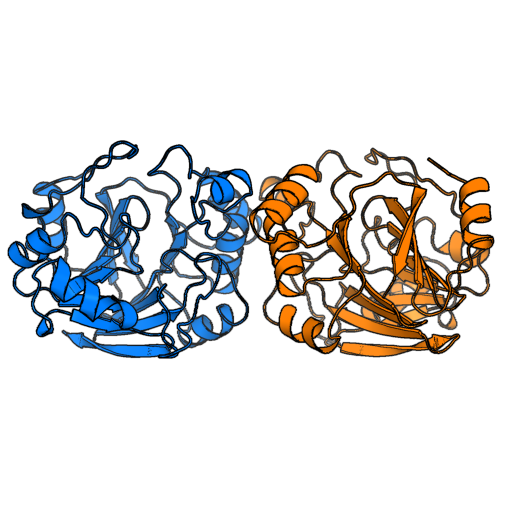 -30.109 -5.703 1 98 103 ILE B O 1
ATOM 3012 N N . PRO B 1 104 ? -12.68 -29.391 -3.902 1 96.5 104 PRO B N 1
ATOM 3013 C CA . PRO B 1 104 ? -13.852 -30.141 -4.367 1 96.5 104 PRO B CA 1
ATOM 3014 C C . PRO B 1 104 ? -14.305 -29.719 -5.766 1 96.5 104 PRO B C 1
ATOM 3016 O O . PRO B 1 104 ? -14.562 -30.578 -6.617 1 96.5 104 PRO B O 1
ATOM 3019 N N . SER B 1 105 ? -14.344 -28.438 -5.969 1 97.62 105 SER B N 1
ATOM 3020 C CA . SER B 1 105 ? -14.773 -27.938 -7.27 1 97.62 105 SER B CA 1
ATOM 3021 C C . SER B 1 105 ? -13.781 -28.328 -8.367 1 97.62 105 SER B C 1
ATOM 3023 O O . SER B 1 105 ? -14.188 -28.75 -9.453 1 97.62 105 SER B O 1
ATOM 3025 N N . LEU B 1 106 ? -12.5 -28.203 -8.086 1 98.25 106 LEU B N 1
ATOM 3026 C CA . LEU B 1 106 ? -11.469 -28.5 -9.078 1 98.25 106 LEU B CA 1
ATOM 3027 C C . LEU B 1 106 ? -11.469 -29.984 -9.438 1 98.25 106 LEU B C 1
ATOM 3029 O O . LEU B 1 106 ? -11.43 -30.344 -10.617 1 98.25 106 LEU B O 1
ATOM 3033 N N . SER B 1 107 ? -11.469 -30.828 -8.438 1 97.25 107 SER B N 1
ATOM 3034 C CA . SER B 1 107 ? -11.43 -32.25 -8.688 1 97.25 107 SER B CA 1
ATOM 3035 C C . SER B 1 107 ? -12.617 -32.719 -9.531 1 97.25 107 SER B C 1
ATOM 3037 O O . SER B 1 107 ? -12.445 -33.406 -10.539 1 97.25 107 SER B O 1
ATOM 3039 N N . ASN B 1 108 ? -13.797 -32.25 -9.141 1 96.69 108 ASN B N 1
ATOM 3040 C CA . ASN B 1 108 ? -15.016 -32.656 -9.828 1 96.69 108 ASN B CA 1
ATOM 3041 C C . ASN B 1 108 ? -15.055 -32.125 -11.258 1 96.69 108 ASN B C 1
ATOM 3043 O O . ASN B 1 108 ? -15.234 -32.906 -12.211 1 96.69 108 ASN B O 1
ATOM 3047 N N . ASP B 1 109 ? -14.742 -30.938 -11.422 1 98 109 ASP B N 1
ATOM 3048 C CA . ASP B 1 109 ? -14.93 -30.266 -12.711 1 98 109 ASP B CA 1
ATOM 3049 C C . ASP B 1 109 ? -13.836 -30.656 -13.695 1 98 109 ASP B C 1
ATOM 3051 O O . ASP B 1 109 ? -14.07 -30.703 -14.906 1 98 109 ASP B O 1
ATOM 3055 N N . LEU B 1 110 ? -12.648 -30.938 -13.18 1 98.12 110 LEU B N 1
ATOM 3056 C CA . LEU B 1 110 ? -11.516 -31.141 -14.07 1 98.12 110 LEU B CA 1
ATOM 3057 C C . LEU B 1 110 ? -11.219 -32.625 -14.242 1 98.12 110 LEU B C 1
ATOM 3059 O O . LEU B 1 110 ? -10.289 -33 -14.969 1 98.12 110 LEU B O 1
ATOM 3063 N N . HIS B 1 111 ? -11.969 -33.438 -13.578 1 97.44 111 HIS B N 1
ATOM 3064 C CA . HIS B 1 111 ? -11.797 -34.906 -13.664 1 97.44 111 HIS B CA 1
ATOM 3065 C C . HIS B 1 111 ? -10.383 -35.312 -13.297 1 97.44 111 HIS B C 1
ATOM 3067 O O . HIS B 1 111 ? -9.742 -36.062 -14.023 1 97.44 111 HIS B O 1
ATOM 3073 N N . ILE B 1 112 ? -9.867 -34.688 -12.281 1 98.38 112 ILE B N 1
ATOM 3074 C CA . ILE B 1 112 ? -8.602 -35.062 -11.656 1 98.38 112 ILE B CA 1
ATOM 3075 C C . ILE B 1 112 ? -8.867 -35.688 -10.281 1 98.38 112 ILE B C 1
ATOM 3077 O O . ILE B 1 112 ? -9.609 -35.125 -9.477 1 98.38 112 ILE B O 1
ATOM 3081 N N . ASN B 1 113 ? -8.328 -36.844 -10.07 1 97.56 113 ASN B N 1
ATOM 3082 C CA . ASN B 1 113 ? -8.586 -37.562 -8.828 1 97.56 113 ASN B CA 1
ATOM 3083 C C . ASN B 1 113 ? -8.227 -36.719 -7.609 1 97.56 113 ASN B C 1
ATOM 3085 O O . ASN B 1 113 ? -7.215 -36 -7.609 1 97.56 113 ASN B O 1
ATOM 3089 N N . LEU B 1 114 ? -8.984 -36.812 -6.559 1 98 114 LEU B N 1
ATOM 3090 C CA . LEU B 1 114 ? -8.828 -36.062 -5.332 1 98 114 LEU B CA 1
ATOM 3091 C C . LEU B 1 114 ? -7.438 -36.25 -4.734 1 98 114 LEU B C 1
ATOM 3093 O O . LEU B 1 114 ? -6.863 -35.344 -4.145 1 98 114 LEU B O 1
ATOM 3097 N N . ASP B 1 115 ? -6.941 -37.438 -4.832 1 97.31 115 ASP B N 1
ATOM 3098 C CA . ASP B 1 115 ? -5.676 -37.781 -4.195 1 97.31 115 ASP B CA 1
ATOM 3099 C C . ASP B 1 115 ? -4.504 -37.094 -4.887 1 97.31 115 ASP B C 1
ATOM 3101 O O . ASP B 1 115 ? -3.387 -37.094 -4.367 1 97.31 115 ASP B O 1
ATOM 3105 N N . ARG B 1 116 ? -4.781 -36.406 -6.051 1 98.44 116 ARG B N 1
ATOM 3106 C CA . ARG B 1 116 ? -3.758 -35.656 -6.777 1 98.44 116 ARG B CA 1
ATOM 3107 C C . ARG B 1 116 ? -3.658 -34.25 -6.273 1 98.44 116 ARG B C 1
ATOM 3109 O O . ARG B 1 116 ? -2.699 -33.531 -6.582 1 98.44 116 ARG B O 1
ATOM 3116 N N . PHE B 1 117 ? -4.609 -33.875 -5.461 1 98.69 117 PHE B N 1
ATOM 3117 C CA . PHE B 1 117 ? -4.629 -32.5 -4.965 1 98.69 117 PHE B CA 1
ATOM 3118 C C . PHE B 1 117 ? -4.027 -32.406 -3.564 1 98.69 117 PHE B C 1
ATOM 3120 O O . PHE B 1 117 ? -4.211 -33.344 -2.754 1 98.69 117 PHE B O 1
ATOM 3127 N N . ILE B 1 118 ? -3.307 -31.375 -3.301 1 98.44 118 ILE B N 1
ATOM 3128 C CA . ILE B 1 118 ? -2.824 -30.953 -1.988 1 98.44 118 ILE B CA 1
ATOM 3129 C C . ILE B 1 118 ? -3.387 -29.578 -1.642 1 98.44 118 ILE B C 1
ATOM 3131 O O . ILE B 1 118 ? -3.277 -28.641 -2.434 1 98.44 118 ILE B O 1
ATOM 3135 N N . GLY B 1 119 ? -3.996 -29.469 -0.492 1 98.56 119 GLY B N 1
ATOM 3136 C CA . GLY B 1 119 ? -4.633 -28.219 -0.092 1 98.56 119 GLY B CA 1
ATOM 3137 C C . GLY B 1 119 ? -3.752 -27.359 0.788 1 98.56 119 GLY B C 1
ATOM 3138 O O . GLY B 1 119 ? -3.189 -27.828 1.774 1 98.56 119 GLY B O 1
ATOM 3139 N N . LEU B 1 120 ? -3.613 -26.109 0.417 1 98.44 120 LEU B N 1
ATOM 3140 C CA . LEU B 1 120 ? -2.885 -25.125 1.214 1 98.44 120 LEU B CA 1
ATOM 3141 C C . LEU B 1 120 ? -3.846 -24.141 1.875 1 98.44 120 LEU B C 1
ATOM 3143 O O . LEU B 1 120 ? -4.98 -23.984 1.422 1 98.44 120 LEU B O 1
ATOM 3147 N N . ASP B 1 121 ? -3.395 -23.609 2.904 1 98.75 121 ASP B N 1
ATOM 3148 C CA . ASP B 1 121 ? -4.078 -22.516 3.584 1 98.75 121 ASP B CA 1
ATOM 3149 C C . ASP B 1 121 ? -3.082 -21.594 4.293 1 98.75 121 ASP B C 1
ATOM 3151 O O . ASP B 1 121 ? -1.879 -21.859 4.289 1 98.75 121 ASP B O 1
ATOM 3155 N N . ASP B 1 122 ? -3.668 -20.5 4.766 1 98.75 122 ASP B N 1
ATOM 3156 C CA . ASP B 1 122 ? -2.799 -19.5 5.391 1 98.75 122 ASP B CA 1
ATOM 3157 C C . ASP B 1 122 ? -2.021 -20.109 6.559 1 98.75 122 ASP B C 1
ATOM 3159 O O . ASP B 1 122 ? -2.617 -20.672 7.48 1 98.75 122 ASP B O 1
ATOM 3163 N N . GLY B 1 123 ? -0.719 -20 6.469 1 98.44 123 GLY B N 1
ATOM 3164 C CA . GLY B 1 123 ? 0.136 -20.422 7.566 1 98.44 123 GLY B CA 1
ATOM 3165 C C . GLY B 1 123 ? 0.374 -21.922 7.59 1 98.44 123 GLY B C 1
ATOM 3166 O O . GLY B 1 123 ? 1.16 -22.422 8.398 1 98.44 123 GLY B O 1
ATOM 3167 N N . ILE B 1 124 ? -0.208 -22.688 6.75 1 98.31 124 ILE B N 1
ATOM 3168 C CA . ILE B 1 124 ? -0.039 -24.141 6.711 1 98.31 124 ILE B CA 1
ATOM 3169 C C . ILE B 1 124 ? 1.226 -24.484 5.93 1 98.31 124 ILE B C 1
ATOM 3171 O O . ILE B 1 124 ? 1.417 -24.031 4.805 1 98.31 124 ILE B O 1
ATOM 3175 N N . THR B 1 125 ? 2.047 -25.266 6.547 1 98.69 125 THR B N 1
AT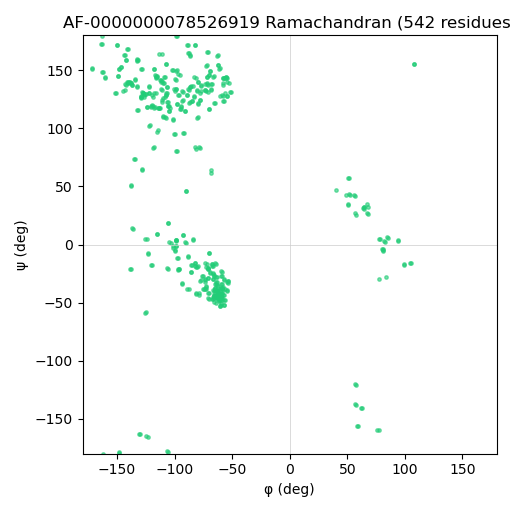OM 3176 C CA . THR B 1 125 ? 3.264 -25.766 5.914 1 98.69 125 THR B CA 1
ATOM 3177 C C . THR B 1 125 ? 3.137 -27.25 5.582 1 98.69 125 THR B C 1
ATOM 3179 O O . THR B 1 125 ? 2.764 -28.047 6.441 1 98.69 125 THR B O 1
ATOM 3182 N N . LEU B 1 126 ? 3.422 -27.578 4.398 1 98.56 126 LEU B N 1
ATOM 3183 C CA . LEU B 1 126 ? 3.379 -28.969 3.955 1 98.56 126 LEU B CA 1
ATOM 3184 C C . LEU B 1 126 ? 4.766 -29.453 3.545 1 98.56 126 LEU B C 1
ATOM 3186 O O . LEU B 1 126 ? 5.535 -28.703 2.943 1 98.56 126 LEU B O 1
ATOM 3190 N N . GLU B 1 127 ? 5.023 -30.719 3.852 1 98.44 127 GLU B N 1
ATOM 3191 C CA . GLU B 1 127 ? 6.254 -31.375 3.408 1 98.44 127 GLU B CA 1
ATOM 3192 C C . GLU B 1 127 ? 6.043 -32.094 2.088 1 98.44 127 GLU B C 1
ATOM 3194 O O . GLU B 1 127 ? 5.117 -32.906 1.959 1 98.44 127 GLU B O 1
ATOM 3199 N N . LEU B 1 128 ? 6.875 -31.75 1.118 1 98.44 128 LEU B N 1
ATOM 3200 C CA . LEU B 1 128 ? 6.848 -32.375 -0.195 1 98.44 128 LEU B CA 1
ATOM 3201 C C . LEU B 1 128 ? 8.047 -33.312 -0.372 1 98.44 128 LEU B C 1
ATOM 3203 O O . LEU B 1 128 ? 8.773 -33.594 0.584 1 98.44 128 LEU B O 1
ATOM 3207 N N . LEU B 1 129 ? 8.125 -33.875 -1.536 1 97.25 129 LEU B N 1
ATOM 3208 C CA . LEU B 1 129 ? 9.25 -34.781 -1.816 1 97.25 129 LEU B CA 1
ATOM 3209 C C . LEU B 1 129 ? 10.578 -34.031 -1.721 1 97.25 129 LEU B C 1
ATOM 3211 O O . LEU B 1 129 ? 10.625 -32.812 -1.929 1 97.25 129 LEU B O 1
ATOM 3215 N N . ASP B 1 130 ? 11.648 -34.781 -1.354 1 97.25 130 ASP B N 1
ATOM 3216 C CA . ASP B 1 130 ? 13.031 -34.312 -1.372 1 97.25 130 ASP B CA 1
ATOM 3217 C C . ASP B 1 130 ? 13.227 -33.188 -0.381 1 97.25 130 ASP B C 1
ATOM 3219 O O . ASP B 1 130 ? 13.953 -32.219 -0.667 1 97.25 130 ASP B O 1
ATOM 3223 N N . ASN B 1 131 ? 12.531 -33.188 0.718 1 97.38 131 ASN B N 1
ATOM 3224 C CA . ASN B 1 131 ? 12.656 -32.25 1.828 1 97.38 131 ASN B CA 1
ATOM 3225 C C . ASN B 1 131 ? 12.297 -30.828 1.407 1 97.38 131 ASN B C 1
ATOM 3227 O O . ASN B 1 131 ? 12.938 -29.875 1.842 1 97.38 131 ASN B O 1
ATOM 3231 N N . ILE B 1 132 ? 11.375 -30.75 0.453 1 98.5 132 ILE B N 1
ATOM 3232 C CA . ILE B 1 132 ? 10.836 -29.453 0.064 1 98.5 132 ILE B CA 1
ATOM 3233 C C . ILE B 1 132 ? 9.633 -29.109 0.933 1 98.5 132 ILE B C 1
ATOM 3235 O O . ILE B 1 132 ? 8.82 -29.984 1.25 1 98.5 132 ILE B O 1
ATOM 3239 N N . ARG B 1 133 ? 9.633 -27.906 1.408 1 98.62 133 ARG B N 1
ATOM 3240 C CA . ARG B 1 133 ? 8.484 -27.406 2.154 1 98.62 133 ARG B CA 1
ATOM 3241 C C . ARG B 1 133 ? 7.766 -26.312 1.38 1 98.62 133 ARG B C 1
ATOM 3243 O O . ARG B 1 133 ? 8.406 -25.484 0.732 1 98.62 133 ARG B O 1
ATOM 3250 N N . ILE B 1 134 ? 6.445 -26.312 1.462 1 98.88 134 ILE B N 1
ATOM 3251 C CA . ILE B 1 134 ? 5.637 -25.234 0.91 1 98.88 134 ILE B CA 1
ATOM 3252 C C . ILE B 1 134 ? 4.699 -24.688 1.986 1 98.88 134 ILE B C 1
ATOM 3254 O O . ILE B 1 134 ? 4.047 -25.453 2.697 1 98.88 134 ILE B O 1
ATOM 3258 N N . THR B 1 135 ? 4.707 -23.391 2.209 1 98.94 135 THR B N 1
ATOM 3259 C CA . THR B 1 135 ? 3.842 -22.719 3.176 1 98.94 135 THR B CA 1
ATOM 3260 C C . THR B 1 135 ? 2.891 -21.766 2.475 1 98.94 135 THR B C 1
ATOM 3262 O O . THR B 1 135 ? 3.316 -20.953 1.643 1 98.94 135 THR B O 1
ATOM 3265 N N . GLY B 1 136 ? 1.61 -21.906 2.83 1 98.88 136 GLY B N 1
ATOM 3266 C CA . GLY B 1 136 ? 0.628 -21 2.26 1 98.88 136 GLY B CA 1
ATOM 3267 C C . GLY B 1 136 ? 0.6 -19.641 2.943 1 98.88 136 GLY B C 1
ATOM 3268 O O . GLY B 1 136 ? 0.742 -19.562 4.164 1 98.88 136 GLY B O 1
ATOM 3269 N N . ILE B 1 137 ? 0.462 -18.594 2.15 1 98.81 137 ILE B N 1
ATOM 3270 C CA . ILE B 1 137 ? 0.235 -17.219 2.605 1 98.81 137 ILE B CA 1
ATOM 3271 C C . ILE B 1 137 ? -1.042 -16.672 1.974 1 98.81 137 ILE B C 1
ATOM 3273 O O . ILE B 1 137 ? -1.146 -16.578 0.749 1 98.81 137 ILE B O 1
ATOM 3277 N N . ALA B 1 138 ? -1.988 -16.344 2.789 1 98.69 138 ALA B N 1
ATOM 3278 C CA . ALA B 1 138 ? -3.209 -15.766 2.232 1 98.69 138 ALA B CA 1
ATOM 3279 C C . ALA B 1 138 ? -2.896 -14.523 1.398 1 98.69 138 ALA B C 1
ATOM 3281 O O . ALA B 1 138 ? -1.984 -13.766 1.725 1 98.69 138 ALA B O 1
ATOM 3282 N N . SER B 1 139 ? -3.582 -14.32 0.341 1 98.62 139 SER B N 1
ATOM 3283 C CA . SER B 1 139 ? -3.438 -13.156 -0.531 1 98.62 139 SER B CA 1
ATOM 3284 C C . SER B 1 139 ? -4.703 -12.312 -0.536 1 98.62 139 SER B C 1
ATOM 3286 O O . SER B 1 139 ? -5.812 -12.836 -0.405 1 98.62 139 SER B O 1
ATOM 3288 N N . ALA B 1 140 ? -4.512 -11.031 -0.643 1 98.38 140 ALA B N 1
ATOM 3289 C CA . ALA B 1 140 ? -5.625 -10.102 -0.801 1 98.38 140 ALA B CA 1
ATOM 3290 C C . ALA B 1 140 ? -5.809 -9.711 -2.264 1 98.38 140 ALA B C 1
ATOM 3292 O O . ALA B 1 140 ? -5.27 -8.695 -2.713 1 98.38 140 ALA B O 1
ATOM 3293 N N . HIS B 1 141 ? -6.484 -10.648 -3.006 1 97.75 141 HIS B N 1
ATOM 3294 C CA . HIS B 1 141 ? -6.852 -10.227 -4.355 1 97.75 141 HIS B CA 1
ATOM 3295 C C . HIS B 1 141 ? -7.918 -9.141 -4.324 1 97.75 141 HIS B C 1
ATOM 3297 O O . HIS B 1 141 ? -9.031 -9.344 -4.82 1 97.75 141 HIS B O 1
ATOM 3303 N N . GLU B 1 142 ? -7.609 -8.203 -3.865 1 94.31 142 GLU B N 1
ATOM 3304 C CA . GLU B 1 142 ? -8.047 -6.906 -3.355 1 94.31 142 GLU B CA 1
ATOM 3305 C C . GLU B 1 142 ? -8.68 -7.043 -1.974 1 94.31 142 GLU B C 1
ATOM 3307 O O . GLU B 1 142 ? -8.828 -6.055 -1.253 1 94.31 142 GLU B O 1
ATOM 3312 N N . PHE B 1 143 ? -9.258 -8.141 -1.705 1 97.12 143 PHE B N 1
ATOM 3313 C CA . PHE B 1 143 ? -9.68 -8.492 -0.354 1 97.12 143 PHE B CA 1
ATOM 3314 C C . PHE B 1 143 ? -9.242 -9.906 0 1 97.12 143 PHE B C 1
ATOM 3316 O O . PHE B 1 143 ? -8.953 -10.719 -0.887 1 97.12 143 PHE B O 1
ATOM 3323 N N . LEU B 1 144 ? -9.156 -10.219 1.288 1 97.81 144 LEU B N 1
ATOM 3324 C CA . LEU B 1 144 ? -8.734 -11.539 1.727 1 97.81 144 LEU B CA 1
ATOM 3325 C C . LEU B 1 144 ? -9.836 -12.57 1.485 1 97.81 144 LEU B C 1
ATOM 3327 O O . LEU B 1 144 ? -9.555 -13.758 1.293 1 97.81 144 LEU B O 1
ATOM 3331 N N . ASP B 1 145 ? -11 -12.148 1.521 1 97.75 145 ASP B N 1
ATOM 3332 C CA . ASP B 1 145 ? -12.195 -12.93 1.224 1 97.75 145 ASP B CA 1
ATOM 3333 C C . ASP B 1 145 ? -12.195 -14.258 1.977 1 97.75 145 ASP B C 1
ATOM 3335 O O . ASP B 1 145 ? -12.438 -15.312 1.387 1 97.75 145 ASP B O 1
ATOM 3339 N N . GLN B 1 146 ? -11.828 -14.258 3.223 1 98 146 GLN B N 1
ATOM 3340 C CA . GLN B 1 146 ? -11.844 -15.461 4.047 1 98 146 GLN B CA 1
ATOM 3341 C C . GLN B 1 146 ? -13.234 -16.094 4.07 1 98 146 GLN B C 1
ATOM 3343 O O . GLN B 1 146 ? -14.227 -15.414 4.32 1 98 146 GLN B O 1
ATOM 3348 N N . ASP B 1 147 ? -13.258 -17.391 3.811 1 98.06 147 ASP B N 1
ATOM 3349 C CA . ASP B 1 147 ? -14.531 -18.109 3.869 1 98.06 147 ASP B CA 1
ATOM 3350 C C . ASP B 1 147 ?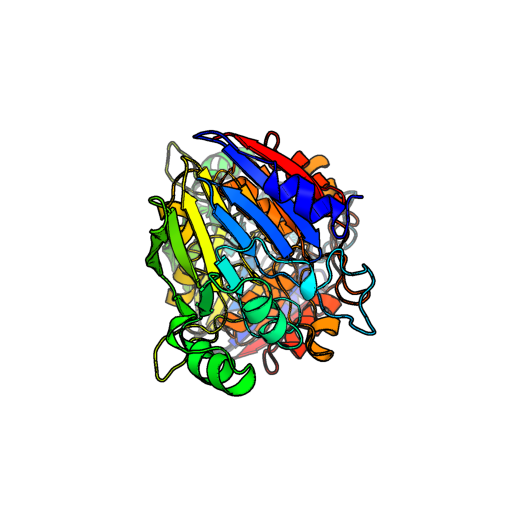 -15.07 -18.141 5.293 1 98.06 147 ASP B C 1
ATOM 3352 O O . ASP B 1 147 ? -14.414 -18.656 6.203 1 98.06 147 ASP B O 1
ATOM 3356 N N . PRO B 1 148 ? -16.266 -17.609 5.488 1 97.19 148 PRO B N 1
ATOM 3357 C CA . PRO B 1 148 ? -16.766 -17.516 6.859 1 97.19 148 PRO B CA 1
ATOM 3358 C C . PRO B 1 148 ? -17.094 -18.875 7.469 1 97.19 148 PRO B C 1
ATOM 3360 O O . PRO B 1 148 ? -17.078 -19.031 8.695 1 97.19 148 PRO B O 1
ATOM 3363 N N . GLU B 1 149 ? -17.359 -19.859 6.656 1 97 149 GLU B N 1
ATOM 3364 C CA . GLU B 1 149 ? -17.734 -21.188 7.152 1 97 149 GLU B CA 1
ATOM 3365 C C . GLU B 1 149 ? -16.516 -22 7.547 1 97 149 GLU B C 1
ATOM 3367 O O . GLU B 1 149 ? -16.484 -22.609 8.617 1 97 149 GLU B O 1
ATOM 3372 N N . THR B 1 150 ? -15.477 -21.938 6.746 1 96.88 150 THR B N 1
ATOM 3373 C CA . THR B 1 150 ? -14.344 -22.844 6.945 1 96.88 150 THR B CA 1
ATOM 3374 C C . THR B 1 150 ? -13.156 -22.094 7.539 1 96.88 150 THR B C 1
ATOM 3376 O O . THR B 1 150 ? -12.219 -22.703 8.055 1 96.88 150 THR B O 1
ATOM 3379 N N . GLY B 1 151 ? -13.195 -20.734 7.363 1 97.69 151 GLY B N 1
ATOM 3380 C CA . GLY B 1 151 ? -12.047 -19.922 7.773 1 97.69 151 GLY B CA 1
ATOM 3381 C C . GLY B 1 151 ? -10.898 -19.984 6.789 1 97.69 151 GLY B C 1
ATOM 3382 O O . GLY B 1 151 ? -9.852 -19.375 7.016 1 97.69 151 GLY B O 1
ATOM 3383 N N . SER B 1 152 ? -11.07 -20.656 5.656 1 98.25 152 SER B N 1
ATOM 3384 C CA . SER B 1 152 ? -10.031 -20.812 4.645 1 98.25 152 SER B CA 1
ATOM 3385 C C . SER B 1 152 ? -10.031 -19.641 3.67 1 98.25 152 SER B C 1
ATOM 3387 O O . SER B 1 152 ? -10.977 -18.859 3.631 1 98.25 152 SER B O 1
ATOM 3389 N N . TYR B 1 153 ? -8.969 -19.5 2.979 1 98.69 153 TYR B N 1
ATOM 3390 C CA . TYR B 1 153 ? -8.82 -18.391 2.061 1 98.69 153 TYR B CA 1
ATOM 3391 C C . TYR B 1 153 ? -8.828 -18.859 0.612 1 98.69 153 TYR B C 1
ATOM 3393 O O . TYR B 1 153 ? -8.242 -19.891 0.289 1 98.69 153 TYR B O 1
ATOM 3401 N N . PRO B 1 154 ? -9.461 -18.109 -0.276 1 98.5 154 PRO B N 1
ATOM 3402 C CA . PRO B 1 154 ? -9.562 -18.516 -1.677 1 98.5 154 PRO B CA 1
ATOM 3403 C C . PRO B 1 154 ? -8.352 -18.094 -2.506 1 98.5 154 PRO B C 1
ATOM 3405 O O . PRO B 1 154 ? -8.148 -18.609 -3.611 1 98.5 154 PRO B O 1
ATOM 3408 N N . TYR B 1 155 ? -7.645 -17.078 -2.078 1 98.62 155 TYR B N 1
ATOM 3409 C CA . TYR B 1 155 ? -6.461 -16.562 -2.754 1 98.62 155 TYR B CA 1
ATOM 3410 C C . TYR B 1 155 ? -5.203 -16.812 -1.932 1 98.62 155 TYR B C 1
ATOM 3412 O O . TYR B 1 155 ? -5.188 -16.578 -0.722 1 98.62 155 TYR B O 1
ATOM 3420 N N . MET B 1 156 ? -4.188 -17.312 -2.662 1 97.69 156 MET B N 1
ATOM 3421 C CA . MET B 1 156 ? -3.018 -17.766 -1.91 1 97.69 156 MET B CA 1
ATOM 3422 C C . MET B 1 156 ? -1.73 -17.438 -2.66 1 97.69 156 MET B C 1
ATOM 3424 O O . MET B 1 156 ? -1.673 -17.562 -3.885 1 97.69 156 MET B O 1
ATOM 3428 N N . GLY B 1 157 ? -0.708 -16.953 -1.897 1 98.69 157 GLY B N 1
ATOM 3429 C CA . GLY B 1 157 ? 0.68 -17.141 -2.287 1 98.69 157 GLY B CA 1
ATOM 3430 C C . GLY B 1 157 ? 1.346 -18.297 -1.574 1 98.69 157 GLY B C 1
ATOM 3431 O O . GLY B 1 157 ? 0.696 -19.031 -0.82 1 98.69 157 GLY B O 1
ATOM 3432 N N . CYS B 1 158 ? 2.6 -18.547 -1.876 1 98.88 158 CYS B N 1
ATOM 3433 C CA . CYS B 1 158 ? 3.312 -19.609 -1.172 1 98.88 158 CYS B CA 1
ATOM 3434 C C . CYS B 1 158 ? 4.793 -19.281 -1.036 1 98.88 158 CYS B C 1
ATOM 3436 O O . CYS B 1 158 ? 5.332 -18.5 -1.822 1 98.88 158 CYS B O 1
ATOM 3438 N N . VAL B 1 159 ? 5.375 -19.797 0.008 1 98.94 159 VAL B N 1
ATOM 3439 C CA . VAL B 1 159 ? 6.828 -19.844 0.153 1 98.94 159 VAL B CA 1
ATOM 3440 C C . VAL B 1 159 ? 7.328 -21.266 -0.068 1 98.94 159 VAL B C 1
ATOM 3442 O O . VAL B 1 159 ? 6.879 -22.203 0.605 1 98.94 159 VAL B O 1
ATOM 3445 N N . LEU B 1 160 ? 8.148 -21.406 -1.054 1 98.62 160 LEU B N 1
ATOM 3446 C CA . LEU B 1 160 ? 8.797 -22.672 -1.353 1 98.62 160 LEU B CA 1
ATOM 3447 C C . LEU B 1 160 ? 10.211 -22.719 -0.777 1 98.62 160 LEU B C 1
ATOM 3449 O O . LEU B 1 160 ? 11.016 -21.828 -1.058 1 98.62 160 LEU B O 1
ATOM 3453 N N . GLU B 1 161 ? 10.445 -23.656 0.057 1 98.44 161 GLU B N 1
ATOM 3454 C CA . GLU B 1 161 ? 11.773 -23.859 0.623 1 98.44 161 GLU B CA 1
ATOM 3455 C C . GLU B 1 161 ? 12.32 -25.234 0.265 1 98.44 161 GLU B C 1
ATOM 3457 O O . GLU B 1 161 ? 11.703 -26.266 0.583 1 98.44 161 GLU B O 1
ATOM 3462 N N . GLY B 1 162 ? 13.406 -25.312 -0.407 1 97.62 162 GLY B N 1
ATOM 3463 C CA . GLY B 1 162 ? 14.023 -26.562 -0.801 1 97.62 162 GLY B CA 1
ATOM 3464 C C . GLY B 1 162 ? 15.406 -26.391 -1.411 1 97.62 162 GLY B C 1
ATOM 3465 O O . GLY B 1 162 ? 15.672 -25.375 -2.059 1 97.62 162 GLY B O 1
ATOM 3466 N N . GLY B 1 163 ? 16.234 -27.391 -1.264 1 96.75 163 GLY B N 1
ATOM 3467 C CA . GLY B 1 163 ? 17.578 -27.328 -1.843 1 96.75 163 GLY B CA 1
ATOM 3468 C C . GLY B 1 163 ? 18.375 -26.125 -1.373 1 96.75 163 GLY B C 1
ATOM 3469 O O . GLY B 1 163 ? 19.172 -25.578 -2.135 1 96.75 163 GLY B O 1
ATOM 3470 N N . GLY B 1 164 ? 18.094 -25.656 -0.274 1 97.44 164 GLY B N 1
ATOM 3471 C CA . GLY B 1 164 ? 18.844 -24.531 0.268 1 97.44 164 GLY B CA 1
ATOM 3472 C C . GLY B 1 164 ? 18.344 -23.188 -0.23 1 97.44 164 GLY B C 1
ATOM 3473 O O . GLY B 1 164 ? 18.938 -22.156 0.069 1 97.44 164 GLY B O 1
ATOM 3474 N N . CYS B 1 165 ? 17.203 -23.188 -0.98 1 97.81 165 CYS B N 1
ATOM 3475 C CA . CYS B 1 165 ? 16.641 -21.953 -1.527 1 97.81 165 CYS B CA 1
ATOM 3476 C C . CYS B 1 165 ? 15.25 -21.688 -0.965 1 97.81 165 CYS B C 1
ATOM 3478 O O . CYS B 1 165 ? 14.547 -22.609 -0.561 1 97.81 165 CYS B O 1
ATOM 3480 N N . SER B 1 166 ? 14.898 -20.438 -0.892 1 98.38 166 SER B N 1
ATOM 3481 C CA . SER B 1 166 ? 13.578 -20 -0.475 1 98.38 166 SER B CA 1
ATOM 3482 C C . SER B 1 166 ? 12.984 -19 -1.476 1 98.38 166 SER B C 1
ATOM 3484 O O . SER B 1 166 ? 13.609 -18 -1.816 1 98.38 166 SER B O 1
ATOM 3486 N N . LEU B 1 167 ? 11.766 -19.312 -1.963 1 98.62 167 LEU B N 1
ATOM 3487 C CA . LEU B 1 167 ? 11.086 -18.5 -2.975 1 98.62 167 LEU B CA 1
ATOM 3488 C C . LEU B 1 167 ? 9.68 -18.125 -2.516 1 98.62 167 LEU B C 1
ATOM 3490 O O . LEU B 1 167 ? 8.93 -18.984 -2.025 1 98.62 167 LEU B O 1
ATOM 3494 N N . TYR B 1 168 ? 9.398 -16.906 -2.611 1 98.94 168 TYR B N 1
ATOM 3495 C CA . TYR B 1 168 ? 8.031 -16.453 -2.357 1 98.94 168 TYR B CA 1
ATOM 3496 C C . TYR B 1 168 ? 7.312 -16.125 -3.662 1 98.94 168 TYR B C 1
ATOM 3498 O O . TYR B 1 168 ? 7.77 -15.281 -4.434 1 98.94 168 TYR B O 1
ATOM 3506 N N . HIS B 1 169 ? 6.262 -16.828 -3.947 1 98.94 169 HIS B N 1
ATOM 3507 C CA . HIS B 1 169 ? 5.312 -16.531 -5.02 1 98.94 169 HIS B CA 1
ATOM 3508 C C . HIS B 1 169 ? 4.016 -15.953 -4.465 1 98.94 169 HIS B C 1
ATOM 3510 O O . HIS B 1 169 ? 3.223 -16.672 -3.854 1 98.94 169 HIS B O 1
ATOM 3516 N N . SER B 1 170 ? 3.764 -14.711 -4.82 1 98.88 170 SER B N 1
ATOM 3517 C CA . SER B 1 170 ? 2.705 -14 -4.113 1 98.88 170 SER B CA 1
ATOM 3518 C C . SER B 1 170 ? 1.331 -14.344 -4.68 1 98.88 170 SER B C 1
ATOM 3520 O O . SER B 1 170 ? 0.308 -14.086 -4.043 1 98.88 170 SER B O 1
ATOM 3522 N N . GLY B 1 171 ? 1.301 -14.938 -5.895 1 98.62 171 GLY B N 1
ATOM 3523 C CA . GLY B 1 171 ? 0.023 -14.891 -6.586 1 98.62 171 GLY B CA 1
ATOM 3524 C C . GLY B 1 171 ? -0.465 -13.477 -6.832 1 98.62 171 GLY B C 1
ATOM 3525 O O . GLY B 1 171 ? 0.335 -12.57 -7.082 1 98.62 171 GLY B O 1
ATOM 3526 N N . ASP B 1 172 ? -1.801 -13.383 -6.98 1 98.81 172 ASP B N 1
ATOM 3527 C CA . ASP B 1 172 ? -2.408 -12.062 -7.07 1 98.81 172 ASP B CA 1
ATOM 3528 C C . ASP B 1 172 ? -2.729 -11.508 -5.684 1 98.81 172 ASP B C 1
ATOM 3530 O O . ASP B 1 172 ? -3.457 -12.133 -4.91 1 98.81 172 ASP B O 1
ATOM 3534 N N . THR B 1 173 ? -2.17 -10.367 -5.391 1 98.81 173 THR B N 1
ATOM 3535 C CA . THR B 1 173 ? -2.387 -9.844 -4.047 1 98.81 173 THR B CA 1
ATOM 3536 C C . THR B 1 173 ? -2.105 -8.344 -3.994 1 98.81 173 THR B C 1
ATOM 3538 O O . THR B 1 173 ? -1.216 -7.848 -4.688 1 98.81 173 THR B O 1
ATOM 3541 N N . CYS B 1 174 ? -2.869 -7.641 -3.227 1 98.62 174 CYS B N 1
ATOM 3542 C CA . CYS B 1 174 ? -2.48 -6.344 -2.676 1 98.62 174 CYS B CA 1
ATOM 3543 C C . CYS B 1 174 ? -1.737 -6.516 -1.356 1 98.62 174 CYS B C 1
ATOM 3545 O O . CYS B 1 174 ? -1.728 -7.605 -0.78 1 98.62 174 CYS B O 1
ATOM 3547 N N . VAL B 1 175 ? -1.057 -5.41 -0.942 1 98.25 175 VAL B N 1
ATOM 3548 C CA . VAL B 1 175 ? -0.503 -5.414 0.408 1 98.25 175 VAL B CA 1
ATOM 3549 C C . VAL B 1 175 ? -1.632 -5.293 1.43 1 98.25 175 VAL B C 1
ATOM 3551 O O . VAL B 1 175 ? -2.594 -4.547 1.218 1 98.25 175 VAL B O 1
ATOM 3554 N N . TYR B 1 176 ? -1.584 -6.016 2.496 1 97.44 176 TYR B N 1
ATOM 3555 C CA . TYR B 1 176 ? -2.588 -5.941 3.553 1 97.44 176 TYR B CA 1
ATOM 3556 C C . TYR B 1 176 ? -1.943 -6.074 4.926 1 97.44 176 TYR B C 1
ATOM 3558 O O . TYR B 1 176 ? -0.801 -6.523 5.043 1 97.44 176 TYR B O 1
ATOM 3566 N N . GLU B 1 177 ? -2.648 -5.605 5.926 1 96.44 177 GLU B N 1
ATOM 3567 C CA . GLU B 1 177 ? -2.146 -5.641 7.297 1 96.44 177 GLU B CA 1
ATOM 3568 C C . GLU B 1 177 ? -1.836 -7.07 7.734 1 96.44 177 GLU B C 1
ATOM 3570 O O . GLU B 1 177 ? -2.668 -7.965 7.582 1 96.44 177 GLU B O 1
ATOM 3575 N N . GLY B 1 178 ? -0.643 -7.281 8.242 1 96.31 178 GLY B N 1
ATOM 3576 C CA . GLY B 1 178 ? -0.23 -8.594 8.719 1 96.31 178 GLY B CA 1
ATOM 3577 C C . GLY B 1 178 ? 0.617 -9.352 7.719 1 96.31 178 GLY B C 1
ATOM 3578 O O . GLY B 1 178 ? 1.292 -10.32 8.078 1 96.31 178 GLY B O 1
ATOM 3579 N N . MET B 1 179 ? 0.598 -8.961 6.496 1 98.06 179 MET B N 1
ATOM 3580 C CA . MET B 1 179 ? 1.303 -9.656 5.422 1 98.06 179 MET B CA 1
ATOM 3581 C C . MET B 1 179 ? 2.803 -9.695 5.691 1 98.06 179 MET B C 1
ATOM 3583 O O . MET B 1 179 ? 3.439 -10.742 5.551 1 98.06 179 MET B O 1
ATOM 3587 N N . TYR B 1 180 ? 3.395 -8.539 6.102 1 97.81 180 TYR B N 1
ATOM 3588 C CA . TYR B 1 180 ? 4.832 -8.445 6.336 1 97.81 180 TYR B CA 1
ATOM 3589 C C . TYR B 1 180 ? 5.25 -9.32 7.512 1 97.81 180 TYR B C 1
ATOM 3591 O O . TYR B 1 180 ? 6.297 -9.969 7.469 1 97.81 180 TYR B O 1
ATOM 3599 N N . GLY B 1 181 ? 4.395 -9.312 8.547 1 97.25 181 GLY B N 1
ATOM 3600 C CA . GLY B 1 181 ? 4.684 -10.188 9.672 1 97.25 181 GLY B CA 1
ATOM 3601 C C . GLY B 1 181 ? 4.754 -11.656 9.281 1 97.25 181 GLY B C 1
ATOM 3602 O O . GLY B 1 181 ? 5.637 -12.383 9.742 1 97.25 181 GLY B O 1
ATOM 3603 N N . LYS B 1 182 ? 3.867 -12.094 8.445 1 97.81 182 LYS B N 1
ATOM 3604 C CA . LYS B 1 182 ? 3.85 -13.477 7.969 1 97.81 182 LYS B CA 1
ATOM 3605 C C . LYS B 1 182 ? 5.121 -13.805 7.199 1 97.81 182 LYS B C 1
ATOM 3607 O O . LYS B 1 182 ? 5.727 -14.859 7.414 1 97.81 182 LYS B O 1
ATOM 3612 N N . LEU B 1 183 ? 5.562 -12.898 6.359 1 98.31 183 LEU B N 1
ATOM 3613 C CA . LEU B 1 183 ? 6.703 -13.148 5.484 1 98.31 183 LEU B CA 1
ATOM 3614 C C . LEU B 1 183 ? 8.016 -13.086 6.262 1 98.31 183 LEU B C 1
ATOM 3616 O O . LEU B 1 183 ? 8.984 -13.766 5.914 1 98.31 183 LEU B O 1
ATOM 3620 N N . ARG B 1 184 ? 8.055 -12.328 7.348 1 97.75 184 ARG B N 1
ATOM 3621 C CA . ARG B 1 184 ? 9.266 -12.164 8.141 1 97.75 184 ARG B CA 1
ATOM 3622 C C . ARG B 1 184 ? 9.648 -13.469 8.828 1 97.75 184 ARG B C 1
ATOM 3624 O O . ARG B 1 184 ? 10.805 -13.664 9.203 1 97.75 184 ARG B O 1
ATOM 3631 N N . LYS B 1 185 ? 8.734 -14.352 8.93 1 97.31 185 LYS B N 1
ATOM 3632 C CA . LYS B 1 185 ? 8.992 -15.633 9.594 1 97.31 185 LYS B CA 1
ATOM 3633 C C . LYS B 1 185 ? 9.977 -16.484 8.797 1 97.31 185 LYS B C 1
ATOM 3635 O O . LYS B 1 185 ? 10.531 -17.438 9.312 1 97.31 185 LYS B O 1
ATOM 3640 N N . PHE B 1 186 ? 10.195 -16.156 7.535 1 97.62 186 PHE B N 1
ATOM 3641 C CA . PHE B 1 186 ? 10.992 -16.984 6.652 1 97.62 186 PHE B CA 1
ATOM 3642 C C . PHE B 1 186 ? 12.414 -16.453 6.535 1 97.62 186 PHE B C 1
ATOM 3644 O O . PHE B 1 186 ? 13.242 -17.016 5.824 1 97.62 186 PHE B O 1
ATOM 3651 N N . GLY B 1 187 ? 12.758 -15.391 7.262 1 93.44 187 GLY B N 1
ATOM 3652 C CA . GLY B 1 187 ? 14.07 -14.789 7.113 1 93.44 187 GLY B CA 1
ATOM 3653 C C . GLY B 1 187 ? 14.32 -14.227 5.727 1 93.44 187 GLY B C 1
ATOM 3654 O O . GLY B 1 187 ? 13.422 -13.625 5.129 1 93.44 187 GLY B O 1
ATOM 3655 N N . LYS B 1 188 ? 15.562 -14.406 5.227 1 94.62 188 LYS B N 1
ATOM 3656 C CA . LYS B 1 188 ? 15.891 -13.867 3.912 1 94.62 188 LYS B CA 1
ATOM 3657 C C . LYS B 1 188 ? 15.367 -14.758 2.795 1 94.62 188 LYS B C 1
ATOM 3659 O O . LYS B 1 188 ? 15.672 -15.953 2.752 1 94.62 188 LYS B O 1
ATOM 3664 N N . LEU B 1 189 ? 14.562 -14.242 1.956 1 98.25 189 LEU B N 1
ATOM 3665 C CA . LEU B 1 189 ? 14.039 -14.922 0.778 1 98.25 189 LEU B CA 1
ATOM 3666 C C . LEU B 1 189 ? 14.992 -14.773 -0.403 1 98.25 189 LEU B C 1
ATOM 3668 O O . LEU B 1 189 ? 15.555 -13.695 -0.621 1 98.25 189 LEU B O 1
ATOM 3672 N N . ASP B 1 190 ? 15.227 -15.836 -1.111 1 98.62 190 ASP B N 1
ATOM 3673 C CA . ASP B 1 190 ? 16.125 -15.773 -2.266 1 98.62 190 ASP B CA 1
ATOM 3674 C C . ASP B 1 190 ? 15.438 -15.086 -3.447 1 98.62 190 ASP B C 1
ATOM 3676 O O . ASP B 1 190 ? 16.078 -14.344 -4.191 1 98.62 190 ASP B O 1
ATOM 3680 N N . VAL B 1 191 ? 14.156 -15.352 -3.611 1 98.69 191 VAL B N 1
ATOM 3681 C CA . VAL B 1 191 ? 13.422 -14.75 -4.723 1 98.69 191 VAL B CA 1
ATOM 3682 C C . VAL B 1 191 ? 12.023 -14.352 -4.27 1 98.69 191 VAL B C 1
ATOM 3684 O O . VAL B 1 191 ? 11.391 -15.062 -3.49 1 98.69 191 VAL B O 1
ATOM 3687 N N . MET B 1 192 ? 11.578 -13.234 -4.703 1 98.88 192 MET B N 1
ATOM 3688 C CA . MET B 1 192 ? 10.18 -12.828 -4.59 1 98.88 192 MET B CA 1
ATOM 3689 C C . MET B 1 192 ? 9.578 -12.562 -5.965 1 98.88 192 MET B C 1
ATOM 3691 O O . MET B 1 192 ? 10.086 -11.734 -6.719 1 98.88 192 MET B O 1
ATOM 3695 N N . PHE B 1 193 ? 8.547 -13.305 -6.363 1 98.94 193 PHE B N 1
ATOM 3696 C CA . PHE B 1 193 ? 7.73 -13.008 -7.531 1 98.94 193 PHE B CA 1
ATOM 3697 C C . PHE B 1 193 ? 6.535 -12.141 -7.148 1 98.94 193 PHE B C 1
ATOM 3699 O O . PHE B 1 193 ? 5.652 -12.586 -6.41 1 98.94 193 PHE B O 1
ATOM 3706 N N . LEU B 1 194 ? 6.496 -10.891 -7.656 1 98.94 194 LEU B N 1
ATOM 3707 C CA . LEU B 1 194 ? 5.48 -9.945 -7.199 1 98.94 194 LEU B CA 1
ATOM 3708 C C . LEU B 1 194 ? 4.723 -9.352 -8.383 1 98.94 194 LEU B C 1
ATOM 3710 O O . LEU B 1 194 ? 5.332 -8.906 -9.359 1 98.94 194 LEU B O 1
ATOM 3714 N N . PRO B 1 195 ? 3.385 -9.367 -8.328 1 98.94 195 PRO B N 1
ATOM 3715 C CA . PRO B 1 195 ? 2.627 -8.648 -9.352 1 98.94 195 PRO B CA 1
ATOM 3716 C C . PRO B 1 195 ? 2.771 -7.133 -9.242 1 98.94 195 PRO B C 1
ATOM 3718 O O . PRO B 1 195 ? 2.893 -6.602 -8.133 1 98.94 195 PRO B O 1
ATOM 3721 N N . ILE B 1 196 ? 2.695 -6.418 -10.414 1 98.88 196 ILE B N 1
ATOM 3722 C CA . ILE B 1 196 ? 2.908 -4.98 -10.32 1 98.88 196 ILE B CA 1
ATOM 3723 C C . ILE B 1 196 ? 1.877 -4.246 -11.172 1 98.88 196 ILE B C 1
ATOM 3725 O O . ILE B 1 196 ? 2.014 -3.047 -11.43 1 98.88 196 ILE B O 1
ATOM 3729 N N . ASN B 1 197 ? 0.798 -4.98 -11.609 1 98.56 197 ASN B N 1
ATOM 3730 C CA . ASN B 1 197 ? -0.134 -4.402 -12.57 1 98.56 197 ASN B CA 1
ATOM 3731 C C . ASN B 1 197 ? -1.021 -3.342 -11.922 1 98.56 197 ASN B C 1
ATOM 3733 O O . ASN B 1 197 ? -1.668 -2.557 -12.617 1 98.56 197 ASN B O 1
ATOM 3737 N N . GLY B 1 198 ? -1.076 -3.303 -10.586 1 98.5 198 GLY B N 1
ATOM 3738 C CA . GLY B 1 198 ? -1.812 -2.27 -9.875 1 98.5 198 GLY B CA 1
ATOM 3739 C C . GLY B 1 198 ? -3.312 -2.482 -9.898 1 98.5 198 GLY B C 1
ATOM 3740 O O . GLY B 1 198 ? -3.783 -3.621 -9.922 1 98.5 198 GLY B O 1
ATOM 3741 N N . ARG B 1 199 ? -4.023 -1.425 -9.656 1 98.69 199 ARG B N 1
ATOM 3742 C CA . ARG B 1 199 ? -5.477 -1.412 -9.539 1 98.69 199 ARG B CA 1
ATOM 3743 C C . ARG B 1 199 ? -6.023 0.004 -9.68 1 98.69 199 ARG B C 1
ATOM 3745 O O . ARG B 1 199 ? -5.336 0.976 -9.367 1 98.69 199 ARG B O 1
ATOM 3752 N N . ASP B 1 200 ? -7.23 0.151 -10.219 1 98.5 200 ASP B N 1
ATOM 3753 C CA . ASP B 1 200 ? -7.918 1.436 -10.32 1 98.5 200 ASP B CA 1
ATOM 3754 C C . ASP B 1 200 ? -9.406 1.242 -10.578 1 98.5 200 ASP B C 1
ATOM 3756 O O . ASP B 1 200 ? -9.898 0.11 -10.625 1 98.5 200 ASP B O 1
ATOM 3760 N N . GLY B 1 201 ? -10.125 2.4 -10.672 1 98.5 201 GLY B N 1
ATOM 3761 C CA . GLY B 1 201 ? -11.57 2.352 -10.82 1 98.5 201 GLY B CA 1
ATOM 3762 C C . GLY B 1 201 ? -12.008 1.718 -12.125 1 98.5 201 GLY B C 1
ATOM 3763 O O . GLY B 1 201 ? -12.953 0.928 -12.148 1 98.5 201 GLY B O 1
ATOM 3764 N N . ARG B 1 202 ? -11.344 2.09 -13.188 1 98.12 202 ARG B N 1
ATOM 3765 C CA . ARG B 1 202 ? -11.688 1.527 -14.492 1 98.12 202 ARG B CA 1
ATOM 3766 C C . ARG B 1 202 ? -11.594 0.005 -14.469 1 98.12 202 ARG B C 1
ATOM 3768 O O . ARG B 1 202 ? -12.555 -0.684 -14.836 1 98.12 202 ARG B O 1
ATOM 3775 N N . ARG B 1 203 ? -10.508 -0.53 -14.039 1 98.25 203 ARG B N 1
ATOM 3776 C CA . ARG B 1 203 ? -10.297 -1.974 -13.984 1 98.25 203 ARG B CA 1
ATOM 3777 C C . ARG B 1 203 ? -11.336 -2.645 -13.086 1 98.25 203 ARG B C 1
ATOM 3779 O O . ARG B 1 203 ? -11.914 -3.67 -13.461 1 98.25 203 ARG B O 1
ATOM 3786 N N . TYR B 1 204 ? -11.547 -2.043 -11.977 1 98.38 204 TYR B N 1
ATOM 3787 C CA . TYR B 1 204 ? -12.5 -2.629 -11.047 1 98.38 204 TYR B CA 1
ATOM 3788 C C . TYR B 1 204 ? -13.883 -2.732 -11.68 1 98.38 204 TYR B C 1
ATOM 3790 O O . TYR B 1 204 ? -14.547 -3.766 -11.562 1 98.38 204 TYR B O 1
ATOM 3798 N N . ARG B 1 205 ? -14.328 -1.687 -12.367 1 97.69 205 ARG B N 1
ATOM 3799 C CA . ARG B 1 205 ? -15.641 -1.661 -12.992 1 97.69 205 ARG B CA 1
ATOM 3800 C C . ARG B 1 205 ? -15.727 -2.684 -14.125 1 97.69 205 ARG B C 1
ATOM 3802 O O . ARG B 1 205 ? -16.812 -3.174 -14.445 1 97.69 205 ARG B O 1
ATOM 3809 N N . GLU B 1 206 ? -14.617 -2.992 -14.695 1 97.31 206 GLU B N 1
ATOM 3810 C CA . GLU B 1 206 ? -14.578 -3.959 -15.789 1 97.31 206 GLU B CA 1
ATOM 3811 C C . GLU B 1 206 ? -14.312 -5.367 -15.273 1 97.31 206 GLU B C 1
ATOM 3813 O O . GLU B 1 206 ? -13.969 -6.266 -16.047 1 97.31 206 GLU B O 1
ATOM 3818 N N . ASN B 1 207 ? -14.32 -5.562 -13.977 1 96.44 207 ASN B N 1
ATOM 3819 C CA . ASN B 1 207 ? -14.133 -6.836 -13.297 1 96.44 207 ASN B CA 1
ATOM 3820 C C . ASN B 1 207 ? -12.703 -7.359 -13.469 1 96.44 207 ASN B C 1
ATOM 3822 O O . ASN B 1 207 ? -12.492 -8.57 -13.547 1 96.44 207 ASN B O 1
ATOM 3826 N N . ILE B 1 208 ? -11.758 -6.473 -13.68 1 97.06 208 ILE B N 1
ATOM 3827 C CA . ILE B 1 208 ? -10.328 -6.758 -13.625 1 97.06 208 ILE B CA 1
ATOM 3828 C C . ILE B 1 208 ? -9.797 -6.496 -12.219 1 97.06 208 ILE B C 1
ATOM 3830 O O . ILE B 1 208 ? -9.461 -5.363 -11.875 1 97.06 208 ILE B O 1
ATOM 3834 N N . ILE B 1 209 ? -9.719 -7.547 -11.438 1 96.5 209 ILE B N 1
ATOM 3835 C CA . ILE B 1 209 ? -9.359 -7.41 -10.031 1 96.5 209 ILE B CA 1
ATOM 3836 C C . ILE B 1 209 ? -7.867 -7.098 -9.906 1 96.5 209 ILE B C 1
ATOM 3838 O O . ILE B 1 209 ? -7.039 -7.742 -10.547 1 96.5 209 ILE B O 1
ATOM 3842 N N . GLY B 1 210 ? -7.559 -6.137 -9.109 1 97.19 210 GLY B N 1
ATOM 3843 C CA . GLY B 1 210 ? -6.227 -5.555 -9.102 1 97.19 210 GLY B CA 1
ATOM 3844 C C . GLY B 1 210 ? -5.277 -6.25 -8.141 1 97.19 210 GLY B C 1
ATOM 3845 O O . GLY B 1 210 ? -5.68 -7.152 -7.406 1 97.19 210 GLY B O 1
ATOM 3846 N N . ASN B 1 211 ? -4.031 -5.91 -8.18 1 98.69 211 ASN B N 1
ATOM 3847 C CA . ASN B 1 211 ? -2.926 -6.348 -7.328 1 98.69 211 ASN B CA 1
ATOM 3848 C C . ASN B 1 211 ? -2.121 -5.16 -6.805 1 98.69 211 ASN B C 1
ATOM 3850 O O . ASN B 1 211 ? -2.639 -4.047 -6.711 1 98.69 211 ASN B O 1
ATOM 3854 N N . MET B 1 212 ? -0.897 -5.418 -6.309 1 98.81 212 MET B N 1
ATOM 3855 C CA . MET B 1 212 ? 0.027 -4.375 -5.867 1 98.81 212 MET B CA 1
ATOM 3856 C C . MET B 1 212 ? 0.331 -3.4 -7 1 98.81 212 MET B C 1
ATOM 3858 O O . MET B 1 212 ? 0.449 -3.803 -8.156 1 98.81 212 MET B O 1
ATOM 3862 N N . THR B 1 213 ? 0.473 -2.131 -6.656 1 98.75 213 THR B N 1
ATOM 3863 C CA . THR B 1 213 ? 1.136 -1.205 -7.57 1 98.75 213 THR B CA 1
ATOM 3864 C C . THR B 1 213 ? 2.633 -1.49 -7.637 1 98.75 213 THR B C 1
ATOM 3866 O O . THR B 1 213 ? 3.17 -2.223 -6.801 1 98.75 213 THR B O 1
ATOM 3869 N N . PHE B 1 214 ? 3.254 -0.891 -8.664 1 98.88 214 PHE B N 1
ATOM 3870 C CA . PHE B 1 214 ? 4.695 -1.093 -8.758 1 98.88 214 PHE B CA 1
ATOM 3871 C C . PHE B 1 214 ? 5.402 -0.485 -7.551 1 98.88 214 PHE B C 1
ATOM 3873 O O . PHE B 1 214 ? 6.441 -0.987 -7.113 1 98.88 214 PHE B O 1
ATOM 3880 N N . GLN B 1 215 ? 4.812 0.562 -6.949 1 98.81 215 GLN B N 1
ATOM 3881 C CA . GLN B 1 215 ? 5.383 1.181 -5.758 1 98.81 215 GLN B CA 1
ATOM 3882 C C . GLN B 1 215 ? 5.324 0.233 -4.562 1 98.81 215 GLN B C 1
ATOM 3884 O O . GLN B 1 215 ? 6.312 0.06 -3.85 1 98.81 215 GLN B O 1
ATOM 3889 N N . GLU B 1 216 ? 4.168 -0.361 -4.375 1 98.75 216 GLU B N 1
ATOM 3890 C CA . GLU B 1 216 ? 3.982 -1.3 -3.273 1 98.75 216 GLU B CA 1
ATOM 3891 C C . GLU B 1 216 ? 4.922 -2.494 -3.4 1 98.75 216 GLU B C 1
ATOM 3893 O O . GLU B 1 216 ? 5.508 -2.939 -2.412 1 98.75 216 GLU B O 1
ATOM 3898 N N . ALA B 1 217 ? 5.027 -3.01 -4.59 1 98.94 217 ALA B N 1
ATOM 3899 C CA . ALA B 1 217 ? 5.906 -4.148 -4.84 1 98.94 217 ALA B CA 1
ATOM 3900 C C . ALA B 1 217 ? 7.363 -3.785 -4.562 1 98.94 217 ALA B C 1
ATOM 3902 O O . ALA B 1 217 ? 8.094 -4.551 -3.928 1 98.94 217 ALA B O 1
ATOM 3903 N N . ALA B 1 218 ? 7.797 -2.602 -5.047 1 98.88 218 ALA B N 1
ATOM 3904 C CA . ALA B 1 218 ? 9.164 -2.146 -4.812 1 98.88 218 ALA B CA 1
ATOM 3905 C C . ALA B 1 218 ? 9.43 -1.958 -3.32 1 98.88 218 ALA B C 1
ATOM 3907 O O . ALA B 1 218 ? 10.484 -2.35 -2.816 1 98.88 218 ALA B O 1
ATOM 3908 N N . ASP B 1 219 ? 8.477 -1.376 -2.639 1 98.69 219 ASP B N 1
ATOM 3909 C CA . ASP B 1 219 ? 8.625 -1.153 -1.203 1 98.69 219 ASP B CA 1
ATOM 3910 C C . ASP B 1 219 ? 8.695 -2.479 -0.446 1 98.69 219 ASP B C 1
ATOM 3912 O O . ASP B 1 219 ? 9.438 -2.605 0.527 1 98.69 219 ASP B O 1
ATOM 3916 N N . MET B 1 220 ? 7.91 -3.445 -0.863 1 98.62 220 MET B N 1
ATOM 3917 C CA . MET B 1 220 ? 7.992 -4.77 -0.251 1 98.62 220 MET B CA 1
ATOM 3918 C C . MET B 1 220 ? 9.375 -5.379 -0.461 1 98.62 220 MET B C 1
ATOM 3920 O O . MET B 1 220 ? 9.977 -5.891 0.481 1 98.62 220 MET B O 1
ATOM 3924 N N . ALA B 1 221 ? 9.852 -5.34 -1.701 1 98.81 221 ALA B N 1
ATOM 3925 C CA . ALA B 1 221 ? 11.195 -5.832 -1.989 1 98.81 221 ALA B CA 1
ATOM 3926 C C . ALA B 1 221 ? 12.242 -5.105 -1.146 1 98.81 221 ALA B C 1
ATOM 3928 O O . ALA B 1 221 ? 13.172 -5.727 -0.633 1 98.81 221 ALA B O 1
ATOM 3929 N N . GLY B 1 222 ? 12.109 -3.803 -1.039 1 98.31 222 GLY B N 1
ATOM 3930 C CA . GLY B 1 222 ? 13.016 -3.014 -0.221 1 98.31 222 GLY B CA 1
ATOM 3931 C C . GLY B 1 222 ? 13.031 -3.436 1.236 1 98.31 222 GLY B C 1
ATOM 3932 O O . GLY B 1 222 ? 14.078 -3.428 1.884 1 98.31 222 GLY B O 1
ATOM 3933 N N . THR B 1 223 ? 11.859 -3.793 1.743 1 97.62 223 THR B N 1
ATOM 3934 C CA . THR B 1 223 ? 11.703 -4.184 3.139 1 97.62 223 THR B CA 1
ATOM 3935 C C . THR B 1 223 ? 12.359 -5.539 3.398 1 97.62 223 THR B C 1
ATOM 3937 O O . THR B 1 223 ? 13.062 -5.715 4.395 1 97.62 223 THR B O 1
ATOM 3940 N N . PHE B 1 224 ? 12.18 -6.457 2.494 1 98.44 224 PHE B N 1
ATOM 3941 C CA . PHE B 1 224 ? 12.602 -7.832 2.752 1 98.44 224 PHE B CA 1
ATOM 3942 C C . PHE B 1 224 ? 13.984 -8.094 2.164 1 98.44 224 PHE B C 1
ATOM 3944 O O . PHE B 1 224 ? 14.641 -9.062 2.529 1 98.44 224 PHE B O 1
ATOM 3951 N N . ARG B 1 225 ? 14.398 -7.273 1.185 1 98.25 225 ARG B N 1
ATOM 3952 C CA . ARG B 1 225 ? 15.711 -7.344 0.549 1 98.25 225 ARG B CA 1
ATOM 3953 C C . ARG B 1 225 ? 16.016 -8.766 0.082 1 98.25 225 ARG B C 1
ATOM 3955 O O . ARG B 1 225 ? 17.047 -9.336 0.452 1 98.25 225 ARG B O 1
ATOM 3962 N N . PRO B 1 226 ? 15.125 -9.305 -0.771 1 98.56 226 PRO B N 1
ATOM 3963 C CA . PRO B 1 226 ? 15.398 -10.648 -1.299 1 98.56 226 PRO B CA 1
ATOM 3964 C C . PRO B 1 226 ? 16.672 -10.703 -2.137 1 98.56 226 PRO B C 1
ATOM 3966 O O . PRO B 1 226 ? 17.219 -9.664 -2.504 1 98.56 226 PRO B O 1
ATOM 3969 N N . GLY B 1 227 ? 17.156 -11.945 -2.328 1 98.31 227 GLY B N 1
ATOM 3970 C CA . GLY B 1 227 ? 18.25 -12.078 -3.281 1 98.31 227 GLY B CA 1
ATOM 3971 C C . GLY B 1 227 ? 17.922 -11.5 -4.645 1 98.31 227 GLY B C 1
ATOM 3972 O O . GLY B 1 227 ? 18.766 -10.852 -5.266 1 98.31 227 GLY B O 1
ATOM 3973 N N . LEU B 1 228 ? 16.703 -11.695 -5.086 1 98.56 228 LEU B N 1
ATOM 3974 C CA . LEU B 1 228 ? 16.203 -11.219 -6.367 1 98.56 228 LEU B CA 1
ATOM 3975 C C . LEU B 1 228 ? 14.695 -10.977 -6.309 1 98.56 228 LEU B C 1
ATOM 3977 O O . LEU B 1 228 ? 13.945 -11.797 -5.773 1 98.56 228 LEU B O 1
ATOM 3981 N N . VAL B 1 229 ? 14.273 -9.82 -6.762 1 98.81 229 VAL B N 1
ATOM 3982 C CA . VAL B 1 229 ? 12.844 -9.586 -6.938 1 98.81 229 VAL B CA 1
ATOM 3983 C C . VAL B 1 229 ? 12.492 -9.602 -8.422 1 98.81 229 VAL B C 1
ATOM 3985 O O . VAL B 1 229 ? 13.234 -9.07 -9.25 1 98.81 229 VAL B O 1
ATOM 3988 N N . VAL B 1 230 ? 11.383 -10.297 -8.773 1 98.81 230 VAL B N 1
ATOM 3989 C CA . VAL B 1 230 ? 10.914 -10.445 -10.148 1 98.81 230 VAL B CA 1
ATOM 3990 C C . VAL B 1 230 ? 9.5 -9.898 -10.273 1 98.81 230 VAL B C 1
ATOM 3992 O O . VAL B 1 230 ? 8.531 -10.547 -9.852 1 98.81 230 VAL B O 1
ATOM 3995 N N . PRO B 1 231 ? 9.375 -8.672 -10.844 1 98.88 231 PRO B N 1
ATOM 3996 C CA . PRO B 1 231 ? 8.023 -8.195 -11.133 1 98.88 231 PRO B CA 1
ATOM 3997 C C . PRO B 1 231 ? 7.328 -9.016 -12.219 1 98.88 231 PRO B C 1
ATOM 3999 O O . PRO B 1 231 ? 7.977 -9.469 -13.164 1 98.88 231 PRO B O 1
ATOM 4002 N N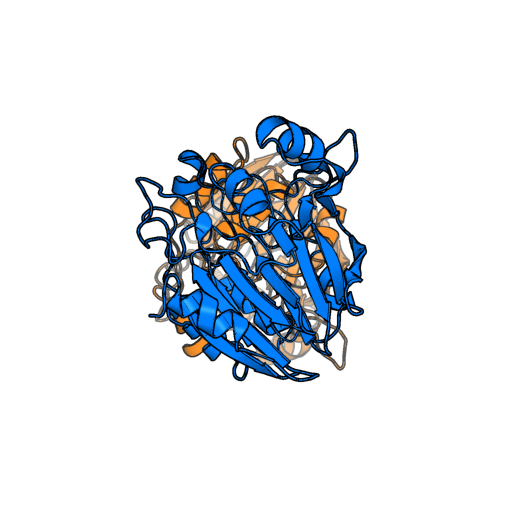 . ALA B 1 232 ? 6.004 -9.195 -12.062 1 98.5 232 ALA B N 1
ATOM 4003 C CA . ALA B 1 232 ? 5.219 -9.977 -13.016 1 98.5 232 ALA B CA 1
ATOM 4004 C C . ALA B 1 232 ? 3.793 -9.453 -13.117 1 98.5 232 ALA B C 1
ATOM 4006 O O . ALA B 1 232 ? 3.48 -8.383 -12.586 1 98.5 232 ALA B O 1
ATOM 4007 N N . HIS B 1 233 ? 2.939 -10.102 -13.961 1 98.44 233 HIS B N 1
ATOM 4008 C CA . HIS B 1 233 ? 1.521 -9.797 -14.117 1 98.44 233 HIS B CA 1
ATOM 4009 C C . HIS B 1 233 ? 1.319 -8.422 -14.75 1 98.44 233 HIS B C 1
ATOM 4011 O O . HIS B 1 233 ? 0.449 -7.66 -14.328 1 98.44 233 HIS B O 1
ATOM 4017 N N . TYR B 1 234 ? 2.152 -8.008 -15.625 1 98.31 234 TYR B N 1
ATOM 4018 C CA . TYR B 1 234 ? 2.082 -6.637 -16.109 1 98.31 234 TYR B CA 1
ATOM 4019 C C . TYR B 1 234 ? 1.98 -6.609 -17.641 1 98.31 234 TYR B C 1
ATOM 4021 O O . TYR B 1 234 ? 1.892 -5.539 -18.234 1 98.31 234 TYR B O 1
ATOM 4029 N N . GLU B 1 235 ? 1.87 -7.746 -18.312 1 97.44 235 GLU B N 1
ATOM 4030 C CA . GLU B 1 235 ? 2.16 -7.676 -19.75 1 97.44 235 GLU B CA 1
ATOM 4031 C C . GLU B 1 235 ? 1.155 -8.492 -20.562 1 97.44 235 GLU B C 1
ATOM 4033 O O . GLU B 1 235 ? 0.998 -8.273 -21.766 1 97.44 235 GLU B O 1
ATOM 4038 N N . MET B 1 236 ? 0.419 -9.5 -19.953 1 96.94 236 MET B N 1
ATOM 4039 C CA . MET B 1 236 ? -0.311 -10.539 -20.672 1 96.94 236 MET B CA 1
ATOM 4040 C C . MET B 1 236 ? -1.567 -9.961 -21.328 1 96.94 236 MET B C 1
ATOM 4042 O O . MET B 1 236 ? -1.956 -10.383 -22.422 1 96.94 236 MET B O 1
ATOM 4046 N N . PHE B 1 237 ? -2.193 -9.039 -20.656 1 97.25 237 PHE B N 1
ATOM 4047 C CA . PHE B 1 237 ? -3.473 -8.516 -21.109 1 97.25 237 PHE B CA 1
ATOM 4048 C C . PHE B 1 237 ? -3.395 -7.004 -21.312 1 97.25 237 PHE B C 1
ATOM 4050 O O . PHE B 1 237 ? -2.924 -6.277 -20.438 1 97.25 237 PHE B O 1
ATOM 4057 N N . ALA B 1 238 ? -3.936 -6.504 -22.391 1 96 238 ALA B N 1
ATOM 4058 C CA . ALA B 1 238 ? -3.797 -5.109 -22.797 1 96 238 ALA B CA 1
ATOM 4059 C C . ALA B 1 238 ? -4.43 -4.172 -21.781 1 96 238 ALA B C 1
ATOM 4061 O O . ALA B 1 238 ? -3.924 -3.076 -21.531 1 96 238 ALA B O 1
ATOM 4062 N N . LYS B 1 239 ? -5.523 -4.555 -21.141 1 96.44 239 LYS B N 1
ATOM 4063 C CA . LYS B 1 239 ? -6.27 -3.684 -20.25 1 96.44 239 LYS B CA 1
ATOM 4064 C C . LYS B 1 239 ? -5.77 -3.822 -18.812 1 96.44 239 LYS B C 1
ATOM 4066 O O . LYS B 1 239 ? -6.312 -3.197 -17.891 1 96.44 239 LYS B O 1
ATOM 4071 N N . ASN B 1 240 ? -4.797 -4.598 -18.609 1 97.44 240 ASN B N 1
ATOM 4072 C CA . ASN B 1 240 ? -4.281 -4.895 -17.266 1 97.44 240 ASN B CA 1
ATOM 4073 C C . ASN B 1 240 ? -2.756 -4.898 -17.25 1 97.44 240 ASN B C 1
ATOM 4075 O O . ASN B 1 240 ? -2.141 -5.84 -16.75 1 97.44 240 ASN B O 1
ATOM 4079 N N . ARG B 1 241 ? -2.178 -3.836 -17.781 1 97.31 241 ARG B N 1
ATOM 4080 C CA . ARG B 1 241 ? -0.73 -3.766 -17.969 1 97.31 241 ARG B CA 1
ATOM 4081 C C . ARG B 1 241 ? -0.113 -2.73 -17.031 1 97.31 241 ARG B C 1
ATOM 4083 O O . ARG B 1 241 ? -0.824 -1.906 -16.453 1 97.31 241 ARG B O 1
ATOM 4090 N N . GLU B 1 242 ? 1.092 -2.771 -16.859 1 98.38 242 GLU B N 1
ATOM 4091 C CA . GLU B 1 242 ? 1.949 -1.763 -16.25 1 98.38 242 GLU B CA 1
ATOM 4092 C C . GLU B 1 242 ? 3.33 -1.745 -16.891 1 98.38 242 GLU B C 1
ATOM 4094 O O . GLU B 1 242 ? 3.748 -2.73 -17.516 1 98.38 242 GLU B O 1
ATOM 4099 N N . ASP B 1 243 ? 4.035 -0.605 -16.875 1 98.44 243 ASP B N 1
ATOM 4100 C CA . ASP B 1 243 ? 5.414 -0.494 -17.328 1 98.44 243 ASP B CA 1
ATOM 4101 C C . ASP B 1 243 ? 6.391 -0.986 -16.266 1 98.44 243 ASP B C 1
ATOM 4103 O O . ASP B 1 243 ? 6.594 -0.323 -15.242 1 98.44 243 ASP B O 1
ATOM 4107 N N . PRO B 1 244 ? 7.043 -2.158 -16.516 1 98.69 244 PRO B N 1
ATOM 4108 C CA . PRO B 1 244 ? 7.938 -2.693 -15.484 1 98.69 244 PRO B CA 1
ATOM 4109 C C . PRO B 1 244 ? 9.141 -1.792 -15.219 1 98.69 244 PRO B C 1
ATOM 4111 O O . PRO B 1 244 ? 9.812 -1.932 -14.188 1 98.69 244 PRO B O 1
ATOM 4114 N N . LEU B 1 245 ? 9.406 -0.856 -16.125 1 98.69 245 LEU B N 1
ATOM 4115 C CA . LEU B 1 245 ? 10.539 0.046 -15.922 1 98.69 245 LEU B CA 1
ATOM 4116 C C . LEU B 1 245 ? 10.258 1.036 -14.797 1 98.69 245 LEU B C 1
ATOM 4118 O O . LEU B 1 245 ? 11.188 1.537 -14.164 1 98.69 245 LEU B O 1
ATOM 4122 N N . LEU B 1 246 ? 9.031 1.373 -14.562 1 98.81 246 LEU B N 1
ATOM 4123 C CA . LEU B 1 246 ? 8.68 2.209 -13.414 1 98.81 246 LEU B CA 1
ATOM 4124 C C . LEU B 1 246 ? 9.031 1.519 -12.109 1 98.81 246 LEU B C 1
ATOM 4126 O O . LEU B 1 246 ? 9.531 2.158 -11.18 1 98.81 246 LEU B O 1
ATOM 4130 N N . PHE B 1 247 ? 8.773 0.215 -12.07 1 98.88 247 PHE B N 1
ATOM 4131 C CA . PHE B 1 247 ? 9.164 -0.594 -10.922 1 98.88 247 PHE B CA 1
ATOM 4132 C C . PHE B 1 247 ? 10.672 -0.555 -10.719 1 98.88 247 PHE B C 1
ATOM 4134 O O . PHE B 1 247 ? 11.148 -0.261 -9.625 1 98.88 247 PHE B O 1
ATOM 4141 N N . ALA B 1 248 ? 11.359 -0.866 -11.766 1 98.81 248 ALA B N 1
ATOM 4142 C CA . ALA B 1 248 ? 12.82 -0.924 -11.703 1 98.81 248 ALA B CA 1
ATOM 4143 C C . ALA B 1 248 ? 13.398 0.427 -11.305 1 98.81 248 ALA B C 1
ATOM 4145 O O . ALA B 1 248 ? 14.328 0.492 -10.492 1 98.81 248 ALA B O 1
ATOM 4146 N N . ASP B 1 249 ? 12.891 1.473 -11.922 1 98.81 249 ASP B N 1
ATOM 4147 C CA . ASP B 1 249 ? 13.367 2.826 -11.648 1 98.81 249 ASP B CA 1
ATOM 4148 C C . ASP B 1 249 ? 13.164 3.199 -10.188 1 98.81 249 ASP B C 1
ATOM 4150 O O . ASP B 1 249 ? 14.078 3.719 -9.539 1 98.81 249 ASP B O 1
ATOM 4154 N N . TYR B 1 250 ? 12.031 2.953 -9.688 1 98.81 250 TYR B N 1
ATOM 4155 C CA . TYR B 1 250 ? 11.734 3.279 -8.297 1 98.81 250 TYR B CA 1
ATOM 4156 C C . TYR B 1 250 ? 12.578 2.443 -7.344 1 98.81 250 TYR B C 1
ATOM 4158 O O . TYR B 1 250 ? 13.117 2.963 -6.367 1 98.81 250 TYR B O 1
ATOM 4166 N N . LEU B 1 251 ? 12.68 1.147 -7.645 1 98.81 251 LEU B N 1
ATOM 4167 C CA . LEU B 1 251 ? 13.508 0.253 -6.84 1 98.81 251 LEU B CA 1
ATOM 4168 C C . LEU B 1 251 ? 14.945 0.752 -6.781 1 98.81 251 LEU B C 1
ATOM 4170 O O . LEU B 1 251 ? 15.547 0.804 -5.703 1 98.81 251 LEU B O 1
ATOM 4174 N N . ALA B 1 252 ? 15.469 1.092 -7.898 1 98.5 252 ALA B N 1
ATOM 4175 C CA . ALA B 1 252 ? 16.859 1.55 -7.977 1 98.5 252 ALA B CA 1
ATOM 4176 C C . ALA B 1 252 ? 17.047 2.846 -7.195 1 98.5 252 ALA B C 1
ATOM 4178 O O . ALA B 1 252 ? 18.094 3.047 -6.562 1 98.5 252 ALA B O 1
ATOM 4179 N N . ALA B 1 253 ? 16.109 3.697 -7.281 1 98.56 253 ALA B N 1
ATOM 4180 C CA . ALA B 1 253 ? 16.203 5.008 -6.641 1 98.56 253 ALA B CA 1
ATOM 4181 C C . ALA B 1 253 ? 16.109 4.883 -5.121 1 98.56 253 ALA B C 1
ATOM 4183 O O . ALA B 1 253 ? 16.922 5.461 -4.398 1 98.56 253 ALA B O 1
ATOM 4184 N N . LYS B 1 254 ? 15.195 4.152 -4.613 1 98.38 254 LYS B N 1
ATOM 4185 C CA . LYS B 1 254 ? 14.875 4.141 -3.189 1 98.38 254 LYS B CA 1
ATOM 4186 C C . LYS B 1 254 ? 15.641 3.041 -2.459 1 98.38 254 LYS B C 1
ATOM 4188 O O . LYS B 1 254 ? 15.984 3.189 -1.285 1 98.38 254 LYS B O 1
ATOM 4193 N N . TYR B 1 255 ? 15.852 1.98 -3.133 1 98.25 255 TYR B N 1
ATOM 4194 C CA . TYR B 1 255 ? 16.484 0.816 -2.518 1 98.25 255 TYR B CA 1
ATOM 4195 C C . TYR B 1 255 ? 17.656 0.332 -3.35 1 98.25 255 TYR B C 1
ATOM 4197 O O . TYR B 1 255 ? 17.672 -0.807 -3.82 1 98.25 255 TYR B O 1
ATOM 4205 N N . PRO B 1 256 ? 18.625 1.17 -3.428 1 97.75 256 PRO B N 1
ATOM 4206 C CA . PRO B 1 256 ? 19.781 0.753 -4.227 1 97.75 256 PRO B CA 1
ATOM 4207 C C . PRO B 1 256 ? 20.406 -0.553 -3.734 1 97.75 256 PRO B C 1
ATOM 4209 O O . PRO B 1 256 ? 20.453 -0.797 -2.525 1 97.75 256 PRO B O 1
ATOM 4212 N N . GLY B 1 257 ? 20.75 -1.424 -4.617 1 97.5 257 GLY B N 1
ATOM 4213 C CA . GLY B 1 257 ? 21.438 -2.656 -4.27 1 97.5 257 GLY B CA 1
ATOM 4214 C C . GLY B 1 257 ? 20.547 -3.879 -4.336 1 97.5 257 GLY B C 1
ATOM 4215 O O . GLY B 1 257 ? 21.031 -5.012 -4.34 1 97.5 257 GLY B O 1
ATOM 4216 N N . ILE B 1 258 ? 19.25 -3.66 -4.375 1 97.62 258 ILE B N 1
ATOM 4217 C CA . ILE B 1 258 ? 18.344 -4.797 -4.516 1 97.62 258 ILE B CA 1
ATOM 4218 C C . ILE B 1 258 ? 18.328 -5.262 -5.969 1 97.62 258 ILE B C 1
ATOM 4220 O O . ILE B 1 258 ? 18.047 -4.477 -6.875 1 97.62 258 ILE B O 1
ATOM 4224 N N . ASN B 1 259 ? 18.625 -6.543 -6.176 1 97.88 259 ASN B N 1
ATOM 4225 C CA . ASN B 1 259 ? 18.625 -7.105 -7.523 1 97.88 259 ASN B CA 1
ATOM 4226 C C . ASN B 1 259 ? 17.219 -7.371 -8.023 1 97.88 259 ASN B C 1
ATOM 4228 O O . ASN B 1 259 ? 16.344 -7.797 -7.254 1 97.88 259 ASN B O 1
ATOM 4232 N N . HIS B 1 260 ? 16.984 -7.039 -9.219 1 98.5 260 HIS B N 1
ATOM 4233 C CA . HIS B 1 260 ? 15.719 -7.371 -9.875 1 98.5 260 HIS B CA 1
ATOM 4234 C C . HIS B 1 260 ? 15.961 -7.977 -11.258 1 98.5 260 HIS B C 1
ATOM 4236 O O . HIS B 1 260 ? 17.062 -7.879 -11.797 1 98.5 260 HIS B O 1
ATOM 4242 N N . TRP B 1 261 ? 14.961 -8.672 -11.75 1 98.12 261 TRP B N 1
ATOM 4243 C CA . TRP B 1 261 ? 15.055 -9.273 -13.078 1 98.12 261 TRP B CA 1
ATOM 4244 C C . TRP B 1 261 ? 13.797 -8.992 -13.891 1 98.12 261 TRP B C 1
ATOM 4246 O O . TRP B 1 261 ? 12.688 -9.305 -13.445 1 98.12 261 TRP B O 1
ATOM 4256 N N . ILE B 1 262 ? 13.961 -8.281 -14.922 1 97.62 262 ILE B N 1
ATOM 4257 C CA . ILE B 1 262 ? 12.953 -8.086 -15.969 1 97.62 262 ILE B CA 1
ATOM 4258 C C . ILE B 1 262 ? 13.445 -8.703 -17.266 1 97.62 262 ILE B C 1
ATOM 4260 O O . ILE B 1 262 ? 14.312 -8.141 -17.953 1 97.62 262 ILE B O 1
ATOM 4264 N N . GLY B 1 263 ? 12.961 -9.906 -17.531 1 94.06 263 GLY B N 1
ATOM 4265 C CA . GLY B 1 263 ? 13.484 -10.625 -18.688 1 94.06 263 GLY B CA 1
ATOM 4266 C C . GLY B 1 263 ? 12.398 -11.062 -19.656 1 94.06 263 GLY B C 1
ATOM 4267 O O . GLY B 1 263 ? 11.328 -10.461 -19.703 1 94.06 263 GLY B O 1
ATOM 4268 N N . ARG B 1 264 ? 12.891 -11.992 -20.5 1 94.88 264 ARG B N 1
ATOM 4269 C CA . ARG B 1 264 ? 12.008 -12.469 -21.562 1 94.88 264 ARG B CA 1
ATOM 4270 C C . ARG B 1 264 ? 11.336 -13.773 -21.156 1 94.88 264 ARG B C 1
ATOM 4272 O O . ARG B 1 264 ? 11.891 -14.555 -20.375 1 94.88 264 ARG B O 1
ATOM 4279 N N . HIS B 1 265 ? 10.102 -13.953 -21.625 1 96 265 HIS B N 1
ATOM 4280 C CA . HIS B 1 265 ? 9.422 -15.234 -21.422 1 96 265 HIS B CA 1
ATOM 4281 C C . HIS B 1 265 ? 10.266 -16.391 -21.953 1 96 265 HIS B C 1
ATOM 4283 O O . HIS B 1 265 ? 10.891 -16.281 -23 1 96 265 HIS B O 1
ATOM 4289 N N . GLY B 1 266 ? 10.273 -17.453 -21.234 1 95.5 266 GLY B N 1
ATOM 4290 C CA . GLY B 1 266 ? 11.031 -18.641 -21.625 1 95.5 266 GLY B CA 1
ATOM 4291 C C . GLY B 1 266 ? 12.5 -18.547 -21.281 1 95.5 266 GLY B C 1
ATOM 4292 O O . GLY B 1 266 ? 13.25 -19.5 -21.453 1 95.5 266 GLY B O 1
ATOM 4293 N N . GLU B 1 267 ? 12.914 -17.406 -20.797 1 93.62 267 GLU B N 1
ATOM 4294 C CA . GLU B 1 267 ? 14.312 -17.188 -20.422 1 93.62 267 GLU B CA 1
ATOM 4295 C C . GLU B 1 267 ? 14.617 -17.781 -19.047 1 93.62 267 GLU B C 1
ATOM 4297 O O . GLU B 1 267 ? 13.828 -17.625 -18.125 1 93.62 267 GLU B O 1
ATOM 4302 N N . LYS B 1 268 ? 15.742 -18.516 -19.031 1 95.06 268 LYS B N 1
ATOM 4303 C CA . LYS B 1 268 ? 16.203 -19.109 -17.781 1 95.06 268 LYS B CA 1
ATOM 4304 C C . LYS B 1 268 ? 17.047 -18.125 -16.984 1 95.06 268 LYS B C 1
ATOM 4306 O O . LYS B 1 268 ? 17.891 -17.422 -17.547 1 95.06 268 LYS B O 1
ATOM 4311 N N . PHE B 1 269 ? 16.797 -18.078 -15.695 1 94.94 269 PHE B N 1
ATOM 4312 C CA . PHE B 1 269 ? 17.75 -17.453 -14.805 1 94.94 269 PHE B CA 1
ATOM 4313 C C . PHE B 1 269 ? 17.984 -18.312 -13.57 1 94.94 269 PHE B C 1
ATOM 4315 O O . PHE B 1 269 ? 17.094 -19.047 -13.141 1 94.94 269 PHE B O 1
ATOM 4322 N N . LEU B 1 270 ? 19.203 -18.344 -13.117 1 96 270 LEU B N 1
ATOM 4323 C CA . LEU B 1 270 ? 19.625 -19.125 -11.961 1 96 270 LEU B CA 1
ATOM 4324 C C . LEU B 1 270 ? 19.734 -18.25 -10.719 1 96 270 LEU B C 1
ATOM 4326 O O . LEU B 1 270 ? 20.281 -17.141 -10.789 1 96 270 LEU B O 1
ATOM 4330 N N . ILE B 1 271 ? 19.156 -18.719 -9.648 1 95.31 271 ILE B N 1
ATOM 4331 C CA . ILE B 1 271 ? 19.328 -18.016 -8.391 1 95.31 271 ILE B CA 1
ATOM 4332 C C . ILE B 1 271 ? 20.234 -18.812 -7.457 1 95.31 271 ILE B C 1
ATOM 4334 O O . ILE B 1 271 ? 20.25 -20.047 -7.508 1 95.31 271 ILE B O 1
ATOM 4338 N N . LYS B 1 272 ? 21.016 -18.031 -6.723 1 92.31 272 LYS B N 1
ATOM 4339 C CA . LYS B 1 272 ? 21.922 -18.609 -5.738 1 92.31 272 LYS B CA 1
ATOM 4340 C C . LYS B 1 272 ? 21.703 -18.016 -4.355 1 92.31 272 LYS B C 1
ATOM 4342 O O . LYS B 1 272 ? 21.469 -16.812 -4.227 1 92.31 272 LYS B O 1
ATOM 4347 N N . HIS B 1 273 ? 21.562 -18.859 -3.387 1 91.56 273 HIS B N 1
ATOM 4348 C CA . HIS B 1 273 ? 21.422 -18.438 -1.999 1 91.56 273 HIS B CA 1
ATOM 4349 C C . HIS B 1 273 ? 22.656 -17.672 -1.527 1 91.56 273 HIS B C 1
ATOM 4351 O O . HIS B 1 273 ? 23.781 -18.031 -1.872 1 91.56 273 HIS B O 1
#

Foldseek 3Di:
DQAELRLVVVLQPDDDAQQKKKWFFQAFLWIWIDFLNAIETFQQQQDDDPQWPDHGRYDLLRLQRHQEYEAQAPDCSRPVLVRVLVNCVSHVNHAYEAAPVCQVVSCVSSVPDSVSYDHAFDQDWDADPSRKIKHKHQAPLVHSPQDPPPRGGRGIWIWIDHSNAIETRGGAHADDPCRLVSVVVVAAHQEYEAEALADDDVCVVVVNRGGHHLLRQLVSCLVRLHNEYEYHNAHTGPVRHDDCVVSVVNNCVPRNPRHYDDDDGSDMDMIGD/DQAELRLVVVLQPDDDAQQKKKWFFQAFLWIWIDFLNAIETFQQQQDDDPQWPDHGRYDLLRLQRHQEYEAFAPDCSRPVLVRVLSNCVSHVNHAYEFAPVCQVVSCVSSVPDSVSYDHAFDQDWDADPSRKIKHKHQAPLVHQCQDPPPRGGRGIWIWIDHSNAIETRGGAHADDPCRLVSVVVVAAHQEYEAEALADDDVCVVVVNRGGHHLLRQLVSCLVRLHNEYEYHNAHTGPVRHDDCVVSVVVNCVPRNPRHYDDDDGSDMDMIGD

Nearest PDB structures (foldseek):
  8pc4-assembly1_A  TM=8.116E-01  e=4.892E-16  Homo sapiens
  4qn9-assembly1_A  TM=8.176E-01  e=2.151E-15  Homo sapiens
  3kl7-assembly1_A  TM=8.564E-01  e=1.752E-14  Parabacteroides distasonis ATCC 8503
  1y44-assembly1_A  TM=6.765E-01  e=5.115E-12  Bacillus subtilis
  4gcw-assembly1_A  TM=6.726E-01  e=1.432E-10  Bacillus subtilis subsp. subtilis str. 168

InterPro domains:
  IPR001279 Metallo-beta-lactamase [PF12706] (38-234)
  IPR036866 Ribonuclease Z/Hydroxyacylglutathione hydrolase-like [G3DSA:3.60.15.10] (1-273)
  IPR036866 Ribonuclease Z/Hydroxyacylglutathione hydrolase-like [SSF56281] (23-268)
  IPR050114 UPF0173/UPF0282/UlaG metal-dependent hydrolases [PTHR43546] (19-269)

Radius of gyration: 26.41 Å; Cα contacts (8 Å, |Δi|>4): 1420; chains: 2; bounding box: 45×77×54 Å

Secondary structure (DSSP, 8-state):
---HHHHHHHHHH--PPTTEEEEEEEETTEEEEEETTEEEEES---S--TTBSS--SS-GGG----SEEE--SSSTTTS-HHHHHHHHHHSTT-EEEEEGGGHHHHHHHHT--GGGEEEE-BT-EEE-GGG-EEEEEE-BSSS----TTT---SSEEEEEEETTEEEEE--S-B--TTHHHHHHTT-S-SEEEEE-----HHHHHTT------HHHHHHHHHHH--SEEEEESSSSBTTS---HHHHHHHHHHHSTT--B----TT-EEEEE-/---HHHHHHHHHH--PPTTEEEEEEEETTEEEEEETTEEEEES---S--TTBSS--SS-GGG----SEEE--SSSTTTS-HHHHHHHHHHSTT-EEEEEGGGHHHHHHHHT--GGGEEEE-BT-EEE-GGG-EEEEEE-BSSS----TTT---SSEEEEEEETTEEEEE--S-B--TTHHHHHHTT-S-SEEEEE-----HHHHHTT------HHHHHHHHHHH--SEEEEESSSSBGGG---HHHHHHHHHHHSTT--B----TT-EEEEE-